Protein AF-0000000072575555 (afdb_homodimer)

Structure (mmCIF, N/CA/C/O backbone):
data_AF-0000000072575555-model_v1
#
loop_
_entity.id
_entity.type
_entity.pdbx_description
1 polymer 'TmrB-like protein'
#
loop_
_atom_site.group_PDB
_atom_site.id
_atom_site.type_symbol
_atom_site.label_atom_id
_atom_site.label_alt_id
_atom_site.label_comp_id
_atom_site.label_asym_id
_atom_site.label_entity_id
_atom_site.label_seq_id
_atom_site.pdbx_PDB_ins_code
_atom_site.Cartn_x
_atom_site.Cartn_y
_atom_site.Cartn_z
_atom_site.occupancy
_atom_site.B_iso_or_equiv
_atom_site.auth_seq_id
_atom_site.auth_comp_id
_atom_site.auth_asym_id
_atom_site.auth_atom_id
_atom_site.pdbx_PDB_model_num
ATOM 1 N N . MET A 1 1 ? 8.773 12.43 -19.031 1 25.73 1 MET A N 1
ATOM 2 C CA . MET A 1 1 ? 9.055 13.305 -17.891 1 25.73 1 MET A CA 1
ATOM 3 C C . MET A 1 1 ? 8.734 12.602 -16.578 1 25.73 1 MET A C 1
ATOM 5 O O . MET A 1 1 ? 7.633 12.078 -16.391 1 25.73 1 MET A O 1
ATOM 9 N N . ASP A 1 2 ? 9.688 12.07 -15.898 1 30.69 2 ASP A N 1
ATOM 10 C CA . ASP A 1 2 ? 9.734 11.289 -14.664 1 30.69 2 ASP A CA 1
ATOM 11 C C . ASP A 1 2 ? 9.07 12.039 -13.516 1 30.69 2 ASP A C 1
ATOM 13 O O . ASP A 1 2 ? 9.594 13.055 -13.047 1 30.69 2 ASP A O 1
ATOM 17 N N . GLN A 1 3 ? 7.836 12.227 -13.633 1 30.39 3 GLN A N 1
ATOM 18 C CA . GLN A 1 3 ? 7.105 12.898 -12.562 1 30.39 3 GLN A CA 1
ATOM 19 C C . GLN A 1 3 ? 7.215 12.125 -11.25 1 30.39 3 GLN A C 1
ATOM 21 O O . GLN A 1 3 ? 6.309 11.367 -10.891 1 30.39 3 GLN A O 1
ATOM 26 N N . ARG A 1 4 ? 8.453 11.75 -10.922 1 40.69 4 ARG A N 1
ATOM 27 C CA . ARG A 1 4 ? 8.555 11.133 -9.602 1 40.69 4 ARG A CA 1
ATOM 28 C C . ARG A 1 4 ? 8.047 12.078 -8.516 1 40.69 4 ARG A C 1
ATOM 30 O O . ARG A 1 4 ? 8.414 13.25 -8.484 1 40.69 4 ARG A O 1
ATOM 37 N N . PRO A 1 5 ? 6.91 11.781 -8.031 1 41.56 5 PRO A N 1
ATOM 38 C CA . PRO A 1 5 ? 6.398 12.664 -6.98 1 41.56 5 PRO A CA 1
ATOM 39 C C . PRO A 1 5 ? 7.48 13.102 -5.996 1 41.56 5 PRO A C 1
ATOM 41 O O . PRO A 1 5 ? 8.43 12.359 -5.75 1 41.56 5 PRO A O 1
ATOM 44 N N . LEU A 1 6 ? 7.609 14.391 -5.82 1 41.81 6 LEU A N 1
ATOM 45 C CA . LEU A 1 6 ? 8.539 15.031 -4.895 1 41.81 6 LEU A CA 1
ATOM 46 C C . LEU A 1 6 ? 8.516 14.344 -3.535 1 41.81 6 LEU A C 1
ATOM 48 O O . LEU A 1 6 ? 7.504 14.391 -2.828 1 41.81 6 LEU A O 1
ATOM 52 N N . ARG A 1 7 ? 9.242 13.367 -3.387 1 44.12 7 ARG A N 1
ATOM 53 C CA . ARG A 1 7 ? 9.484 12.648 -2.143 1 44.12 7 ARG A CA 1
ATOM 54 C C . ARG A 1 7 ? 9.578 13.609 -0.96 1 44.12 7 ARG A C 1
ATOM 56 O O . ARG A 1 7 ? 9.1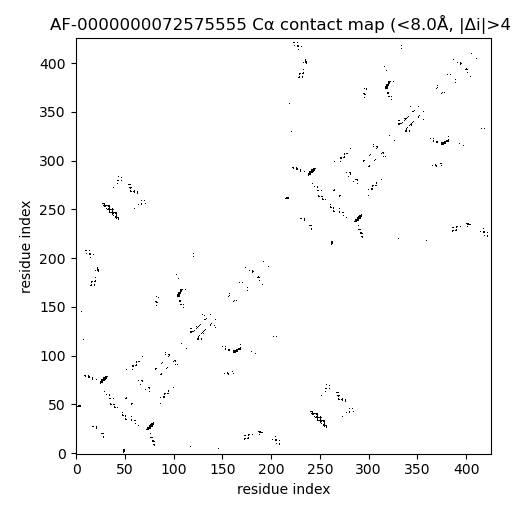95 13.258 0.159 1 44.12 7 ARG A O 1
ATOM 63 N N . GLY A 1 8 ? 10.016 14.844 -1.204 1 42.75 8 GLY A N 1
ATOM 64 C CA . GLY A 1 8 ? 10.242 15.844 -0.165 1 42.75 8 GLY A CA 1
ATOM 65 C C . GLY A 1 8 ? 8.961 16.328 0.486 1 42.75 8 GLY A C 1
ATOM 66 O O . GLY A 1 8 ? 8.992 16.906 1.574 1 42.75 8 GLY A O 1
ATOM 67 N N . ARG A 1 9 ? 7.82 16.109 -0.16 1 53.09 9 ARG A N 1
ATOM 68 C CA . ARG A 1 9 ? 6.562 16.641 0.347 1 53.09 9 ARG A CA 1
ATOM 69 C C . ARG A 1 9 ? 6.098 15.875 1.579 1 53.09 9 ARG A C 1
ATOM 71 O O . ARG A 1 9 ? 5.383 16.422 2.424 1 53.09 9 ARG A O 1
ATOM 78 N N . GLN A 1 10 ? 6.695 14.773 1.859 1 56.78 10 GLN A N 1
ATOM 79 C CA . GLN A 1 10 ? 6.191 13.875 2.893 1 56.78 10 GLN A CA 1
ATOM 80 C C . GLN A 1 10 ? 6.555 14.383 4.285 1 56.78 10 GLN A C 1
ATOM 82 O O . GLN A 1 10 ? 5.727 14.352 5.199 1 56.78 10 GLN A O 1
ATOM 87 N N . SER A 1 11 ? 7.73 15.055 4.414 1 55.81 11 SER A N 1
ATOM 88 C CA . SER A 1 11 ? 8.188 15.422 5.75 1 55.81 11 SER A CA 1
ATOM 89 C C . SER A 1 11 ? 7.418 16.625 6.293 1 55.81 11 SER A C 1
ATOM 91 O O . SER A 1 11 ? 7.133 16.688 7.488 1 55.81 11 SER A O 1
ATOM 93 N N . ILE A 1 12 ? 6.973 17.391 5.43 1 64.44 12 ILE A N 1
ATOM 94 C CA . ILE A 1 12 ? 6.344 18.656 5.84 1 64.44 12 ILE A CA 1
ATOM 95 C C . ILE A 1 12 ? 5.023 18.359 6.547 1 64.44 12 ILE A C 1
ATOM 97 O O . ILE A 1 12 ? 4.68 19.016 7.531 1 64.44 12 ILE A O 1
ATOM 101 N N . GLN A 1 13 ? 4.395 17.344 6.184 1 77.25 13 GLN A N 1
ATOM 102 C CA . GLN A 1 13 ? 3.09 17.031 6.766 1 77.25 13 GLN A CA 1
ATOM 103 C C . GLN A 1 13 ? 3.215 16.031 7.902 1 77.25 13 GLN A C 1
ATOM 105 O O . GLN A 1 13 ? 2.377 16 8.805 1 77.25 13 GLN A O 1
ATOM 110 N N . SER A 1 14 ? 4.27 15.273 7.883 1 83.38 14 SER A N 1
ATOM 111 C CA . SER A 1 14 ? 4.395 14.172 8.836 1 83.38 14 SER A CA 1
ATOM 112 C C . SER A 1 14 ? 4.832 14.68 10.203 1 83.38 14 SER A C 1
ATOM 114 O O . SER A 1 14 ? 4.375 14.172 11.234 1 83.38 14 SER A O 1
ATOM 116 N N . LEU A 1 15 ? 5.594 15.719 10.258 1 83.88 15 LEU A N 1
ATOM 117 C CA . LEU A 1 15 ? 6.176 16.172 11.523 1 83.88 15 LEU A CA 1
ATOM 118 C C . LEU A 1 15 ? 5.098 16.719 12.453 1 83.88 15 LEU A C 1
ATOM 120 O O . LEU A 1 15 ? 4.969 16.281 13.594 1 83.88 15 LEU A O 1
ATOM 124 N N . PRO A 1 16 ? 4.34 17.625 11.953 1 89.5 16 PRO A N 1
ATOM 125 C CA . PRO A 1 16 ? 3.266 18.094 12.828 1 89.5 16 PRO A CA 1
ATOM 126 C C . PRO A 1 16 ? 2.293 16.984 13.219 1 89.5 16 PRO A C 1
ATOM 128 O O . PRO A 1 16 ? 1.77 16.984 14.336 1 89.5 16 PRO A O 1
ATOM 131 N N . ALA A 1 17 ? 2.014 16.078 12.305 1 93.56 17 ALA A N 1
ATOM 132 C CA . ALA A 1 17 ? 1.118 14.961 12.602 1 93.56 17 ALA A CA 1
ATOM 133 C C . ALA A 1 17 ? 1.633 14.141 13.781 1 93.56 17 ALA A C 1
ATOM 135 O O . ALA A 1 17 ? 0.872 13.805 14.695 1 93.56 17 ALA A O 1
ATOM 136 N N . HIS A 1 18 ? 2.881 13.875 13.836 1 93.19 18 HIS A N 1
ATOM 137 C CA . HIS A 1 18 ? 3.451 13.055 14.898 1 93.19 18 HIS A CA 1
ATOM 138 C C . HIS A 1 18 ? 3.574 13.836 16.203 1 93.19 18 HIS A C 1
ATOM 140 O O . HIS A 1 18 ? 3.473 13.258 17.281 1 93.19 18 HIS A O 1
ATOM 146 N N . GLU A 1 19 ? 3.83 15.148 16.016 1 93.81 19 GLU A N 1
ATOM 147 C CA . GLU A 1 19 ? 3.818 16 17.203 1 93.81 19 GLU A CA 1
ATOM 148 C C . GLU A 1 19 ? 2.449 15.992 17.875 1 93.81 19 GLU A C 1
ATOM 150 O O . GLU A 1 19 ? 2.354 15.891 19.094 1 93.81 19 GLU A O 1
ATOM 155 N N . ILE A 1 20 ? 1.417 16.109 17.062 1 96.25 20 ILE A N 1
ATOM 156 C CA . ILE A 1 20 ? 0.058 16.062 17.594 1 96.25 20 ILE A CA 1
ATOM 157 C C . ILE A 1 20 ? -0.204 14.703 18.234 1 96.25 20 ILE A C 1
ATOM 159 O O . ILE A 1 20 ? -0.729 14.633 19.344 1 96.25 20 ILE A O 1
ATOM 163 N N . ARG A 1 21 ? 0.154 13.648 17.547 1 96.25 21 ARG A N 1
ATOM 164 C CA . ARG A 1 21 ? -0.047 12.305 18.078 1 96.25 21 ARG A CA 1
ATOM 165 C C . ARG A 1 21 ? 0.629 12.141 19.438 1 96.25 21 ARG A C 1
ATOM 167 O O . ARG A 1 21 ? 0.053 11.562 20.359 1 96.25 21 ARG A O 1
ATOM 174 N N . ARG A 1 22 ? 1.814 12.648 19.562 1 95.31 22 ARG A N 1
ATOM 175 C CA . ARG A 1 22 ? 2.584 12.531 20.797 1 95.31 22 ARG A CA 1
ATOM 176 C C . ARG A 1 22 ? 1.871 13.227 21.953 1 95.31 22 ARG A C 1
ATOM 178 O O . ARG A 1 22 ? 1.87 12.727 23.078 1 95.31 22 ARG A O 1
ATOM 185 N N . ARG A 1 23 ? 1.232 14.305 21.672 1 96.94 23 ARG A N 1
ATOM 186 C CA . ARG A 1 23 ? 0.688 15.156 22.719 1 96.94 23 ARG A CA 1
ATOM 187 C C . ARG A 1 23 ? -0.823 14.984 22.844 1 96.94 23 ARG A C 1
ATOM 189 O O . ARG A 1 23 ? -1.481 15.719 23.578 1 96.94 23 ARG A O 1
ATOM 196 N N . LEU A 1 24 ? -1.434 14.078 22.125 1 97 24 LEU A N 1
ATOM 197 C CA . LEU A 1 24 ? -2.865 13.805 22.156 1 97 24 LEU A CA 1
ATOM 198 C C . LEU A 1 24 ? -3.129 12.312 22.375 1 97 24 LEU A C 1
ATOM 200 O O . LEU A 1 24 ? -3.451 11.594 21.422 1 97 24 LEU A O 1
ATOM 204 N N . PRO A 1 25 ? -3.084 11.906 23.625 1 95.69 25 PRO A N 1
ATOM 205 C CA . PRO A 1 25 ? -3.314 10.492 23.906 1 95.69 25 PRO A CA 1
ATOM 206 C C . PRO A 1 25 ? -4.617 9.969 23.312 1 95.69 25 PRO A C 1
ATOM 208 O O . PRO A 1 25 ? -5.629 10.68 23.312 1 95.69 25 PRO A O 1
ATOM 211 N N . GLY A 1 26 ? -4.523 8.758 22.734 1 95.75 26 GLY A N 1
ATOM 212 C CA . GLY A 1 26 ? -5.695 8.133 22.141 1 95.75 26 GLY A CA 1
ATOM 213 C C . GLY A 1 26 ? -5.816 8.406 20.656 1 95.75 26 GLY A C 1
ATOM 214 O O . GLY A 1 26 ? -6.625 7.773 19.969 1 95.75 26 GLY A O 1
ATOM 215 N N . SER A 1 27 ? -5.027 9.344 20.188 1 97.5 27 SER A N 1
ATOM 216 C CA . SER A 1 27 ? -5.039 9.617 18.75 1 97.5 27 SER A CA 1
ATOM 217 C C . SER A 1 27 ? -4.223 8.578 17.984 1 97.5 27 SER A C 1
ATOM 219 O O . SER A 1 27 ? -3.443 7.832 18.578 1 97.5 27 SER A O 1
ATOM 221 N N . VAL A 1 28 ? -4.473 8.484 16.656 1 97.5 28 VAL A N 1
ATOM 222 C CA . VAL A 1 28 ? -3.736 7.566 15.797 1 97.5 28 VAL A CA 1
ATOM 223 C C . VAL A 1 28 ? -3.395 8.25 14.477 1 97.5 28 VAL A C 1
ATOM 225 O O . VAL A 1 28 ? -4.172 9.062 13.977 1 97.5 28 VAL A O 1
ATOM 228 N N . VAL A 1 29 ? -2.215 7.906 13.984 1 96.88 29 VAL A N 1
ATOM 229 C CA . VAL A 1 29 ? -1.822 8.391 12.672 1 96.88 29 VAL A CA 1
ATOM 230 C C . VAL A 1 29 ? -2.146 7.34 11.609 1 96.88 29 VAL A C 1
ATOM 232 O O . VAL A 1 29 ? -1.688 6.199 11.703 1 96.88 29 VAL A O 1
ATOM 235 N N . CYS A 1 30 ? -2.984 7.688 10.688 1 97.69 30 CYS A N 1
ATOM 236 C CA . CYS A 1 30 ? -3.287 6.902 9.5 1 97.69 30 CYS A CA 1
ATOM 237 C C . CYS A 1 30 ? -2.74 7.57 8.25 1 97.69 30 CYS A C 1
ATOM 239 O O . CYS A 1 30 ? -3.398 8.43 7.66 1 97.69 30 CYS A O 1
ATOM 241 N N . ASP A 1 31 ? -1.607 7.168 7.809 1 96 31 ASP A N 1
ATOM 242 C CA . ASP A 1 31 ? -0.878 7.844 6.738 1 96 31 ASP A CA 1
ATOM 243 C C . ASP A 1 31 ? -1.207 7.23 5.379 1 96 31 ASP A C 1
ATOM 245 O O . ASP A 1 31 ? -0.754 6.129 5.062 1 96 31 ASP A O 1
ATOM 249 N N . PRO A 1 32 ? -1.936 7.977 4.5 1 96.94 32 PRO A N 1
ATOM 250 C CA . PRO A 1 32 ? -2.354 7.441 3.201 1 96.94 32 PRO A CA 1
ATOM 251 C C . PRO A 1 32 ? -1.176 7.148 2.275 1 96.94 32 PRO A C 1
ATOM 253 O O . PRO A 1 32 ? -1.337 6.465 1.261 1 96.94 32 PRO A O 1
ATOM 256 N N . GLU A 1 33 ? -0.016 7.664 2.557 1 93.31 33 GLU A N 1
ATOM 257 C CA . GLU A 1 33 ? 1.152 7.449 1.708 1 93.31 33 GLU A CA 1
ATOM 258 C C . GLU A 1 33 ? 1.552 5.977 1.68 1 93.31 33 GLU A C 1
ATOM 260 O O . GLU A 1 33 ? 2.057 5.484 0.668 1 93.31 33 GLU A O 1
ATOM 265 N N . HIS A 1 34 ? 1.265 5.309 2.742 1 95 34 HIS A N 1
ATOM 266 C CA . HIS A 1 34 ? 1.579 3.885 2.789 1 95 34 HIS A CA 1
ATOM 267 C C . HIS A 1 34 ? 0.83 3.119 1.703 1 95 34 HIS A C 1
ATOM 269 O O . HIS A 1 34 ? 1.429 2.328 0.97 1 95 34 HIS A O 1
ATOM 275 N N . ALA A 1 35 ? -0.453 3.391 1.654 1 96.81 35 ALA A N 1
ATOM 276 C CA . ALA A 1 35 ? -1.261 2.74 0.626 1 96.81 35 ALA A CA 1
ATOM 277 C C . ALA A 1 35 ? -0.781 3.123 -0.771 1 96.81 35 ALA A C 1
ATOM 279 O O . ALA A 1 35 ? -0.708 2.273 -1.662 1 96.81 35 ALA A O 1
ATOM 280 N N . GLY A 1 36 ? -0.477 4.379 -0.942 1 96.25 36 GLY A N 1
ATOM 281 C CA . GLY A 1 36 ? 0 4.852 -2.232 1 96.25 36 GLY A CA 1
ATOM 282 C C . GLY A 1 36 ? 1.297 4.195 -2.666 1 96.25 36 GLY A C 1
ATOM 283 O O . GLY A 1 36 ? 1.409 3.719 -3.797 1 96.25 36 GLY A O 1
ATOM 284 N N . PHE A 1 37 ? 2.242 4.133 -1.781 1 95.06 37 PHE A N 1
ATOM 285 C CA . PHE A 1 37 ? 3.529 3.523 -2.09 1 95.06 37 PHE A CA 1
ATOM 286 C C . PHE A 1 37 ? 3.371 2.033 -2.367 1 95.06 37 PHE A C 1
ATOM 288 O O . PHE A 1 37 ? 4.059 1.479 -3.229 1 95.06 37 PHE A O 1
ATOM 295 N N . GLY A 1 38 ? 2.52 1.409 -1.594 1 96.31 38 GLY A N 1
ATOM 296 C CA . GLY A 1 38 ? 2.24 0.007 -1.858 1 96.31 38 GLY A CA 1
ATOM 297 C C . GLY A 1 38 ? 1.725 -0.244 -3.264 1 96.31 38 GLY A C 1
ATOM 298 O O . GLY A 1 38 ? 2.211 -1.139 -3.957 1 96.31 38 GLY A O 1
ATOM 299 N N . LEU A 1 39 ? 0.778 0.543 -3.68 1 97.69 39 LEU A N 1
ATOM 300 C CA . LEU A 1 39 ? 0.217 0.414 -5.02 1 97.69 39 LEU A CA 1
ATOM 301 C C . LEU A 1 39 ? 1.271 0.708 -6.082 1 97.69 39 LEU A C 1
ATOM 303 O O . LEU A 1 39 ? 1.372 -0.01 -7.078 1 97.69 39 LEU A O 1
ATOM 307 N N . ARG A 1 40 ? 2.041 1.747 -5.84 1 96.56 40 ARG A N 1
ATOM 308 C CA . ARG A 1 40 ? 3.076 2.137 -6.793 1 96.56 40 ARG A CA 1
ATOM 309 C C . ARG A 1 40 ? 4.113 1.032 -6.957 1 96.56 40 ARG A C 1
ATOM 311 O O . ARG A 1 40 ? 4.543 0.74 -8.078 1 96.56 40 ARG A O 1
ATOM 318 N N . ARG A 1 41 ? 4.457 0.41 -5.895 1 96.12 41 ARG A N 1
ATOM 319 C CA . ARG A 1 41 ? 5.453 -0.656 -5.922 1 96.12 41 ARG A CA 1
ATOM 320 C C . ARG A 1 41 ? 4.938 -1.867 -6.691 1 96.12 41 ARG A C 1
ATOM 322 O O . ARG A 1 41 ? 5.723 -2.648 -7.23 1 96.12 41 ARG A O 1
ATOM 329 N N . MET A 1 42 ? 3.699 -2.029 -6.664 1 97 42 MET A N 1
ATOM 330 C CA . MET A 1 42 ? 3.078 -3.145 -7.371 1 97 42 MET A CA 1
ATOM 331 C C . MET A 1 42 ? 3.162 -2.947 -8.883 1 97 42 MET A C 1
ATOM 333 O O . MET A 1 42 ? 3.141 -3.916 -9.641 1 97 42 MET A O 1
ATOM 337 N N . LEU A 1 43 ? 3.324 -1.765 -9.344 1 97.25 43 LEU A N 1
ATOM 338 C CA . LEU A 1 43 ? 3.355 -1.445 -10.766 1 97.25 43 LEU A CA 1
ATOM 339 C C . LEU A 1 43 ? 4.715 -1.781 -11.367 1 97.25 43 LEU A C 1
ATOM 341 O O . LEU A 1 43 ? 5.742 -1.684 -10.688 1 97.25 43 LEU A O 1
ATOM 345 N N . PRO A 1 44 ? 4.656 -2.133 -12.68 1 96.06 44 PRO A N 1
ATOM 346 C CA . PRO A 1 44 ? 5.941 -2.137 -13.383 1 96.06 44 PRO A CA 1
ATOM 347 C C . PRO A 1 44 ? 6.668 -0.798 -13.281 1 96.06 44 PRO A C 1
ATOM 349 O O . PRO A 1 44 ? 6.031 0.258 -13.312 1 96.06 44 PRO A O 1
ATOM 352 N N . PRO A 1 45 ? 7.938 -0.839 -13.188 1 93.38 45 PRO A N 1
ATOM 353 C CA . PRO A 1 45 ? 8.703 0.395 -13 1 93.38 45 PRO A CA 1
ATOM 354 C C . PRO A 1 45 ? 8.367 1.46 -14.039 1 93.38 45 PRO A C 1
ATOM 356 O O . PRO A 1 45 ? 8.258 2.643 -13.711 1 93.38 45 PRO A O 1
ATOM 359 N N . GLU A 1 46 ? 8.172 1.094 -15.25 1 94.25 46 GLU A N 1
ATOM 360 C CA . GLU A 1 46 ? 7.961 2.047 -16.344 1 94.25 46 GLU A CA 1
ATOM 361 C C . GLU A 1 46 ? 6.582 2.689 -16.25 1 94.25 46 GLU A C 1
ATOM 363 O O . GLU A 1 46 ? 6.309 3.682 -16.938 1 94.25 46 GLU A O 1
ATOM 368 N N . LEU A 1 47 ? 5.734 2.109 -15.383 1 95.75 47 LEU A N 1
ATOM 369 C CA . LEU A 1 47 ? 4.371 2.617 -15.289 1 95.75 47 LEU A CA 1
ATOM 370 C C . LEU A 1 47 ? 4.156 3.352 -13.969 1 95.75 47 LEU A C 1
ATOM 372 O O . LEU A 1 47 ? 3.035 3.754 -13.648 1 95.75 47 LEU A O 1
ATOM 376 N N . ARG A 1 48 ? 5.238 3.525 -13.227 1 94.38 48 ARG A N 1
ATOM 377 C CA . ARG A 1 48 ? 5.113 4.156 -11.922 1 94.38 48 ARG A CA 1
ATOM 378 C C . ARG A 1 48 ? 4.973 5.668 -12.055 1 94.38 48 ARG A C 1
ATOM 380 O O . ARG A 1 48 ? 5.918 6.352 -12.445 1 94.38 48 ARG A O 1
ATOM 387 N N . GLU A 1 49 ? 3.77 6.145 -11.891 1 92.06 49 GLU A N 1
ATOM 388 C CA . GLU A 1 49 ? 3.443 7.566 -11.859 1 92.06 49 GLU A CA 1
ATOM 389 C C . GLU A 1 49 ? 2.836 7.973 -10.523 1 92.06 49 GLU A C 1
ATOM 391 O O . GLU A 1 49 ? 3.123 7.352 -9.492 1 92.06 49 GLU A O 1
ATOM 396 N N . ASP A 1 50 ? 2.191 9.141 -10.516 1 91.44 50 ASP A N 1
ATOM 397 C CA . ASP A 1 50 ? 1.542 9.586 -9.289 1 91.44 50 ASP A CA 1
ATOM 398 C C . ASP A 1 50 ? 0.475 8.586 -8.836 1 91.44 50 ASP A C 1
ATOM 400 O O . ASP A 1 50 ? -0.509 8.367 -9.547 1 91.44 50 ASP A O 1
ATOM 404 N N . PHE A 1 51 ? 0.694 8.008 -7.676 1 95.94 51 PHE A N 1
ATOM 405 C CA . PHE A 1 51 ? -0.245 6.992 -7.211 1 95.94 51 PHE A CA 1
ATOM 406 C C . PHE A 1 51 ? -1.614 7.605 -6.945 1 95.94 51 PHE A C 1
ATOM 408 O O . PHE A 1 51 ? -2.615 6.891 -6.859 1 95.94 51 PHE A O 1
ATOM 415 N N . GLN A 1 52 ? -1.667 8.93 -6.777 1 95.75 52 GLN A N 1
ATOM 416 C CA . GLN A 1 52 ? -2.957 9.562 -6.527 1 95.75 52 GLN A CA 1
ATOM 417 C C . GLN A 1 52 ? -3.852 9.492 -7.766 1 95.75 52 GLN A C 1
ATOM 419 O O . GLN A 1 52 ? -5.059 9.727 -7.68 1 95.75 52 GLN A O 1
ATOM 424 N N . ASP A 1 53 ? -3.285 9.141 -8.945 1 96.38 53 ASP A N 1
ATOM 425 C CA . ASP A 1 53 ? -4.062 8.977 -10.172 1 96.38 53 ASP A CA 1
ATOM 426 C C . ASP A 1 53 ? -4.852 7.672 -10.148 1 96.38 53 ASP A C 1
ATOM 428 O O . ASP A 1 53 ? -5.77 7.484 -10.953 1 96.38 53 ASP A O 1
ATOM 432 N N . LEU A 1 54 ? -4.469 6.758 -9.328 1 97.69 54 LEU A N 1
ATOM 433 C CA . LEU A 1 54 ? -5.164 5.477 -9.227 1 97.69 54 LEU A CA 1
ATOM 434 C C . LEU A 1 54 ? -6.469 5.629 -8.453 1 97.69 54 LEU A C 1
ATOM 436 O O . LEU A 1 54 ? -6.477 6.148 -7.336 1 97.69 54 LEU A O 1
ATOM 440 N N . VAL A 1 55 ? -7.508 5.168 -9.039 1 98.19 55 VAL A N 1
ATOM 441 C CA . VAL A 1 55 ? -8.82 5.215 -8.406 1 98.19 55 VAL A CA 1
ATOM 442 C C . VAL A 1 55 ? -8.797 4.422 -7.102 1 98.19 55 VAL A C 1
ATOM 444 O O . VAL A 1 55 ? -9.391 4.832 -6.105 1 98.19 55 VAL A O 1
ATOM 447 N N . SER A 1 56 ? -8.047 3.369 -7.141 1 97.62 56 SER A N 1
ATOM 448 C CA . SER A 1 56 ? -8 2.479 -5.984 1 97.62 56 SER A CA 1
ATOM 449 C C . SER A 1 56 ? -7.316 3.145 -4.797 1 97.62 56 SER A C 1
ATOM 451 O O . SER A 1 56 ? -7.586 2.803 -3.645 1 97.62 56 SER A O 1
ATOM 453 N N . TRP A 1 57 ? -6.383 4.062 -5.055 1 98.31 57 TRP A N 1
ATOM 454 C CA . TRP A 1 57 ? -5.801 4.789 -3.93 1 98.31 57 TRP A CA 1
ATOM 455 C C . TRP A 1 57 ? -6.848 5.66 -3.242 1 98.31 57 TRP A C 1
ATOM 457 O O . TRP A 1 57 ? -7.008 5.598 -2.021 1 98.31 57 TRP A O 1
ATOM 467 N N . ARG A 1 58 ? -7.582 6.441 -4.004 1 98.62 58 ARG A N 1
ATOM 468 C CA . ARG A 1 58 ? -8.594 7.328 -3.439 1 98.62 58 ARG A CA 1
ATOM 469 C C . ARG A 1 58 ? -9.664 6.539 -2.695 1 98.62 58 ARG A C 1
ATOM 471 O O . ARG A 1 58 ? -10.039 6.895 -1.575 1 98.62 58 ARG A O 1
ATOM 478 N N . GLN A 1 59 ? -10.055 5.449 -3.281 1 98.44 59 GLN A N 1
ATOM 479 C CA . GLN A 1 59 ? -11.062 4.613 -2.635 1 98.44 59 GLN A CA 1
ATOM 480 C C . GLN A 1 59 ? -10.508 3.959 -1.375 1 98.44 59 GLN A C 1
ATOM 482 O O . GLN A 1 59 ? -11.227 3.787 -0.389 1 98.44 59 GLN A O 1
ATOM 487 N N . GLY A 1 60 ? -9.227 3.537 -1.486 1 98.56 60 GLY A N 1
ATOM 488 C CA . GLY A 1 60 ? -8.586 2.945 -0.322 1 98.56 60 GLY A CA 1
ATOM 489 C C . GLY A 1 60 ? -8.445 3.912 0.838 1 98.56 60 GLY A C 1
ATOM 490 O O . GLY A 1 60 ? -8.672 3.543 1.992 1 98.56 60 GLY A O 1
ATOM 491 N N . VAL A 1 61 ? -8.109 5.16 0.522 1 98.56 61 VAL A N 1
ATOM 492 C CA . VAL A 1 61 ? -8.016 6.207 1.536 1 98.56 61 VAL A CA 1
ATOM 493 C C . VAL A 1 61 ? -9.352 6.344 2.258 1 98.56 61 VAL A C 1
ATOM 495 O O . VAL A 1 61 ? -9.406 6.328 3.49 1 98.56 61 VAL A O 1
ATOM 498 N N . VAL A 1 62 ? -10.438 6.383 1.529 1 98.75 62 VAL A N 1
ATOM 499 C CA . VAL A 1 62 ? -11.766 6.574 2.105 1 98.75 62 VAL A CA 1
ATOM 500 C C . VAL A 1 62 ? -12.148 5.344 2.924 1 98.75 62 VAL A C 1
ATOM 502 O O . VAL A 1 62 ? -12.617 5.469 4.059 1 98.75 62 VAL A O 1
ATOM 505 N N . GLU A 1 63 ? -11.898 4.176 2.379 1 98.69 63 GLU A N 1
ATOM 506 C CA . GLU A 1 63 ? -12.297 2.947 3.064 1 98.69 63 GLU A CA 1
ATOM 507 C C . GLU A 1 63 ? -11.578 2.812 4.406 1 98.69 63 GLU A C 1
ATOM 509 O O . GLU A 1 63 ? -12.219 2.564 5.434 1 98.69 63 GLU A O 1
ATOM 514 N N . VAL A 1 64 ? -10.305 3.014 4.43 1 98.56 64 VAL A N 1
ATOM 515 C CA . VAL A 1 64 ? -9.5 2.822 5.633 1 98.56 64 VAL A CA 1
ATOM 516 C C . VAL A 1 64 ? -9.836 3.902 6.656 1 98.56 64 VAL A C 1
ATOM 518 O O . VAL A 1 64 ? -10.031 3.607 7.84 1 98.56 64 VAL A O 1
ATOM 521 N N . LEU A 1 65 ? -9.938 5.172 6.211 1 98.62 65 LEU A N 1
ATOM 522 C CA . LEU A 1 65 ? -10.234 6.242 7.156 1 98.62 65 LEU A CA 1
ATOM 523 C C . LEU A 1 65 ? -11.664 6.133 7.68 1 98.62 65 LEU A C 1
ATOM 525 O O . LEU A 1 65 ? -11.93 6.453 8.836 1 98.62 65 LEU A O 1
ATOM 529 N N . ASP A 1 66 ? -12.586 5.723 6.82 1 98.69 66 ASP A N 1
ATOM 530 C CA . ASP A 1 66 ? -13.945 5.469 7.289 1 98.69 66 ASP A CA 1
ATOM 531 C C . ASP A 1 66 ? -13.953 4.414 8.398 1 98.69 66 ASP A C 1
ATOM 533 O O . ASP A 1 66 ? -14.625 4.586 9.414 1 98.69 66 ASP A O 1
ATOM 537 N N . LEU A 1 67 ? -13.203 3.355 8.164 1 98.31 67 LEU A N 1
ATOM 538 C CA . LEU A 1 67 ? -13.086 2.297 9.156 1 98.31 67 LEU A CA 1
ATOM 539 C C . LEU A 1 67 ? -12.477 2.83 10.445 1 98.31 67 LEU A C 1
ATOM 541 O O . LEU A 1 67 ? -12.992 2.578 11.539 1 98.31 67 LEU A O 1
ATOM 545 N N . ALA A 1 68 ? -11.406 3.561 10.336 1 98.12 68 ALA A N 1
ATOM 546 C CA . ALA A 1 68 ? -10.719 4.117 11.5 1 98.12 68 ALA A CA 1
ATOM 547 C C . ALA A 1 68 ? -11.633 5.059 12.281 1 98.12 68 ALA A C 1
ATOM 549 O O . ALA A 1 68 ? -11.727 4.973 13.508 1 98.12 68 ALA A O 1
ATOM 550 N N . LEU A 1 69 ? -12.344 5.887 11.555 1 97.88 69 LEU A N 1
ATOM 551 C CA . LEU A 1 69 ? -13.195 6.898 12.164 1 97.88 69 LEU A CA 1
ATOM 552 C C . LEU A 1 69 ? -14.406 6.254 12.836 1 97.88 69 LEU A C 1
ATOM 554 O O . LEU A 1 69 ? -14.93 6.785 13.82 1 97.88 69 LEU A O 1
ATOM 558 N N . THR A 1 70 ? -14.805 5.113 12.375 1 97.5 70 THR A N 1
ATOM 559 C CA . THR A 1 70 ? -15.977 4.43 12.898 1 97.5 70 THR A CA 1
ATOM 560 C C . THR A 1 70 ? -15.602 3.527 14.07 1 97.5 70 THR A C 1
ATOM 562 O O . THR A 1 70 ? -16.359 3.391 15.031 1 97.5 70 THR A O 1
ATOM 565 N N . ARG A 1 71 ? -14.398 2.998 14.008 1 97.31 71 ARG A N 1
ATOM 566 C CA . ARG A 1 71 ? -14.102 1.914 14.938 1 97.31 71 ARG A CA 1
ATOM 567 C C . ARG A 1 71 ? -13.062 2.348 15.969 1 97.31 71 ARG A C 1
ATOM 569 O O . ARG A 1 71 ? -12.891 1.688 17 1 97.31 71 ARG A O 1
ATOM 576 N N . HIS A 1 72 ? -12.32 3.338 15.688 1 96.25 72 HIS A N 1
ATOM 577 C CA . HIS A 1 72 ? -11.336 3.857 16.625 1 96.25 72 HIS A CA 1
ATOM 578 C C . HIS A 1 72 ? -11.914 5.008 17.453 1 96.25 72 HIS A C 1
ATOM 580 O O . HIS A 1 72 ? -12.43 5.977 16.891 1 96.25 72 HIS A O 1
ATOM 586 N N . ASP A 1 73 ? -11.781 4.781 18.781 1 93.69 73 ASP A N 1
ATOM 587 C CA . ASP A 1 73 ? -12.242 5.832 19.688 1 93.69 73 ASP A CA 1
ATOM 588 C C . ASP A 1 73 ? -11.18 6.906 19.875 1 93.69 73 ASP A C 1
ATOM 590 O O . ASP A 1 73 ? -10.25 6.73 20.656 1 93.69 73 ASP A O 1
ATOM 594 N N . GLY A 1 74 ? -11.094 7.895 19.156 1 96 74 GLY A N 1
ATOM 595 C CA . GLY A 1 74 ? -10.125 8.977 19.266 1 96 74 GLY A CA 1
ATOM 596 C C . GLY A 1 74 ? -9.906 9.703 17.953 1 96 74 GLY A C 1
ATOM 597 O O . GLY A 1 74 ? -10.523 9.367 16.938 1 96 74 GLY A O 1
ATOM 598 N N . VAL A 1 75 ? -9.039 10.648 17.984 1 97.88 75 VAL A N 1
ATOM 599 C CA . VAL A 1 75 ? -8.758 11.492 16.844 1 97.88 75 VAL A CA 1
ATOM 600 C C . VAL A 1 75 ? -7.883 10.734 15.844 1 97.88 75 VAL A C 1
ATOM 602 O O . VAL A 1 75 ? -6.93 10.055 16.234 1 97.88 75 VAL A O 1
ATOM 605 N N . VAL A 1 76 ? -8.273 10.758 14.617 1 98.38 76 VAL A N 1
ATOM 606 C CA . VAL A 1 76 ? -7.496 10.172 13.523 1 98.38 76 VAL A CA 1
ATOM 607 C C . VAL A 1 76 ? -6.746 11.273 12.773 1 98.38 76 VAL A C 1
ATOM 609 O O . VAL A 1 76 ? -7.348 12.258 12.352 1 98.38 76 VAL A O 1
ATOM 612 N N . ILE A 1 77 ? -5.441 11.172 12.68 1 98.06 77 ILE A N 1
ATOM 613 C CA . ILE A 1 77 ? -4.582 12.133 11.992 1 98.06 77 ILE A CA 1
ATOM 614 C C . ILE A 1 77 ? -4.082 11.531 10.68 1 98.06 77 ILE A C 1
ATOM 616 O O . ILE A 1 77 ? -3.49 10.453 10.672 1 98.06 77 ILE A O 1
ATOM 620 N N . ALA A 1 78 ? -4.332 12.164 9.578 1 97.5 78 ALA A N 1
ATOM 621 C CA . ALA A 1 78 ? -3.945 11.648 8.273 1 97.5 78 ALA A CA 1
ATOM 622 C C . ALA A 1 78 ? -3.061 12.648 7.531 1 97.5 78 ALA A C 1
ATOM 624 O O . ALA A 1 78 ? -3.561 13.539 6.832 1 97.5 78 ALA A O 1
ATOM 625 N N . PRO A 1 79 ? -1.716 12.516 7.625 1 95.31 79 PRO A N 1
ATOM 626 C CA . PRO A 1 79 ? -0.813 13.414 6.902 1 95.31 79 PRO A CA 1
ATOM 627 C C . PRO A 1 79 ? -0.724 13.086 5.41 1 95.31 79 PRO A C 1
ATOM 629 O O . PRO A 1 79 ? -0.302 11.984 5.043 1 95.31 79 PRO A O 1
ATOM 632 N N . MET A 1 80 ? -1.251 13.992 4.598 1 90.81 80 MET A N 1
ATOM 633 C CA . MET A 1 80 ? -1.164 13.781 3.158 1 90.81 80 MET A CA 1
ATOM 634 C C . MET A 1 80 ? -1.24 15.109 2.406 1 90.81 80 MET A C 1
ATOM 636 O O . MET A 1 80 ? -1.782 16.078 2.922 1 90.81 80 MET A O 1
ATOM 640 N N . THR A 1 81 ? -0.633 15.133 1.252 1 89.12 81 THR A N 1
ATOM 641 C CA . THR A 1 81 ? -0.72 16.297 0.372 1 89.12 81 THR A CA 1
ATOM 642 C C . THR A 1 81 ? -1.525 15.961 -0.881 1 89.12 81 THR A C 1
ATOM 644 O O . THR A 1 81 ? -1.09 15.156 -1.712 1 89.12 81 THR A O 1
ATOM 647 N N . VAL A 1 82 ? -2.66 16.531 -0.934 1 92.56 82 VAL A N 1
ATOM 648 C CA . VAL A 1 82 ? -3.521 16.406 -2.105 1 92.56 82 VAL A CA 1
ATOM 649 C C . VAL A 1 82 ? -3.723 17.781 -2.746 1 92.56 82 VAL A C 1
ATOM 651 O O . VAL A 1 82 ? -4.262 18.688 -2.117 1 92.56 82 VAL A O 1
ATOM 654 N N . THR A 1 83 ? -3.277 17.891 -4.055 1 92.12 83 THR A N 1
ATOM 655 C CA . THR A 1 83 ? -3.334 19.203 -4.695 1 92.12 83 THR A CA 1
ATOM 656 C C . THR A 1 83 ? -4.344 19.203 -5.836 1 92.12 83 THR A C 1
ATOM 658 O O . THR A 1 83 ? -4.621 20.234 -6.43 1 92.12 83 THR A O 1
ATOM 661 N N . ASP A 1 84 ? -4.844 18.078 -6.203 1 94.5 84 ASP A N 1
ATOM 662 C CA . ASP A 1 84 ? -5.879 17.969 -7.227 1 94.5 84 ASP A CA 1
ATOM 663 C C . ASP A 1 84 ? -7.273 18.078 -6.609 1 94.5 84 ASP A C 1
ATOM 665 O O . ASP A 1 84 ? -7.637 17.281 -5.75 1 94.5 84 ASP A O 1
ATOM 669 N N . PRO A 1 85 ? -8.055 19.047 -7.074 1 95.88 85 PRO A N 1
ATOM 670 C CA . PRO A 1 85 ? -9.375 19.234 -6.473 1 95.88 85 PRO A CA 1
ATOM 671 C C . PRO A 1 85 ? -10.281 18.016 -6.633 1 95.88 85 PRO A C 1
ATOM 673 O O . PRO A 1 85 ? -11.102 17.734 -5.762 1 95.88 85 PRO A O 1
ATOM 676 N N . GLY A 1 86 ? -10.172 17.375 -7.73 1 97.31 86 GLY A N 1
ATOM 677 C CA . GLY A 1 86 ? -10.938 16.141 -7.91 1 97.31 86 GLY A CA 1
ATOM 678 C C . GLY A 1 86 ? -10.578 15.062 -6.91 1 97.31 86 GLY A C 1
ATOM 679 O O . GLY A 1 86 ? -11.461 14.438 -6.316 1 97.31 86 GLY A O 1
ATOM 680 N N . TYR A 1 87 ? -9.273 14.859 -6.715 1 97.56 87 TYR A N 1
ATOM 681 C CA . TYR A 1 87 ? -8.812 13.891 -5.727 1 97.56 87 TYR A CA 1
ATOM 682 C C . TYR A 1 87 ? -9.242 14.297 -4.324 1 97.56 87 TYR A C 1
ATOM 684 O O . TYR A 1 87 ? -9.594 13.445 -3.502 1 97.56 87 TYR A O 1
ATOM 692 N N . PHE A 1 88 ? -9.219 15.617 -4.109 1 97.44 88 PHE A N 1
ATOM 693 C CA . PHE A 1 88 ? -9.664 16.172 -2.83 1 97.44 88 PHE A CA 1
ATOM 694 C C . PHE A 1 88 ? -11.125 15.836 -2.576 1 97.44 88 PHE A C 1
ATOM 696 O O . PHE A 1 88 ? -11.484 15.383 -1.487 1 97.44 88 PHE A O 1
ATOM 703 N N . ALA A 1 89 ? -11.914 16 -3.549 1 98.06 89 ALA A N 1
ATOM 704 C CA . ALA A 1 89 ? -13.344 15.695 -3.447 1 98.06 89 ALA A CA 1
ATOM 705 C C . ALA A 1 89 ? -13.57 14.203 -3.221 1 98.06 89 ALA A C 1
ATOM 707 O O . ALA A 1 89 ? -14.438 13.82 -2.426 1 98.06 89 ALA A O 1
ATOM 708 N N . GLU A 1 90 ? -12.766 13.383 -3.84 1 98.44 90 GLU A N 1
ATOM 709 C CA . GLU A 1 90 ? -12.953 11.938 -3.787 1 98.44 90 GLU A CA 1
ATOM 710 C C . GLU A 1 90 ? -12.43 11.359 -2.475 1 98.44 90 GLU A C 1
ATOM 712 O O . GLU A 1 90 ? -12.688 10.195 -2.156 1 98.44 90 GLU A O 1
ATOM 717 N N . THR A 1 91 ? -11.68 12.148 -1.703 1 98.19 91 THR A N 1
ATOM 718 C CA . THR A 1 91 ? -11.148 11.664 -0.438 1 98.19 91 THR A CA 1
ATOM 719 C C . THR A 1 91 ? -11.75 12.43 0.737 1 98.19 91 THR A C 1
ATOM 721 O O . THR A 1 91 ? -12.75 12.008 1.315 1 98.19 91 THR A O 1
ATOM 724 N N . VAL A 1 92 ? -11.297 13.68 0.917 1 97.81 92 VAL A N 1
ATOM 725 C CA . VAL A 1 92 ? -11.789 14.516 2.01 1 97.81 92 VAL A CA 1
ATOM 726 C C . VAL A 1 92 ? -13.281 14.781 1.835 1 97.81 92 VAL A C 1
ATOM 728 O O . VAL A 1 92 ? -14.062 14.617 2.777 1 97.81 92 VAL A O 1
ATOM 731 N N . GLY A 1 93 ? -13.633 15.188 0.591 1 98 93 GLY A N 1
ATOM 732 C CA . GLY A 1 93 ? -15.039 15.422 0.317 1 98 93 GLY A CA 1
ATOM 733 C C . GLY A 1 93 ? -15.906 14.203 0.586 1 98 93 GLY A C 1
ATOM 734 O O . GLY A 1 93 ? -16.969 14.32 1.195 1 98 93 GLY A O 1
ATOM 735 N N . ARG A 1 94 ? -15.453 13.07 0.177 1 98.56 94 ARG A N 1
ATOM 736 C CA . ARG A 1 94 ? -16.203 11.836 0.351 1 98.56 94 ARG A CA 1
ATOM 737 C C . ARG A 1 94 ? -16.344 11.477 1.827 1 98.56 94 ARG A C 1
ATOM 739 O O . ARG A 1 94 ? -17.406 11.023 2.266 1 98.56 94 ARG A O 1
ATOM 746 N N . LEU A 1 95 ? -15.305 11.664 2.607 1 98.56 95 LEU A N 1
ATOM 747 C CA . LEU A 1 95 ? -15.367 11.391 4.039 1 98.56 95 LEU A CA 1
ATOM 748 C C . LEU A 1 95 ? -16.391 12.297 4.719 1 98.56 95 LEU A C 1
ATOM 750 O O . LEU A 1 95 ? -17.125 11.852 5.602 1 98.56 95 LEU A O 1
ATOM 754 N N . ARG A 1 96 ? -16.453 13.523 4.297 1 98.31 96 ARG A N 1
ATOM 755 C CA . ARG A 1 96 ? -17.453 14.445 4.824 1 98.31 96 ARG A CA 1
ATOM 756 C C . ARG A 1 96 ? -18.859 14 4.445 1 98.31 96 ARG A C 1
ATOM 758 O O . ARG A 1 96 ? -19.781 14.055 5.27 1 98.31 96 ARG A O 1
ATOM 765 N N . GLU A 1 97 ? -19.016 13.547 3.244 1 98.31 97 GLU A N 1
ATOM 766 C CA . GLU A 1 97 ? -20.312 13.062 2.771 1 98.31 97 GLU A CA 1
ATOM 767 C C . GLU A 1 97 ? -20.781 11.859 3.584 1 98.31 97 GLU A C 1
ATOM 769 O O . GLU A 1 97 ? -21.984 11.648 3.762 1 98.31 97 GLU A O 1
ATOM 774 N N . LEU A 1 98 ? -19.875 11.109 4.035 1 98.19 98 LEU A N 1
ATOM 775 C CA . LEU A 1 98 ? -20.188 9.938 4.836 1 98.19 98 LEU A CA 1
ATOM 776 C C . LEU A 1 98 ? -20.562 10.336 6.262 1 98.19 98 LEU A C 1
ATOM 778 O O . LEU A 1 98 ? -20.922 9.477 7.074 1 98.19 98 LEU A O 1
ATOM 782 N N . GLY A 1 99 ? -20.391 11.625 6.613 1 98.12 99 GLY A N 1
ATOM 783 C CA . GLY A 1 99 ? -20.891 12.141 7.879 1 98.12 99 GLY A CA 1
ATOM 784 C C . GLY A 1 99 ? -19.797 12.336 8.906 1 98.12 99 GLY A C 1
ATOM 785 O O . GLY A 1 99 ? -20.078 12.633 10.07 1 98.12 99 GLY A O 1
ATOM 786 N N . HIS A 1 100 ? -18.578 12.172 8.516 1 98.25 100 HIS A N 1
ATOM 787 C CA . HIS A 1 100 ? -17.484 12.328 9.461 1 98.25 100 HIS A CA 1
ATOM 788 C C . HIS A 1 100 ? -17.141 13.797 9.656 1 98.25 100 HIS A C 1
ATOM 790 O O . HIS A 1 100 ? -17.266 14.602 8.727 1 98.25 100 HIS A O 1
ATOM 796 N N . ASP A 1 101 ? -16.719 14.18 10.844 1 97.5 101 ASP A N 1
ATOM 797 C CA . ASP A 1 101 ? -16.188 15.508 11.133 1 97.5 101 ASP A CA 1
ATOM 798 C C . ASP A 1 101 ? -14.734 15.617 10.703 1 97.5 101 ASP A C 1
ATOM 800 O O . ASP A 1 101 ? -13.828 15.203 11.438 1 97.5 101 ASP A O 1
ATOM 804 N N . VAL A 1 102 ? -14.539 16.172 9.531 1 97.75 102 VAL A N 1
ATOM 805 C CA . VAL A 1 102 ? -13.211 16.234 8.945 1 97.75 102 VAL A CA 1
ATOM 806 C C . VAL A 1 102 ? -12.695 17.672 8.977 1 97.75 102 VAL A C 1
ATOM 808 O O . VAL A 1 102 ? -13.32 18.578 8.406 1 97.75 102 VAL A O 1
ATOM 811 N N . HIS A 1 103 ? -11.586 17.938 9.641 1 97.75 103 HIS A N 1
ATOM 812 C CA . HIS A 1 103 ? -10.859 19.203 9.625 1 97.75 103 HIS A CA 1
ATOM 813 C C . HIS A 1 103 ? -9.609 19.125 8.75 1 97.75 103 HIS A C 1
ATOM 815 O O . HIS A 1 103 ? -8.672 18.391 9.078 1 97.75 103 HIS A O 1
ATOM 821 N N . HIS A 1 104 ? -9.648 19.781 7.676 1 97.06 104 HIS A N 1
ATOM 822 C CA . HIS A 1 104 ? -8.547 19.75 6.723 1 97.06 104 HIS A CA 1
ATOM 823 C C . HIS A 1 104 ? -7.715 21.031 6.781 1 97.06 104 HIS A C 1
ATOM 825 O O . HIS A 1 104 ? -8.266 22.125 6.859 1 97.06 104 HIS A O 1
ATOM 831 N N . PHE A 1 105 ? -6.398 20.922 6.809 1 96.31 105 PHE A N 1
ATOM 832 C CA . PHE A 1 105 ? -5.473 22.047 6.824 1 96.31 105 PHE A CA 1
ATOM 833 C C . PHE A 1 105 ? -4.41 21.891 5.738 1 96.31 105 PHE A C 1
ATOM 835 O O . PHE A 1 105 ? -3.855 20.797 5.562 1 96.31 105 PHE A O 1
ATOM 842 N N . SER A 1 106 ? -4.188 22.922 5.051 1 95.12 106 SER A N 1
ATOM 843 C CA . SER A 1 106 ? -3.053 22.969 4.133 1 95.12 106 SER A CA 1
ATOM 844 C C . SER A 1 106 ? -1.882 23.734 4.746 1 95.12 106 SER A C 1
ATOM 846 O O . SER A 1 106 ? -2.008 24.922 5.078 1 95.12 106 SER A O 1
ATOM 848 N N . LEU A 1 107 ? -0.769 23.031 4.934 1 93.5 107 LEU A N 1
ATOM 849 C CA . LEU A 1 107 ? 0.437 23.688 5.438 1 93.5 107 LEU A CA 1
ATOM 850 C C . LEU A 1 107 ? 1.234 24.312 4.301 1 93.5 107 LEU A C 1
ATOM 852 O O . LEU A 1 107 ? 1.78 23.609 3.453 1 93.5 107 LEU A O 1
ATOM 856 N N . LEU A 1 108 ? 1.31 25.625 4.32 1 92.94 108 LEU A N 1
ATOM 857 C CA . LEU A 1 108 ? 1.944 26.391 3.246 1 92.94 108 LEU A CA 1
ATOM 858 C C . LEU A 1 108 ? 3.244 27.016 3.723 1 92.94 108 LEU A C 1
ATOM 860 O O . LEU A 1 108 ? 3.449 27.203 4.926 1 92.94 108 LEU A O 1
ATOM 864 N N . ALA A 1 109 ? 4.133 27.219 2.83 1 90.94 109 ALA A N 1
ATOM 865 C CA . ALA A 1 109 ? 5.352 28 3.039 1 90.94 109 ALA A CA 1
ATOM 866 C C . ALA A 1 109 ? 5.816 28.641 1.739 1 90.94 109 ALA A C 1
ATOM 868 O O . ALA A 1 109 ? 5.484 28.172 0.649 1 90.94 109 ALA A O 1
ATOM 869 N N . ALA A 1 110 ? 6.543 29.734 1.938 1 91.69 110 ALA A N 1
ATOM 870 C CA . ALA A 1 110 ? 7.133 30.344 0.75 1 91.69 110 ALA A CA 1
ATOM 871 C C . ALA A 1 110 ? 8.078 29.359 0.049 1 91.69 110 ALA A C 1
ATOM 873 O O . ALA A 1 110 ? 8.648 28.469 0.685 1 91.69 110 ALA A O 1
ATOM 874 N N . ARG A 1 111 ? 8.156 29.641 -1.281 1 89.88 111 ARG A N 1
ATOM 875 C CA . ARG A 1 111 ? 9.016 28.781 -2.096 1 89.88 111 ARG A CA 1
ATOM 876 C C . ARG A 1 111 ? 10.406 28.672 -1.481 1 89.88 111 ARG A C 1
ATOM 878 O O . ARG A 1 111 ? 10.953 27.562 -1.364 1 89.88 111 ARG A O 1
ATOM 885 N N . GLU A 1 112 ? 10.953 29.719 -1.083 1 88.94 112 GLU A N 1
ATOM 886 C CA . GLU A 1 112 ? 12.312 29.734 -0.54 1 88.94 112 GLU A CA 1
ATOM 887 C C . GLU A 1 112 ? 12.414 28.906 0.734 1 88.94 112 GLU A C 1
ATOM 889 O O . GLU A 1 112 ? 13.414 28.219 0.958 1 88.94 112 GLU A O 1
ATOM 894 N N . THR A 1 113 ? 11.414 29.016 1.483 1 87.25 113 THR A N 1
ATOM 895 C CA . THR A 1 113 ? 11.375 28.25 2.729 1 87.25 113 THR A CA 1
ATOM 896 C C . THR A 1 113 ? 11.312 26.766 2.445 1 87.25 113 THR A C 1
ATOM 898 O O . THR A 1 113 ? 12.039 25.969 3.059 1 87.25 113 THR A O 1
ATOM 901 N N . VAL A 1 114 ? 10.461 26.344 1.536 1 85.19 114 VAL A N 1
ATOM 902 C CA . VAL A 1 114 ? 10.32 24.938 1.181 1 85.19 114 VAL A CA 1
ATOM 903 C C . VAL A 1 114 ? 11.648 24.391 0.663 1 85.19 114 VAL A C 1
ATOM 905 O O . VAL A 1 114 ? 12.086 23.312 1.072 1 85.19 114 VAL A O 1
ATOM 908 N N . LEU A 1 115 ? 12.281 25.109 -0.143 1 82.5 115 LEU A N 1
ATOM 909 C CA . LEU A 1 115 ? 13.547 24.688 -0.727 1 82.5 115 LEU A CA 1
ATOM 910 C C . LEU A 1 115 ? 14.625 24.562 0.345 1 82.5 115 LEU A C 1
ATOM 912 O O . LEU A 1 115 ? 15.422 23.625 0.321 1 82.5 115 LEU A O 1
ATOM 916 N N . ARG A 1 116 ? 14.617 25.422 1.238 1 83.31 116 ARG A N 1
ATOM 917 C CA . ARG A 1 116 ? 15.57 25.375 2.344 1 83.31 116 ARG A CA 1
ATOM 918 C C . ARG A 1 116 ? 15.367 24.109 3.18 1 83.31 116 ARG A C 1
ATOM 920 O O . ARG A 1 116 ? 16.328 23.406 3.494 1 83.31 116 ARG A O 1
ATOM 927 N N . ARG A 1 117 ? 14.109 23.828 3.502 1 75.75 117 ARG A N 1
ATOM 928 C CA . ARG A 1 117 ? 13.781 22.656 4.309 1 75.75 117 ARG A CA 1
ATOM 929 C C . ARG A 1 117 ? 14.156 21.375 3.584 1 75.75 117 ARG A C 1
ATOM 931 O O . ARG A 1 117 ? 14.609 20.406 4.211 1 75.75 117 ARG A O 1
ATOM 938 N N . LEU A 1 118 ? 13.922 21.328 2.326 1 74.75 118 LEU A N 1
ATOM 939 C CA . LEU A 1 118 ? 14.281 20.156 1.523 1 74.75 118 LEU A CA 1
ATOM 940 C C . LEU A 1 118 ? 15.789 19.938 1.515 1 74.75 118 LEU A C 1
ATOM 942 O O . LEU A 1 118 ? 16.25 18.797 1.534 1 74.75 118 LEU A O 1
ATOM 946 N N . ARG A 1 119 ? 16.531 20.984 1.53 1 72.88 119 ARG A N 1
ATOM 947 C CA . ARG A 1 119 ? 17.984 20.922 1.532 1 72.88 119 ARG A CA 1
ATOM 948 C C . ARG A 1 119 ? 18.516 20.438 2.881 1 72.88 119 ARG A C 1
ATOM 950 O O . ARG A 1 119 ? 19.5 19.719 2.943 1 72.88 119 ARG A O 1
ATOM 957 N N . GLU A 1 120 ? 17.906 20.781 3.939 1 72.62 120 GLU A N 1
ATOM 958 C CA . GLU A 1 120 ? 18.344 20.453 5.293 1 72.62 120 GLU A CA 1
ATOM 959 C C . GLU A 1 120 ? 18.031 19 5.625 1 72.62 120 GLU A C 1
ATOM 961 O O . GLU A 1 120 ? 18.656 18.406 6.512 1 72.62 120 GLU A O 1
ATOM 966 N N . ARG A 1 121 ? 16.906 18.297 5.328 1 58.97 121 ARG A N 1
ATOM 967 C CA . ARG A 1 121 ? 16.453 16.953 5.676 1 58.97 121 ARG A CA 1
ATOM 968 C C . ARG A 1 121 ? 17.453 15.906 5.191 1 58.97 121 ARG A C 1
ATOM 970 O O . ARG A 1 121 ? 17.453 14.773 5.684 1 58.97 121 ARG A O 1
ATOM 977 N N . GLY A 1 122 ? 18.562 16.078 4.609 1 51.62 122 GLY A N 1
ATOM 978 C CA . GLY A 1 122 ? 19.547 15.023 4.422 1 51.62 122 GLY A CA 1
ATOM 979 C C . GLY A 1 122 ? 20.594 15.367 3.387 1 51.62 122 GLY A C 1
ATOM 980 O O . GLY A 1 122 ? 20.297 16.047 2.402 1 51.62 122 GLY A O 1
ATOM 981 N N . PRO A 1 123 ? 21.812 15.172 3.725 1 46.62 123 PRO A N 1
ATOM 982 C CA . PRO A 1 123 ? 22.859 15.227 2.703 1 46.62 123 PRO A CA 1
ATOM 983 C C . PRO A 1 123 ? 22.469 14.508 1.414 1 46.62 123 PRO A C 1
ATOM 985 O O . PRO A 1 123 ? 22.844 14.945 0.322 1 46.62 123 PRO A O 1
ATOM 988 N N . GLY A 1 124 ? 21.953 13.328 1.532 1 43.06 124 GLY A N 1
ATOM 989 C CA . GLY A 1 124 ? 21.516 12.516 0.407 1 43.06 124 GLY A CA 1
ATOM 990 C C . GLY A 1 124 ? 20.297 13.094 -0.311 1 43.06 124 GLY A C 1
ATOM 991 O O . GLY A 1 124 ? 20.125 12.875 -1.511 1 43.06 124 GLY A O 1
ATOM 992 N N . HIS A 1 125 ? 19.375 13.617 0.332 1 42.12 125 HIS A N 1
ATOM 993 C CA . HIS A 1 125 ? 18.219 14.266 -0.281 1 42.12 125 HIS A CA 1
ATOM 994 C C . HIS A 1 125 ? 18.594 15.578 -0.946 1 42.12 125 HIS A C 1
ATOM 996 O O . HIS A 1 125 ? 18.141 15.883 -2.045 1 42.12 125 HIS A O 1
ATOM 1002 N N . ALA A 1 126 ? 19.297 16.406 -0.134 1 40.09 126 ALA A N 1
ATOM 1003 C CA . ALA A 1 126 ? 19.953 17.547 -0.767 1 40.09 126 ALA A CA 1
ATOM 1004 C C . ALA A 1 126 ? 20.797 17.094 -1.963 1 40.09 126 ALA A C 1
ATOM 1006 O O . ALA A 1 126 ? 20.828 17.766 -2.996 1 40.09 126 ALA A O 1
ATOM 1007 N N . LEU A 1 127 ? 21.547 15.977 -1.693 1 39.34 127 LEU A N 1
ATOM 1008 C CA . LEU A 1 127 ? 22.328 15.445 -2.809 1 39.34 127 LEU A CA 1
ATOM 1009 C C . LEU A 1 127 ? 21.406 14.969 -3.93 1 39.34 127 LEU A C 1
ATOM 1011 O O . LEU A 1 127 ? 21.688 15.203 -5.109 1 39.34 127 LEU A O 1
ATOM 1015 N N . ARG A 1 128 ? 20.406 14.172 -3.494 1 38.84 128 ARG A N 1
ATOM 1016 C CA . ARG A 1 128 ? 19.516 13.719 -4.555 1 38.84 128 ARG A CA 1
ATOM 1017 C C . ARG A 1 128 ? 18.75 14.883 -5.172 1 38.84 128 ARG A C 1
ATOM 1019 O O . ARG A 1 128 ? 18.5 14.898 -6.379 1 38.84 128 ARG A O 1
ATOM 1026 N N . TYR A 1 129 ? 18.25 15.75 -4.324 1 35.69 129 TYR A N 1
ATOM 1027 C CA . TYR A 1 129 ? 17.672 16.953 -4.898 1 35.69 129 TYR A CA 1
ATOM 1028 C C . TYR A 1 129 ? 18.719 17.766 -5.641 1 35.69 129 TYR A C 1
ATOM 1030 O O . TYR A 1 129 ? 18.438 18.375 -6.68 1 35.69 129 TYR A O 1
ATOM 1038 N N . VAL A 1 130 ? 19.891 17.984 -4.941 1 32.5 130 VAL A N 1
ATOM 1039 C CA . VAL A 1 130 ? 21.016 18.609 -5.617 1 32.5 130 VAL A CA 1
ATOM 1040 C C . VAL A 1 130 ? 21.719 17.609 -6.52 1 32.5 130 VAL A C 1
ATOM 1042 O O . VAL A 1 130 ? 22.172 17.953 -7.609 1 32.5 130 VAL A O 1
ATOM 1045 N N . THR A 1 131 ? 22.047 16.422 -5.898 1 32.72 131 THR A N 1
ATOM 1046 C CA . THR A 1 131 ? 22.688 15.508 -6.848 1 32.72 131 THR A CA 1
ATOM 1047 C C . THR A 1 131 ? 21.641 14.898 -7.789 1 32.72 131 THR A C 1
ATOM 1049 O O . THR A 1 131 ? 22 14.125 -8.68 1 32.72 131 THR A O 1
ATOM 1052 N N . GLY A 1 132 ? 20.406 15.375 -8.164 1 30.62 132 GLY A N 1
ATOM 1053 C CA . GLY A 1 132 ? 19.875 14.68 -9.32 1 30.62 132 GLY A CA 1
ATOM 1054 C C . GLY A 1 132 ? 20.609 13.391 -9.633 1 30.62 132 GLY A C 1
ATOM 1055 O O . GLY A 1 132 ? 21.828 13.406 -9.898 1 30.62 132 GLY A O 1
ATOM 1056 N N . LYS A 1 133 ? 20.766 12.289 -9.039 1 30.36 133 LYS A N 1
ATOM 1057 C CA . LYS A 1 133 ? 21.172 11.328 -10.055 1 30.36 133 LYS A CA 1
ATOM 1058 C C . LYS A 1 133 ? 20.562 11.664 -11.414 1 30.36 133 LYS A C 1
ATOM 1060 O O . LYS A 1 133 ? 19.531 11.117 -11.781 1 30.36 133 LYS A O 1
ATOM 1065 N N . ALA A 1 134 ? 20.359 12.836 -11.844 1 30.33 134 ALA A N 1
ATOM 1066 C CA . ALA A 1 134 ? 21.156 13.273 -12.992 1 30.33 134 ALA A CA 1
ATOM 1067 C C . ALA A 1 134 ? 22.562 12.664 -12.945 1 30.33 134 ALA A C 1
ATOM 1069 O O . ALA A 1 134 ? 23.344 12.961 -12.047 1 30.33 134 ALA A O 1
ATOM 1070 N N . GLY A 1 135 ? 22.969 11.375 -12.867 1 32.91 135 GLY A N 1
ATOM 1071 C CA . GLY A 1 135 ? 24.281 11.203 -13.477 1 32.91 135 GLY A CA 1
ATOM 1072 C C . GLY A 1 135 ? 24.859 12.5 -14 1 32.91 135 GLY A C 1
ATOM 1073 O O . GLY A 1 135 ? 24.188 13.531 -14.016 1 32.91 135 GLY A O 1
ATOM 1074 N N . GLN A 1 136 ? 26.172 12.664 -14.438 1 35.81 136 GLN A N 1
ATOM 1075 C CA . GLN A 1 136 ? 26.797 13.75 -15.18 1 35.81 136 GLN A CA 1
ATOM 1076 C C . GLN A 1 136 ? 25.766 14.586 -15.922 1 35.81 136 GLN A C 1
ATOM 1078 O O . GLN A 1 136 ? 26.062 15.703 -16.359 1 35.81 136 GLN A O 1
ATOM 1083 N N . GLY A 1 137 ? 24.531 14.094 -16.297 1 36.75 137 GLY A N 1
ATOM 1084 C CA . GLY A 1 137 ? 23.672 14.75 -17.281 1 36.75 137 GLY A CA 1
ATOM 1085 C C . GLY A 1 137 ? 22.578 15.594 -16.656 1 36.75 137 GLY A C 1
ATOM 1086 O O . GLY A 1 137 ? 21.609 15.953 -17.312 1 36.75 137 GLY A O 1
ATOM 1087 N N . SER A 1 138 ? 22.297 15.562 -15.391 1 44.75 138 SER A N 1
ATOM 1088 C CA . SER A 1 138 ? 21.188 16.438 -15.016 1 44.75 138 SER A CA 1
ATOM 1089 C C . SER A 1 138 ? 21.594 17.906 -15.086 1 44.75 138 SER A C 1
ATOM 1091 O O . SER A 1 138 ? 22.141 18.453 -14.125 1 44.75 138 SER A O 1
ATOM 1093 N N . GLY A 1 139 ? 21.656 18.484 -15.953 1 49.62 139 GLY A N 1
ATOM 1094 C CA . GLY A 1 139 ? 21.938 19.859 -16.328 1 49.62 139 GLY A CA 1
ATOM 1095 C C . GLY A 1 139 ? 20.953 20.859 -15.758 1 49.62 139 GLY A C 1
ATOM 1096 O O . GLY A 1 139 ? 19.984 20.469 -15.094 1 49.62 139 GLY A O 1
ATOM 1097 N N . PRO A 1 140 ? 21.141 22.172 -15.586 1 55.28 140 PRO A N 1
ATOM 1098 C CA . PRO A 1 140 ? 20.328 23.328 -15.203 1 55.28 140 PRO A CA 1
ATOM 1099 C C . PRO A 1 140 ? 18.859 23.156 -15.555 1 55.28 140 PRO A C 1
ATOM 1101 O O . PRO A 1 140 ? 17.984 23.703 -14.867 1 55.28 140 PRO A O 1
ATOM 1104 N N . ARG A 1 141 ? 18.531 22.219 -16.297 1 56.75 141 ARG A N 1
ATOM 1105 C CA . ARG A 1 141 ? 17.172 22.094 -16.812 1 56.75 141 ARG A CA 1
ATOM 1106 C C . ARG A 1 141 ? 16.297 21.266 -15.867 1 56.75 141 ARG A C 1
ATOM 1108 O O . ARG A 1 141 ? 15.133 21.594 -15.648 1 56.75 141 ARG A O 1
ATOM 1115 N N . ARG A 1 142 ? 16.812 20.266 -15.242 1 59.19 142 ARG A N 1
ATOM 1116 C CA . ARG A 1 142 ? 16.031 19.406 -14.359 1 59.19 142 ARG A CA 1
ATOM 1117 C C . ARG A 1 142 ? 15.711 20.125 -13.047 1 59.19 142 ARG A C 1
ATOM 1119 O O . ARG A 1 142 ? 14.602 19.984 -12.523 1 59.19 142 ARG A O 1
ATOM 1126 N N . GLU A 1 143 ? 16.594 20.797 -12.523 1 63.53 143 GLU A N 1
ATOM 1127 C CA . GLU A 1 143 ? 16.359 21.594 -11.328 1 63.53 143 GLU A CA 1
ATOM 1128 C C . GLU A 1 143 ? 15.234 22.609 -11.562 1 63.53 143 GLU A C 1
ATOM 1130 O O . GLU A 1 143 ? 14.375 22.797 -10.695 1 63.53 143 GLU A O 1
ATOM 1135 N N . SER A 1 144 ? 15.242 23.062 -12.758 1 71.06 144 SER A N 1
ATOM 1136 C CA . SER A 1 144 ? 14.211 24.031 -13.125 1 71.06 144 SER A CA 1
ATOM 1137 C C . SER A 1 144 ? 12.828 23.375 -13.156 1 71.06 144 SER A C 1
ATOM 1139 O O . SER A 1 144 ? 11.852 23.969 -12.711 1 71.06 144 SER A O 1
ATOM 1141 N N . TRP A 1 145 ? 12.82 22.188 -13.539 1 72.38 145 TRP A N 1
ATOM 1142 C CA . TRP A 1 145 ? 11.539 21.5 -13.609 1 72.38 145 TRP A CA 1
ATOM 1143 C C . TRP A 1 145 ? 11 21.203 -12.219 1 72.38 145 TRP A C 1
ATOM 1145 O O . TRP A 1 145 ? 9.82 21.422 -11.938 1 72.38 145 TRP A O 1
ATOM 1155 N N . ALA A 1 146 ? 11.773 20.703 -11.312 1 74 146 ALA A N 1
ATOM 1156 C CA . ALA A 1 146 ? 11.359 20.391 -9.945 1 74 146 ALA A CA 1
ATOM 1157 C C . ALA A 1 146 ? 10.844 21.625 -9.227 1 74 146 ALA A C 1
ATOM 1159 O O . ALA A 1 146 ? 9.844 21.562 -8.516 1 74 146 ALA A O 1
ATOM 1160 N N . VAL A 1 147 ? 11.508 22.641 -9.484 1 77.81 147 VAL A N 1
ATOM 1161 C CA . VAL A 1 147 ? 11.109 23.891 -8.859 1 77.81 147 VAL A CA 1
ATOM 1162 C C . VAL A 1 147 ? 9.773 24.359 -9.445 1 77.81 147 VAL A C 1
ATOM 1164 O O . VAL A 1 147 ? 8.922 24.891 -8.727 1 77.81 147 VAL A O 1
ATOM 1167 N N . ARG A 1 148 ? 9.578 24.156 -10.695 1 80.94 148 ARG A N 1
ATOM 1168 C CA . ARG A 1 148 ? 8.312 24.531 -11.32 1 80.94 148 ARG A CA 1
ATOM 1169 C C . ARG A 1 148 ? 7.168 23.672 -10.789 1 80.94 148 ARG A C 1
ATOM 1171 O O . ARG A 1 148 ? 6.062 24.188 -10.562 1 80.94 148 ARG A O 1
ATOM 1178 N N . GLN A 1 149 ? 7.461 22.469 -10.57 1 81.19 149 GLN A N 1
ATOM 1179 C CA . GLN A 1 149 ? 6.453 21.578 -9.992 1 81.19 149 GLN A CA 1
ATOM 1180 C C . GLN A 1 149 ? 6.098 22.016 -8.57 1 81.19 149 GLN A C 1
ATOM 1182 O O . GLN A 1 149 ? 4.934 21.953 -8.172 1 81.19 149 GLN A O 1
ATOM 1187 N N . LEU A 1 150 ? 7.156 22.422 -7.945 1 83.56 150 LEU A N 1
ATOM 1188 C CA . LEU A 1 150 ? 6.922 22.938 -6.598 1 83.56 150 LEU A CA 1
ATOM 1189 C C . LEU A 1 150 ? 6.027 24.172 -6.621 1 83.56 150 LEU A C 1
ATOM 1191 O O . LEU A 1 150 ? 5.082 24.266 -5.836 1 83.56 150 LEU A O 1
ATOM 1195 N N . ASP A 1 151 ? 6.344 25.031 -7.539 1 86.44 151 ASP A N 1
ATOM 1196 C CA . ASP A 1 151 ? 5.535 26.25 -7.668 1 86.44 151 ASP A CA 1
ATOM 1197 C C . ASP A 1 151 ? 4.082 25.906 -7.977 1 86.44 151 ASP A C 1
ATOM 1199 O O . ASP A 1 151 ? 3.162 26.484 -7.391 1 86.44 151 ASP A O 1
ATOM 1203 N N . HIS A 1 152 ? 3.916 25.016 -8.828 1 85.94 152 HIS A N 1
ATOM 1204 C CA . HIS A 1 152 ? 2.57 24.594 -9.203 1 85.94 152 HIS A CA 1
ATOM 1205 C C . HIS A 1 152 ? 1.827 24.016 -8.008 1 85.94 152 HIS A C 1
ATOM 1207 O O . HIS A 1 152 ? 0.655 24.328 -7.781 1 85.94 152 HIS A O 1
ATOM 1213 N N . CYS A 1 153 ? 2.514 23.219 -7.25 1 87.62 153 CYS A N 1
ATOM 1214 C CA . CYS A 1 153 ? 1.919 22.609 -6.07 1 87.62 153 CYS A CA 1
ATOM 1215 C C . CYS A 1 153 ? 1.521 23.672 -5.047 1 87.62 153 CYS A C 1
ATOM 1217 O O . CYS A 1 153 ? 0.41 23.641 -4.516 1 87.62 153 CYS A O 1
ATOM 1219 N N . LEU A 1 154 ? 2.422 24.641 -4.863 1 89.25 154 LEU A N 1
ATOM 1220 C CA . LEU A 1 154 ? 2.168 25.688 -3.877 1 89.25 154 LEU A CA 1
ATOM 1221 C C . LEU A 1 154 ? 1.003 26.562 -4.309 1 89.25 154 LEU A C 1
ATOM 1223 O O . LEU A 1 154 ? 0.163 26.938 -3.486 1 89.25 154 LEU A O 1
ATOM 1227 N N . GLU A 1 155 ? 0.955 26.844 -5.539 1 91.5 155 GLU A N 1
ATOM 1228 C CA . GLU A 1 155 ? -0.134 27.641 -6.078 1 91.5 155 GLU A CA 1
ATOM 1229 C C . GLU A 1 155 ? -1.475 26.922 -5.938 1 91.5 155 GLU A C 1
ATOM 1231 O O . GLU A 1 155 ? -2.471 27.531 -5.539 1 91.5 155 GLU A O 1
ATOM 1236 N N . ARG A 1 156 ? -1.473 25.719 -6.207 1 92.06 156 ARG A N 1
ATOM 1237 C CA . ARG A 1 156 ? -2.699 24.938 -6.125 1 92.06 156 ARG A CA 1
ATOM 1238 C C . ARG A 1 156 ? -3.18 24.828 -4.684 1 92.06 156 ARG A C 1
ATOM 1240 O O . ARG A 1 156 ? -4.367 24.984 -4.402 1 92.06 156 ARG A O 1
ATOM 1247 N N . LEU A 1 157 ? -2.25 24.547 -3.834 1 92.44 157 LEU A N 1
ATOM 1248 C CA . LEU A 1 157 ? -2.594 24.344 -2.432 1 92.44 157 LEU A CA 1
ATOM 1249 C C . LEU A 1 157 ? -3.162 25.609 -1.816 1 92.44 157 LEU A C 1
ATOM 1251 O O . LEU A 1 157 ? -3.881 25.562 -0.816 1 92.44 157 LEU A O 1
ATOM 1255 N N . ALA A 1 158 ? -2.854 26.734 -2.426 1 93.94 158 ALA A N 1
ATOM 1256 C CA . ALA A 1 158 ? -3.287 28.016 -1.888 1 93.94 158 ALA A CA 1
ATOM 1257 C C . ALA A 1 158 ? -4.707 28.344 -2.34 1 93.94 158 ALA A C 1
ATOM 1259 O O . ALA A 1 158 ? -5.301 29.328 -1.876 1 93.94 158 ALA A O 1
ATOM 1260 N N . GLU A 1 159 ? -5.246 27.531 -3.207 1 95.25 159 GLU A N 1
ATOM 1261 C CA . GLU A 1 159 ? -6.605 27.75 -3.689 1 95.25 159 GLU A CA 1
ATOM 1262 C C . GLU A 1 159 ? -7.629 27.531 -2.58 1 95.25 159 GLU A C 1
ATOM 1264 O O . GLU A 1 159 ? -7.395 26.75 -1.659 1 95.25 159 GLU A O 1
ATOM 1269 N N . PRO A 1 160 ? -8.781 28.156 -2.682 1 94.94 160 PRO A N 1
ATOM 1270 C CA . PRO A 1 160 ? -9.773 28.141 -1.606 1 94.94 160 PRO A CA 1
ATOM 1271 C C . PRO A 1 160 ? -10.281 26.734 -1.291 1 94.94 160 PRO A C 1
ATOM 1273 O O . PRO A 1 160 ? -10.664 26.453 -0.152 1 94.94 160 PRO A O 1
ATOM 1276 N N . GLU A 1 161 ? -10.188 25.875 -2.238 1 93.75 161 GLU A N 1
ATOM 1277 C CA . GLU A 1 161 ? -10.703 24.516 -2.066 1 93.75 161 GLU A CA 1
ATOM 1278 C C . GLU A 1 161 ? -9.891 23.75 -1.037 1 93.75 161 GLU A C 1
ATOM 1280 O O . GLU A 1 161 ? -10.383 22.781 -0.438 1 93.75 161 GLU A O 1
ATOM 1285 N N . PHE A 1 162 ? -8.734 24.234 -0.767 1 94.88 162 PHE A N 1
ATOM 1286 C CA . PHE A 1 162 ? -7.844 23.5 0.126 1 94.88 162 PHE A CA 1
ATOM 1287 C C . PHE A 1 162 ? -7.688 24.234 1.455 1 94.88 162 PHE A C 1
ATOM 1289 O O . PHE A 1 162 ? -6.793 23.922 2.24 1 94.88 162 PHE A O 1
ATOM 1296 N N . ALA A 1 163 ? -8.523 25.219 1.594 1 93.62 163 ALA A N 1
ATOM 1297 C CA . ALA A 1 163 ? -8.555 25.859 2.912 1 93.62 163 ALA A CA 1
ATOM 1298 C C . ALA A 1 163 ? -8.977 24.859 3.986 1 93.62 163 ALA A C 1
ATOM 1300 O O . ALA A 1 163 ? -9.648 23.875 3.695 1 93.62 163 ALA A O 1
ATOM 1301 N N . GLU A 1 164 ? -8.508 25.125 5.227 1 95.12 164 GLU A N 1
ATOM 1302 C CA . GLU A 1 164 ? -7.848 26.25 5.883 1 95.12 164 GLU A CA 1
ATOM 1303 C C . GLU A 1 164 ? -6.344 26.25 5.605 1 95.12 164 GLU A C 1
ATOM 1305 O O . GLU A 1 164 ? -5.707 25.203 5.629 1 95.12 164 GLU A O 1
ATOM 1310 N N . HIS A 1 165 ? -5.797 27.375 5.34 1 95.69 165 HIS A N 1
ATOM 1311 C CA . HIS A 1 165 ? -4.383 27.531 5.023 1 95.69 165 HIS A CA 1
ATOM 1312 C C . HIS A 1 165 ? -3.58 27.953 6.254 1 95.69 165 HIS A C 1
ATOM 1314 O O . HIS A 1 165 ? -3.934 28.906 6.938 1 95.69 165 HIS A O 1
ATOM 1320 N N . LEU A 1 166 ? -2.529 27.234 6.578 1 94.88 166 LEU A N 1
ATOM 1321 C CA . LEU A 1 166 ? -1.598 27.578 7.645 1 94.88 166 LEU A CA 1
ATOM 1322 C C . LEU A 1 166 ? -0.208 27.859 7.082 1 94.88 166 LEU A C 1
ATOM 1324 O O . LEU A 1 166 ? 0.477 26.938 6.621 1 94.88 166 LEU A O 1
ATOM 1328 N N . TRP A 1 167 ? 0.169 29.094 7.129 1 93.56 167 TRP A N 1
ATOM 1329 C CA . TRP A 1 167 ? 1.503 29.469 6.676 1 93.56 167 TRP A CA 1
ATOM 1330 C C . TRP A 1 167 ? 2.549 29.156 7.742 1 93.56 167 TRP A C 1
ATOM 1332 O O . TRP A 1 167 ? 2.412 29.578 8.898 1 93.56 167 TRP A O 1
ATOM 1342 N N . THR A 1 168 ? 3.594 28.391 7.355 1 92.19 168 THR A N 1
ATOM 1343 C CA . THR A 1 168 ? 4.484 27.812 8.359 1 92.19 168 THR A CA 1
ATOM 1344 C C . THR A 1 168 ? 5.891 28.391 8.227 1 92.19 168 THR A C 1
ATOM 1346 O O . THR A 1 168 ? 6.852 27.828 8.75 1 92.19 168 THR A O 1
ATOM 1349 N N . ASP A 1 169 ? 6.07 29.453 7.508 1 91.06 169 ASP A N 1
ATOM 1350 C CA . ASP A 1 169 ? 7.391 30.031 7.277 1 91.06 169 ASP A CA 1
ATOM 1351 C C . ASP A 1 169 ? 8.102 30.312 8.602 1 91.06 169 ASP A C 1
ATOM 1353 O O . ASP A 1 169 ? 9.305 30.062 8.727 1 91.06 169 ASP A O 1
ATOM 1357 N N . HIS A 1 170 ? 7.375 30.75 9.562 1 89.94 170 HIS A N 1
ATOM 1358 C CA . HIS A 1 170 ? 8 31.203 10.805 1 89.94 170 HIS A CA 1
ATOM 1359 C C . HIS A 1 170 ? 7.449 30.453 12.008 1 89.94 170 HIS A C 1
ATOM 1361 O O . HIS A 1 170 ? 7.406 30.984 13.117 1 89.94 170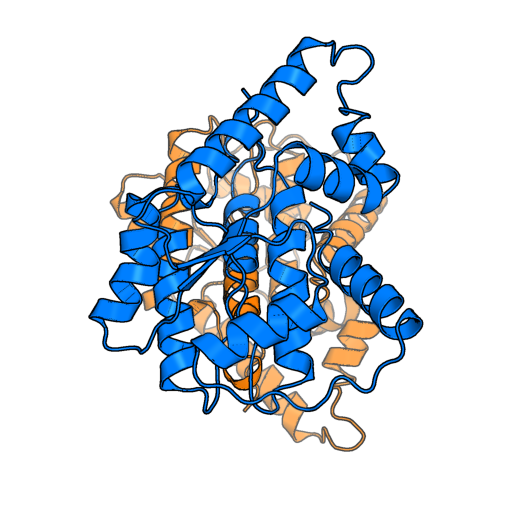 HIS A O 1
ATOM 1367 N N . THR A 1 171 ? 6.953 29.359 11.727 1 89.19 171 THR A N 1
ATOM 1368 C CA . THR A 1 171 ? 6.398 28.562 12.828 1 89.19 171 THR A CA 1
ATOM 1369 C C . THR A 1 171 ? 7.129 27.234 12.961 1 89.19 171 THR A C 1
ATOM 1371 O O . THR A 1 171 ? 7.504 26.625 11.961 1 89.19 171 THR A O 1
ATOM 1374 N N . THR A 1 172 ? 7.344 26.812 14.156 1 89.75 172 THR A N 1
ATOM 1375 C CA . THR A 1 172 ? 7.953 25.516 14.445 1 89.75 172 THR A CA 1
ATOM 1376 C C . THR A 1 172 ? 6.91 24.406 14.383 1 89.75 172 THR A C 1
ATOM 1378 O O . THR A 1 172 ? 5.711 24.672 14.305 1 89.75 172 THR A O 1
ATOM 1381 N N . VAL A 1 173 ? 7.391 23.234 14.43 1 91 173 VAL A N 1
ATOM 1382 C CA . VAL A 1 173 ? 6.531 22.062 14.383 1 91 173 VAL A CA 1
ATOM 1383 C C . VAL A 1 173 ? 5.582 22.062 15.578 1 91 173 VAL A C 1
ATOM 1385 O O . VAL A 1 173 ? 4.367 21.906 15.414 1 91 173 VAL A O 1
ATOM 1388 N N . PRO A 1 174 ? 6.051 22.344 16.844 1 93.19 174 PRO A N 1
ATOM 1389 C CA . PRO A 1 174 ? 5.133 22.375 18 1 93.19 174 PRO A CA 1
ATOM 1390 C C . PRO A 1 174 ? 4.086 23.484 17.875 1 93.19 174 PRO A C 1
ATOM 1392 O O . PRO A 1 174 ? 2.916 23.266 18.203 1 93.19 174 PRO A O 1
ATOM 1395 N N . LYS A 1 175 ? 4.512 24.594 17.391 1 93.69 175 LYS A N 1
ATOM 1396 C CA . LYS A 1 175 ? 3.572 25.719 17.25 1 93.69 175 LYS A CA 1
ATOM 1397 C C . LYS A 1 175 ? 2.527 25.406 16.172 1 93.69 175 LYS A C 1
ATOM 1399 O O . LYS A 1 175 ? 1.361 25.781 16.312 1 93.69 175 LYS A O 1
ATOM 1404 N N . THR A 1 176 ? 3.014 24.844 15.102 1 94.38 176 THR A N 1
ATOM 1405 C CA . THR A 1 176 ? 2.08 24.438 14.062 1 94.38 176 THR A CA 1
ATOM 1406 C C . THR A 1 176 ? 1.062 23.438 14.617 1 94.38 176 THR A C 1
ATOM 1408 O O . THR A 1 176 ? -0.137 23.562 14.367 1 94.38 176 THR A O 1
ATOM 1411 N N . ALA A 1 177 ? 1.529 22.453 15.375 1 96.25 177 ALA A N 1
ATOM 1412 C CA . ALA A 1 177 ? 0.651 21.484 16.016 1 96.25 177 ALA A CA 1
ATOM 1413 C C . ALA A 1 177 ? -0.373 22.172 16.906 1 96.25 177 ALA A C 1
ATOM 1415 O O . ALA A 1 177 ? -1.556 21.812 16.891 1 96.25 177 ALA A O 1
ATOM 1416 N N . ASP A 1 178 ? 0.083 23.156 17.672 1 95.94 178 ASP A N 1
ATOM 1417 C CA . ASP A 1 178 ? -0.806 23.922 18.562 1 95.94 178 ASP A CA 1
ATOM 1418 C C . ASP A 1 178 ? -1.901 24.609 17.75 1 95.94 178 ASP A C 1
ATOM 1420 O O . ASP A 1 178 ? -3.072 24.594 18.141 1 95.94 178 ASP A O 1
ATOM 1424 N N . ARG A 1 179 ? -1.506 25.266 16.688 1 95.75 179 ARG A N 1
ATOM 1425 C CA . ARG A 1 179 ? -2.459 26 15.859 1 95.75 179 ARG A CA 1
ATOM 1426 C C . ARG A 1 179 ? -3.51 25.062 15.273 1 95.75 179 ARG A C 1
ATOM 1428 O O . ARG A 1 179 ? -4.703 25.375 15.281 1 95.75 179 ARG A O 1
ATOM 1435 N N . ILE A 1 180 ? -3.051 23.922 14.773 1 96.88 180 ILE A N 1
ATOM 1436 C CA . ILE A 1 180 ? -3.971 22.938 14.211 1 96.88 180 ILE A CA 1
ATOM 1437 C C . ILE A 1 180 ? -4.941 22.469 15.297 1 96.88 180 ILE A C 1
ATOM 1439 O O . ILE A 1 180 ? -6.148 22.391 15.055 1 96.88 180 ILE A O 1
ATOM 1443 N N . ALA A 1 181 ? -4.434 22.172 16.469 1 97.38 181 ALA A N 1
ATOM 1444 C CA . ALA A 1 181 ? -5.254 21.656 17.562 1 97.38 181 ALA A CA 1
ATOM 1445 C C . ALA A 1 181 ? -6.336 22.672 17.938 1 97.38 181 ALA A C 1
ATOM 1447 O O . ALA A 1 181 ? -7.504 22.312 18.094 1 97.38 181 ALA A O 1
ATOM 1448 N N . VAL A 1 182 ? -5.953 23.906 18.109 1 96.75 182 VAL A N 1
ATOM 1449 C CA . VAL A 1 182 ? -6.891 24.953 18.484 1 96.75 182 VAL A CA 1
ATOM 1450 C C . VAL A 1 182 ? -7.996 25.062 17.438 1 96.75 182 VAL A C 1
ATOM 1452 O O . VAL A 1 182 ? -9.18 25.094 17.766 1 96.75 182 VAL A O 1
ATOM 1455 N N . LEU A 1 183 ? -7.629 25.094 16.172 1 96.56 183 LEU A N 1
ATOM 1456 C CA . LEU A 1 183 ? -8.586 25.234 15.086 1 96.56 183 LEU A CA 1
ATOM 1457 C C . LEU A 1 183 ? -9.508 24.031 15.016 1 96.56 183 LEU A C 1
ATOM 1459 O O . LEU A 1 183 ? -10.672 24.141 14.609 1 96.56 183 LEU A O 1
ATOM 1463 N N . ALA A 1 184 ? -9.023 22.859 15.391 1 97.12 184 ALA A N 1
ATOM 1464 C CA . ALA A 1 184 ? -9.797 21.625 15.336 1 97.12 184 ALA A CA 1
ATOM 1465 C C . ALA A 1 184 ? -10.562 21.391 16.641 1 97.12 184 ALA A C 1
ATOM 1467 O O . ALA A 1 184 ? -11.258 20.391 16.781 1 97.12 184 ALA A O 1
ATOM 1468 N N . GLY A 1 185 ? -10.383 22.266 17.625 1 96.75 185 GLY A N 1
ATOM 1469 C CA . GLY A 1 185 ? -11.07 22.125 18.906 1 96.75 185 GLY A CA 1
ATOM 1470 C C . GLY A 1 185 ? -10.469 21.062 19.797 1 96.75 185 GLY A C 1
ATOM 1471 O O . GLY A 1 185 ? -11.18 20.406 20.562 1 96.75 185 GLY A O 1
ATOM 1472 N N . LEU A 1 186 ? -9.172 20.828 19.641 1 97.31 186 LEU A N 1
ATOM 1473 C CA . LEU A 1 186 ? -8.461 19.828 20.422 1 97.31 186 LEU A CA 1
ATOM 1474 C C . LEU A 1 186 ? -7.574 20.484 21.484 1 97.31 186 LEU A C 1
ATOM 1476 O O . LEU A 1 186 ? -7.18 21.641 21.328 1 97.31 186 LEU A O 1
ATOM 1480 N N . THR A 1 187 ? -7.293 19.781 22.5 1 96.19 187 THR A N 1
ATOM 1481 C CA . THR A 1 187 ? -6.363 20.219 23.531 1 96.19 187 THR A CA 1
ATOM 1482 C C . THR A 1 187 ? -5.168 19.266 23.625 1 96.19 187 THR A C 1
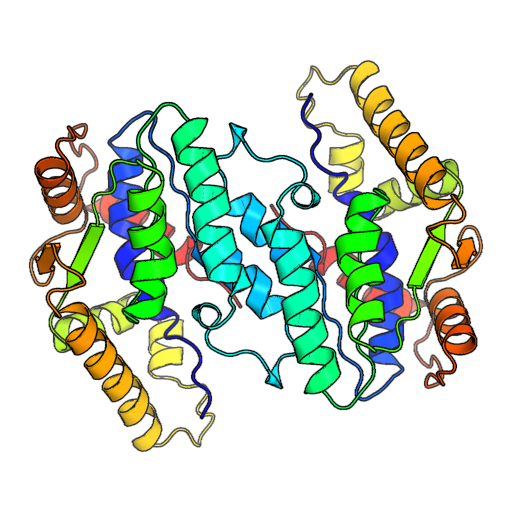ATOM 1484 O O . THR A 1 187 ? -5.324 18.094 23.984 1 96.19 187 THR A O 1
ATOM 1487 N N . LEU A 1 188 ? -4.031 19.797 23.344 1 97.06 188 LEU A N 1
ATOM 1488 C CA . LEU A 1 188 ? -2.814 18.984 23.406 1 97.06 188 LEU A CA 1
ATOM 1489 C C . LEU A 1 188 ? -2.176 19.094 24.797 1 97.06 188 LEU A C 1
ATOM 1491 O O . LEU A 1 188 ? -2.275 20.125 25.453 1 97.06 188 LEU A O 1
ATOM 1495 N N . LYS A 1 189 ? -1.557 18.031 25.188 1 95.75 189 LYS A N 1
ATOM 1496 C CA . LYS A 1 189 ? -0.686 18.125 26.359 1 95.75 189 LYS A CA 1
ATOM 1497 C C . LYS A 1 189 ? 0.46 19.109 26.125 1 95.75 189 LYS A C 1
ATOM 1499 O O . LYS A 1 189 ? 0.898 19.281 24.984 1 95.75 189 LYS A O 1
ATOM 1504 N N . PRO A 1 190 ? 0.959 19.688 27.156 1 91.44 190 PRO A N 1
ATOM 1505 C CA . PRO A 1 190 ? 2.055 20.656 27 1 91.44 190 PRO A CA 1
ATOM 1506 C C . PRO A 1 190 ? 3.307 20.016 26.391 1 91.44 190 PRO A C 1
ATOM 1508 O O . PRO A 1 190 ? 3.551 18.828 26.562 1 91.44 190 PRO A O 1
ATOM 1511 N N . ASN A 1 191 ? 3.924 20.766 25.578 1 84.5 191 ASN A N 1
ATOM 1512 C CA . ASN A 1 191 ? 5.172 20.312 24.984 1 84.5 191 ASN A CA 1
ATOM 1513 C C . ASN A 1 191 ? 6.32 20.328 25.984 1 84.5 191 ASN A C 1
ATOM 1515 O O . ASN A 1 191 ? 6.891 21.391 26.25 1 84.5 191 ASN A O 1
ATOM 1519 N N . ASN A 1 192 ? 6.551 19.312 26.703 1 74.94 192 ASN A N 1
ATOM 1520 C CA . ASN A 1 192 ? 7.598 19.312 27.719 1 74.94 192 ASN A CA 1
ATOM 1521 C C . ASN A 1 192 ? 8.953 18.922 27.125 1 74.94 192 ASN A C 1
ATOM 1523 O O . ASN A 1 192 ? 9.93 18.766 27.859 1 74.94 192 ASN A O 1
ATOM 1527 N N . GLU A 1 193 ? 9.062 18.609 25.953 1 65.12 193 GLU A N 1
ATOM 1528 C CA . GLU A 1 193 ? 10.359 18.188 25.422 1 65.12 193 GLU A CA 1
ATOM 1529 C C . GLU A 1 193 ? 11.227 19.375 25.047 1 65.12 193 GLU A C 1
ATOM 1531 O O . GLU A 1 193 ? 10.734 20.375 24.516 1 65.12 193 GLU A O 1
ATOM 1536 N N . GLY A 1 194 ? 12.367 19.609 25.719 1 59.09 194 GLY A N 1
ATOM 1537 C CA . GLY A 1 194 ? 13.336 20.625 25.359 1 59.09 194 GLY A CA 1
ATOM 1538 C C . GLY A 1 194 ? 13.648 20.656 23.875 1 59.09 194 GLY A C 1
ATOM 1539 O O . GLY A 1 194 ? 13.344 19.703 23.156 1 59.09 194 GLY A O 1
ATOM 1540 N N . ALA A 1 195 ? 13.961 21.812 23.344 1 54.22 195 ALA A N 1
ATOM 1541 C CA . ALA A 1 195 ? 14.227 22.109 21.938 1 54.22 195 ALA A CA 1
ATOM 1542 C C . ALA A 1 195 ? 15.055 21 21.297 1 54.22 195 ALA A C 1
ATOM 1544 O O . ALA A 1 195 ? 14.844 20.641 20.125 1 54.22 195 ALA A O 1
ATOM 1545 N N . LEU A 1 196 ? 15.938 20.438 22.031 1 50.03 196 LEU A N 1
ATOM 1546 C CA . LEU A 1 196 ? 16.891 19.453 21.516 1 50.03 196 LEU A CA 1
ATOM 1547 C C . LEU A 1 196 ? 16.188 18.125 21.234 1 50.03 196 LEU A C 1
ATOM 1549 O O . LEU A 1 196 ? 16.422 17.5 20.203 1 50.03 196 LEU A O 1
ATOM 1553 N N . ARG A 1 197 ? 15.43 17.688 22.141 1 55.03 197 ARG A N 1
ATOM 1554 C CA . ARG A 1 197 ? 14.758 16.406 21.984 1 55.03 197 ARG A CA 1
ATOM 1555 C C . ARG A 1 197 ? 13.719 16.453 20.875 1 55.03 197 ARG A C 1
ATOM 1557 O O . ARG A 1 197 ? 13.531 15.484 20.141 1 55.03 197 ARG A O 1
ATOM 1564 N N . THR A 1 198 ? 13.25 17.688 20.828 1 53 198 THR A N 1
ATOM 1565 C CA . THR A 1 198 ? 12.297 17.906 19.75 1 53 198 THR A CA 1
ATOM 1566 C C . THR A 1 198 ? 12.977 17.766 18.391 1 53 198 THR A C 1
ATOM 1568 O O . THR A 1 198 ? 12.43 17.141 17.469 1 53 198 THR A O 1
ATOM 1571 N N . ARG A 1 199 ? 14.102 18.344 18.312 1 54.84 199 ARG A N 1
ATOM 1572 C CA . ARG A 1 199 ? 14.859 18.312 17.062 1 54.84 199 ARG A CA 1
ATOM 1573 C C . ARG A 1 199 ? 15.258 16.875 16.719 1 54.84 199 ARG A C 1
ATOM 1575 O O . ARG A 1 199 ? 15.18 16.484 15.547 1 54.84 199 ARG A O 1
ATOM 1582 N N . MET A 1 200 ? 15.688 16.172 17.688 1 50.25 200 MET A N 1
ATOM 1583 C CA . MET A 1 200 ? 16.109 14.789 17.484 1 50.25 200 MET A CA 1
ATOM 1584 C C . MET A 1 200 ? 14.945 13.914 17.031 1 50.25 200 MET A C 1
ATOM 1586 O O . MET A 1 200 ? 15.094 13.062 16.156 1 50.25 200 MET A O 1
ATOM 1590 N N . ARG A 1 201 ? 13.93 14.227 17.688 1 54.88 201 ARG A N 1
ATOM 1591 C CA . ARG A 1 201 ? 12.734 13.453 17.359 1 54.88 201 ARG A CA 1
ATOM 1592 C C . ARG A 1 201 ? 12.234 13.789 15.961 1 54.88 201 ARG A C 1
ATOM 1594 O O . ARG A 1 201 ? 11.844 12.891 15.203 1 54.88 201 ARG A O 1
ATOM 1601 N N . GLN A 1 202 ? 12.383 15.023 15.695 1 54.38 202 GLN A N 1
ATOM 1602 C CA . GLN A 1 202 ? 11.953 15.461 14.367 1 54.38 202 GLN A CA 1
ATOM 1603 C C . GLN A 1 202 ? 12.82 14.836 13.281 1 54.38 202 GLN A C 1
ATOM 1605 O O . GLN A 1 202 ? 12.32 14.445 12.219 1 54.38 202 GLN A O 1
ATOM 1610 N N . ALA A 1 203 ? 14.039 14.75 13.57 1 53.72 203 ALA A N 1
ATOM 1611 C CA . ALA A 1 203 ? 14.969 14.102 12.648 1 53.72 203 ALA A CA 1
ATOM 1612 C C . ALA A 1 203 ? 14.633 12.625 12.484 1 53.72 203 ALA A C 1
ATOM 1614 O O . ALA A 1 203 ? 14.695 12.094 11.367 1 53.72 203 ALA A O 1
ATOM 1615 N N . GLY A 1 204 ? 14.289 12.039 13.57 1 51.53 204 GLY A N 1
ATOM 1616 C CA . GLY A 1 204 ? 13.906 10.633 13.547 1 51.53 204 GLY A CA 1
ATOM 1617 C C . GLY A 1 204 ? 12.656 10.375 12.734 1 51.53 204 GLY A C 1
ATOM 1618 O O . GLY A 1 204 ? 12.594 9.414 11.969 1 51.53 204 GLY A O 1
ATOM 1619 N N . VAL A 1 205 ? 11.742 11.273 12.961 1 52 205 VAL A N 1
ATOM 1620 C CA . VAL A 1 205 ? 10.508 11.141 12.195 1 52 205 VAL A CA 1
ATOM 1621 C C . VAL A 1 205 ? 10.789 11.391 10.719 1 52 205 VAL A C 1
ATOM 1623 O O . VAL A 1 205 ? 10.266 10.68 9.852 1 52 205 VAL A O 1
ATOM 1626 N N . GLY A 1 206 ? 11.578 12.281 10.477 1 50.59 206 GLY A N 1
ATOM 1627 C CA . GLY A 1 206 ? 11.961 12.586 9.102 1 50.59 206 GLY A CA 1
ATOM 1628 C C . GLY A 1 206 ? 12.664 11.43 8.414 1 50.59 206 GLY A C 1
ATOM 1629 O O . GLY A 1 206 ? 12.367 11.117 7.258 1 50.59 206 GLY A O 1
ATOM 1630 N N . ILE A 1 207 ? 13.547 10.781 9.203 1 45.03 207 ILE A N 1
ATOM 1631 C CA . ILE A 1 207 ? 14.344 9.68 8.672 1 45.03 207 ILE A CA 1
ATOM 1632 C C . ILE A 1 207 ? 13.445 8.469 8.43 1 45.03 207 ILE A C 1
ATOM 1634 O O . ILE A 1 207 ? 13.562 7.797 7.406 1 45.03 207 ILE A O 1
ATOM 1638 N N . ARG A 1 208 ? 12.633 8.219 9.461 1 46.91 208 ARG A N 1
ATOM 1639 C CA . ARG A 1 208 ? 11.75 7.062 9.383 1 46.91 208 ARG A CA 1
ATOM 1640 C C . ARG A 1 208 ? 10.781 7.191 8.219 1 46.91 208 ARG A C 1
ATOM 1642 O O . ARG A 1 208 ? 10.289 6.184 7.695 1 46.91 208 ARG A O 1
ATOM 1649 N N . HIS A 1 209 ? 10.672 8.438 7.98 1 42.91 209 HIS A N 1
ATOM 1650 C CA . HIS A 1 209 ? 9.727 8.672 6.898 1 42.91 209 HIS A CA 1
ATOM 1651 C C . HIS A 1 209 ? 10.445 8.906 5.574 1 42.91 209 HIS A C 1
ATOM 1653 O O . HIS A 1 209 ? 9.82 9.266 4.578 1 42.91 209 HIS A O 1
ATOM 1659 N N . ILE A 1 210 ? 11.773 8.758 5.738 1 36.97 210 ILE A N 1
ATOM 1660 C CA . ILE A 1 210 ? 12.516 8.688 4.484 1 36.97 210 ILE A CA 1
ATOM 1661 C C . ILE A 1 210 ? 12.234 7.355 3.791 1 36.97 210 ILE A C 1
ATOM 1663 O O . ILE A 1 210 ? 12.547 6.289 4.328 1 36.97 210 ILE A O 1
ATOM 1667 N N . ARG A 1 211 ? 11.305 7.191 3.07 1 39.28 211 ARG A N 1
ATOM 1668 C CA . ARG A 1 211 ? 10.867 6 2.348 1 39.28 211 ARG A CA 1
ATOM 1669 C C . ARG A 1 211 ? 11.938 5.527 1.373 1 39.28 211 ARG A C 1
ATOM 1671 O O . ARG A 1 211 ? 12.375 6.285 0.505 1 39.28 211 ARG A O 1
ATOM 1678 N N . VAL A 1 212 ? 12.883 4.711 1.886 1 34.09 212 VAL A N 1
ATOM 1679 C CA . VAL A 1 212 ? 13.82 4.09 0.956 1 34.09 212 VAL A CA 1
ATOM 1680 C C . VAL A 1 212 ? 13.047 3.414 -0.177 1 34.09 212 VAL A C 1
ATOM 1682 O O . VAL A 1 212 ? 12.258 2.496 0.06 1 34.09 212 VAL A O 1
ATOM 1685 N N . ASP A 1 213 ? 12.625 3.992 -1.109 1 32.41 213 ASP A N 1
ATOM 1686 C CA . ASP A 1 213 ? 12.125 3.34 -2.318 1 32.41 213 ASP A CA 1
ATOM 1687 C C . ASP A 1 213 ? 13.219 2.51 -2.982 1 32.41 213 ASP A C 1
ATOM 1689 O O . ASP A 1 213 ? 14.383 2.92 -3.02 1 32.41 213 ASP A O 1
ATOM 1693 N N . MET B 1 1 ? -8.375 -12.609 18.719 1 25.7 1 MET B N 1
ATOM 1694 C CA . MET B 1 1 ? -7.516 -13.578 18.047 1 25.7 1 MET B CA 1
ATOM 1695 C C . MET B 1 1 ? -6.723 -12.906 16.922 1 25.7 1 MET B C 1
ATOM 1697 O O . MET B 1 1 ? -7.301 -12.242 16.062 1 25.7 1 MET B O 1
ATOM 1701 N N . ASP B 1 2 ? -5.508 -12.547 17.141 1 30.94 2 ASP B N 1
ATOM 1702 C CA . ASP B 1 2 ? -4.508 -11.859 16.328 1 30.94 2 ASP B CA 1
ATOM 1703 C C . ASP B 1 2 ? -4.281 -12.594 15.008 1 30.94 2 ASP B C 1
ATOM 1705 O O . ASP B 1 2 ? -3.717 -13.688 14.984 1 30.94 2 ASP B O 1
ATOM 1709 N N . GLN B 1 3 ? -5.262 -12.602 14.219 1 30.7 3 GLN B N 1
ATOM 1710 C CA . GLN B 1 3 ? -5.125 -13.242 12.914 1 30.7 3 GLN B CA 1
ATOM 1711 C C . GLN B 1 3 ? -4.051 -12.555 12.078 1 30.7 3 GLN B C 1
ATOM 1713 O O . GLN B 1 3 ? -4.355 -11.68 11.258 1 30.7 3 GLN B O 1
ATOM 1718 N N . ARG B 1 4 ? -2.889 -12.352 12.688 1 41.03 4 ARG B N 1
ATOM 1719 C CA . ARG B 1 4 ? -1.828 -11.828 11.828 1 41.03 4 ARG B CA 1
ATOM 1720 C C . ARG B 1 4 ? -1.559 -12.758 10.656 1 41.03 4 ARG B C 1
ATOM 1722 O O . ARG B 1 4 ? -1.42 -13.969 10.836 1 41.03 4 ARG B O 1
ATOM 1729 N N . PRO B 1 5 ? -1.978 -12.367 9.508 1 42.44 5 PRO B N 1
ATOM 1730 C CA . PRO B 1 5 ? -1.723 -13.242 8.359 1 42.44 5 PRO B CA 1
ATOM 1731 C C . PRO B 1 5 ? -0.328 -13.859 8.391 1 42.44 5 PRO B C 1
ATOM 1733 O O . PRO B 1 5 ? 0.609 -13.258 8.922 1 42.44 5 PRO B O 1
ATOM 1736 N N . LEU B 1 6 ? -0.266 -15.172 8.273 1 42.16 6 LEU B N 1
ATOM 1737 C CA . LEU B 1 6 ? 0.953 -15.977 8.234 1 42.16 6 LEU B CA 1
ATOM 1738 C C . LEU B 1 6 ? 1.975 -15.359 7.285 1 42.16 6 LEU B C 1
ATOM 1740 O O . LEU B 1 6 ? 1.745 -15.289 6.074 1 42.16 6 LEU B O 1
ATOM 1744 N N . ARG B 1 7 ? 2.727 -14.492 7.742 1 44.75 7 ARG B N 1
ATOM 1745 C CA . ARG B 1 7 ? 3.855 -13.875 7.059 1 44.75 7 ARG B CA 1
ATOM 1746 C C . ARG B 1 7 ? 4.617 -14.898 6.219 1 44.75 7 ARG B C 1
ATOM 1748 O O . ARG B 1 7 ? 5.168 -14.562 5.172 1 44.75 7 ARG B O 1
ATOM 1755 N N . GLY B 1 8 ? 4.586 -16.188 6.617 1 43.5 8 GLY B N 1
ATOM 1756 C CA . GLY B 1 8 ? 5.332 -17.25 5.973 1 43.5 8 GLY B CA 1
ATOM 1757 C C . GLY B 1 8 ? 4.812 -17.594 4.59 1 43.5 8 GLY B C 1
ATOM 1758 O O . GLY B 1 8 ? 5.512 -18.219 3.793 1 43.5 8 GLY B O 1
ATOM 1759 N N . ARG B 1 9 ? 3.619 -17.188 4.277 1 53.47 9 ARG B N 1
ATOM 1760 C CA . ARG B 1 9 ? 3.006 -17.578 3.01 1 53.47 9 ARG B CA 1
ATOM 1761 C C . ARG B 1 9 ? 3.637 -16.828 1.844 1 53.47 9 ARG B C 1
ATOM 1763 O O . ARG B 1 9 ? 3.654 -17.328 0.715 1 53.47 9 ARG B O 1
ATOM 1770 N N . GLN B 1 10 ? 4.383 -15.82 2.115 1 56.88 10 GLN B N 1
ATOM 1771 C CA . GLN B 1 10 ? 4.871 -14.922 1.07 1 56.88 10 GLN B CA 1
ATOM 1772 C C . GLN B 1 10 ? 6.039 -15.547 0.312 1 56.88 10 GLN B C 1
ATOM 1774 O O . GLN B 1 10 ? 6.102 -15.469 -0.916 1 56.88 10 GLN B O 1
ATOM 1779 N N . SER B 1 11 ? 6.859 -16.359 1.002 1 55.88 11 SER B N 1
ATOM 1780 C CA . SER B 1 11 ? 8.07 -16.859 0.362 1 55.88 11 SER B CA 1
ATOM 1781 C C . SER B 1 11 ? 7.754 -17.984 -0.625 1 55.88 11 SER B C 1
ATOM 1783 O O . SER B 1 11 ? 8.383 -18.078 -1.68 1 55.88 11 SER B O 1
ATOM 1785 N N . ILE B 1 12 ? 6.742 -18.641 -0.344 1 64.31 12 ILE B N 1
ATOM 1786 C CA . ILE B 1 12 ? 6.426 -19.812 -1.138 1 64.31 12 ILE B CA 1
ATOM 1787 C C . ILE B 1 12 ? 6.02 -19.406 -2.549 1 64.31 12 ILE B C 1
ATOM 1789 O O . ILE B 1 12 ? 6.383 -20.062 -3.527 1 64.31 12 ILE B O 1
ATOM 1793 N N . GLN B 1 13 ? 5.449 -18.312 -2.688 1 77.5 13 GLN B N 1
ATOM 1794 C CA . GLN B 1 13 ? 4.973 -17.875 -3.998 1 77.5 13 GLN B CA 1
ATOM 1795 C C . GLN B 1 13 ? 5.98 -16.953 -4.676 1 77.5 13 GLN B C 1
ATOM 1797 O O . GLN B 1 13 ? 6.027 -16.875 -5.902 1 77.5 13 GLN B O 1
ATOM 1802 N N . SER B 1 14 ? 6.805 -16.344 -3.891 1 83.62 14 SER B N 1
ATOM 1803 C CA . SER B 1 14 ? 7.695 -15.32 -4.434 1 83.62 14 SER B CA 1
ATOM 1804 C C . SER B 1 14 ? 8.898 -15.945 -5.133 1 83.62 14 SER B C 1
ATOM 1806 O O . SER B 1 14 ? 9.359 -15.438 -6.156 1 83.62 14 SER B O 1
ATOM 1808 N N . LEU B 1 15 ? 9.352 -17.078 -4.695 1 84.12 15 LEU B N 1
ATOM 1809 C CA . LEU B 1 15 ? 10.578 -17.672 -5.211 1 84.12 15 LEU B CA 1
ATOM 1810 C C . LEU B 1 15 ? 10.398 -18.125 -6.656 1 84.12 15 LEU B C 1
ATOM 1812 O O . LEU B 1 15 ? 11.164 -17.734 -7.539 1 84.12 15 LEU B O 1
ATOM 1816 N N . PRO B 1 16 ? 9.398 -18.891 -6.875 1 89.62 16 PRO B N 1
ATOM 1817 C CA . PRO B 1 16 ? 9.195 -19.281 -8.273 1 89.62 16 PRO B CA 1
ATOM 1818 C C . PRO B 1 16 ? 8.922 -18.078 -9.18 1 89.62 16 PRO B C 1
ATOM 1820 O O . PRO B 1 16 ? 9.336 -18.078 -10.344 1 89.62 16 PRO B O 1
ATOM 1823 N N . ALA B 1 17 ? 8.195 -17.094 -8.664 1 93.62 17 ALA B N 1
ATOM 1824 C CA . ALA B 1 17 ? 7.906 -15.891 -9.445 1 93.62 17 ALA B CA 1
ATOM 1825 C C . ALA B 1 17 ? 9.195 -15.203 -9.891 1 93.62 17 ALA B C 1
ATOM 1827 O O . ALA B 1 17 ? 9.336 -14.828 -11.055 1 93.62 17 ALA B O 1
ATOM 1828 N N . HIS B 1 18 ? 10.148 -15.102 -9.047 1 93.25 18 HIS B N 1
ATOM 1829 C CA . HIS B 1 18 ? 11.391 -14.406 -9.359 1 93.25 18 HIS B CA 1
ATOM 1830 C C . HIS B 1 18 ? 12.297 -15.266 -10.242 1 93.25 18 HIS B C 1
ATOM 1832 O O . HIS B 1 18 ? 13.047 -14.734 -11.062 1 93.25 18 HIS B O 1
ATOM 1838 N N . GLU B 1 19 ? 12.18 -16.594 -10 1 93.94 19 GLU B N 1
ATOM 1839 C CA . GLU B 1 19 ? 12.891 -17.5 -10.898 1 93.94 19 GLU B CA 1
ATOM 1840 C C . GLU B 1 19 ? 12.398 -17.344 -12.336 1 93.94 19 GLU B C 1
ATOM 1842 O O . GLU B 1 19 ? 13.203 -17.297 -13.266 1 93.94 19 GLU B O 1
ATOM 1847 N N . ILE B 1 20 ? 11.094 -17.297 -12.477 1 96.38 20 ILE B N 1
ATOM 1848 C CA . ILE B 1 20 ? 10.516 -17.109 -13.805 1 96.38 20 ILE B CA 1
ATOM 1849 C C . ILE B 1 20 ? 10.945 -15.766 -14.375 1 96.38 20 ILE B C 1
ATOM 1851 O O . ILE B 1 20 ? 11.367 -15.68 -15.531 1 96.38 20 ILE B O 1
ATOM 1855 N N . ARG B 1 21 ? 10.852 -14.727 -13.586 1 96.31 21 ARG B N 1
ATOM 1856 C CA . ARG B 1 21 ? 11.25 -13.398 -14.031 1 96.31 21 ARG B CA 1
ATOM 1857 C C . ARG B 1 21 ? 12.688 -13.391 -14.523 1 96.31 21 ARG B C 1
ATOM 1859 O O . ARG B 1 21 ? 13 -12.789 -15.555 1 96.31 21 ARG B O 1
ATOM 1866 N N . ARG B 1 22 ? 13.555 -14.039 -13.812 1 95.31 22 ARG B N 1
ATOM 1867 C CA . ARG B 1 22 ? 14.969 -14.086 -14.148 1 95.31 22 ARG B CA 1
ATOM 1868 C C . ARG B 1 22 ? 15.188 -14.75 -15.508 1 95.31 22 ARG B C 1
ATOM 1870 O O . ARG B 1 22 ? 16.031 -14.312 -16.281 1 95.31 22 ARG B O 1
ATOM 1877 N N . ARG B 1 23 ? 14.406 -15.719 -15.805 1 96.94 23 ARG B N 1
ATOM 1878 C CA . ARG B 1 23 ? 14.648 -16.547 -16.984 1 96.94 23 ARG B CA 1
ATOM 1879 C C . ARG B 1 23 ? 13.688 -16.188 -18.109 1 96.94 23 ARG B C 1
ATOM 1881 O O . ARG B 1 23 ? 13.648 -16.875 -19.141 1 96.94 23 ARG B O 1
ATOM 1888 N N . LEU B 1 24 ? 12.875 -15.188 -17.984 1 97 24 LEU B N 1
ATOM 1889 C CA . LEU B 1 24 ? 11.922 -14.734 -19 1 97 24 LEU B CA 1
ATOM 1890 C C . LEU B 1 24 ? 12.07 -13.242 -19.25 1 97 24 LEU B C 1
ATOM 1892 O O . LEU B 1 24 ? 11.266 -12.445 -18.766 1 97 24 LEU B O 1
ATOM 1896 N N . PRO B 1 25 ? 13.023 -12.914 -20.094 1 95.69 25 PRO B N 1
ATOM 1897 C CA . PRO B 1 25 ? 13.234 -11.5 -20.391 1 95.69 25 PRO B CA 1
ATOM 1898 C C . PRO B 1 25 ? 11.961 -10.789 -20.844 1 95.69 25 PRO B C 1
ATOM 1900 O O . PRO B 1 25 ? 11.164 -11.367 -21.594 1 95.69 25 PRO B O 1
ATOM 1903 N N . GLY B 1 26 ? 11.789 -9.57 -20.312 1 95.81 26 GLY B N 1
ATOM 1904 C CA . GLY B 1 26 ? 10.625 -8.781 -20.672 1 95.81 26 GLY B CA 1
ATOM 1905 C C . GLY B 1 26 ? 9.461 -8.945 -19.719 1 95.81 26 GLY B C 1
ATOM 1906 O O . GLY B 1 26 ? 8.492 -8.188 -19.75 1 95.81 26 GLY B O 1
ATOM 1907 N N . SER B 1 27 ? 9.57 -9.961 -18.859 1 97.5 27 SER B N 1
ATOM 1908 C CA . SER B 1 27 ? 8.523 -10.141 -17.859 1 97.5 27 SER B CA 1
ATOM 1909 C C . SER B 1 27 ? 8.695 -9.18 -16.688 1 97.5 27 SER B C 1
ATOM 1911 O O . SER B 1 27 ? 9.758 -8.57 -16.531 1 97.5 27 SER B O 1
ATOM 1913 N N . VAL B 1 28 ? 7.613 -8.984 -15.914 1 97.5 28 VAL B N 1
ATOM 1914 C CA . VAL B 1 28 ? 7.648 -8.117 -14.742 1 97.5 28 VAL B CA 1
ATOM 1915 C C . VAL B 1 28 ? 6.879 -8.766 -13.594 1 97.5 28 VAL B C 1
ATOM 1917 O O . VAL B 1 28 ? 5.871 -9.438 -13.82 1 97.5 28 VAL B O 1
ATOM 1920 N N . VAL B 1 29 ? 7.406 -8.555 -12.406 1 96.88 29 VAL B N 1
ATOM 1921 C CA . VAL B 1 29 ? 6.699 -9.016 -11.219 1 96.88 29 VAL B CA 1
ATOM 1922 C C . VAL B 1 29 ? 5.867 -7.883 -10.633 1 96.88 29 VAL B C 1
ATOM 1924 O O . VAL B 1 29 ? 6.395 -6.809 -10.328 1 96.88 29 VAL B O 1
ATOM 1927 N N . CYS B 1 30 ? 4.59 -8.078 -10.57 1 97.69 30 CYS B N 1
ATOM 1928 C CA . CYS B 1 30 ? 3.646 -7.195 -9.898 1 97.69 30 CYS B CA 1
ATOM 1929 C C . CYS B 1 30 ? 3.072 -7.867 -8.656 1 97.69 30 CYS B C 1
ATOM 1931 O O . CYS B 1 30 ? 2.092 -8.609 -8.742 1 97.69 30 CYS B O 1
ATOM 1933 N N . ASP B 1 31 ? 3.613 -7.578 -7.527 1 96 31 ASP B N 1
ATOM 1934 C CA . ASP B 1 31 ? 3.299 -8.281 -6.285 1 96 31 ASP B CA 1
ATOM 1935 C C . ASP B 1 31 ? 2.191 -7.566 -5.516 1 96 31 ASP B C 1
ATOM 1937 O O . ASP B 1 31 ? 2.426 -6.512 -4.918 1 96 31 ASP B O 1
ATOM 1941 N N . PRO B 1 32 ? 0.975 -8.172 -5.434 1 96.88 32 PRO B N 1
ATOM 1942 C CA . PRO B 1 32 ? -0.161 -7.52 -4.773 1 96.88 32 PRO B CA 1
ATOM 1943 C C . PRO B 1 32 ? 0.057 -7.332 -3.273 1 96.88 32 PRO B C 1
ATOM 1945 O O . PRO B 1 32 ? -0.68 -6.582 -2.629 1 96.88 32 PRO B O 1
ATOM 1948 N N . GLU B 1 33 ? 1.001 -7.988 -2.697 1 93.25 33 GLU B N 1
ATOM 1949 C CA . GLU B 1 33 ? 1.256 -7.879 -1.265 1 93.25 33 GLU B CA 1
ATOM 1950 C C . GLU B 1 33 ? 1.696 -6.465 -0.89 1 93.25 33 GLU B C 1
ATOM 1952 O O . GLU B 1 33 ? 1.396 -5.988 0.206 1 93.25 33 GLU B O 1
ATOM 1957 N N . HIS B 1 34 ? 2.32 -5.82 -1.815 1 94.88 34 HIS B N 1
ATOM 1958 C CA . HIS B 1 34 ? 2.752 -4.449 -1.559 1 94.88 34 HIS B CA 1
ATOM 1959 C C . HIS B 1 34 ? 1.56 -3.541 -1.271 1 94.88 34 HIS B C 1
ATOM 1961 O O . HIS B 1 34 ? 1.567 -2.791 -0.292 1 94.88 34 HIS B O 1
ATOM 1967 N N . ALA B 1 35 ? 0.584 -3.656 -2.141 1 96.75 35 ALA B N 1
ATOM 1968 C CA . ALA B 1 35 ? -0.625 -2.861 -1.94 1 96.75 35 ALA B CA 1
ATOM 1969 C C . ALA B 1 35 ? -1.311 -3.227 -0.627 1 96.75 35 ALA B C 1
ATOM 1971 O O . ALA B 1 35 ? -1.777 -2.348 0.102 1 96.75 35 ALA B O 1
ATOM 1972 N N . GLY B 1 36 ? -1.367 -4.492 -0.344 1 96.25 36 GLY B N 1
ATOM 1973 C CA . GLY B 1 36 ? -1.989 -4.953 0.886 1 96.25 36 GLY B CA 1
ATOM 1974 C C . GLY B 1 36 ? -1.297 -4.441 2.135 1 96.25 36 GLY B C 1
ATOM 1975 O O . GLY B 1 36 ? -1.949 -3.93 3.047 1 96.25 36 GLY B O 1
ATOM 1976 N N . PHE B 1 37 ? -0.011 -4.547 2.148 1 95.06 37 PHE B N 1
ATOM 1977 C CA . PHE B 1 37 ? 0.758 -4.086 3.299 1 95.06 37 PHE B CA 1
ATOM 1978 C C . PHE B 1 37 ? 0.636 -2.574 3.461 1 95.06 37 PHE B C 1
ATOM 1980 O O . PHE B 1 37 ? 0.588 -2.068 4.586 1 95.06 37 PHE B O 1
ATOM 1987 N N . GLY B 1 38 ? 0.662 -1.89 2.34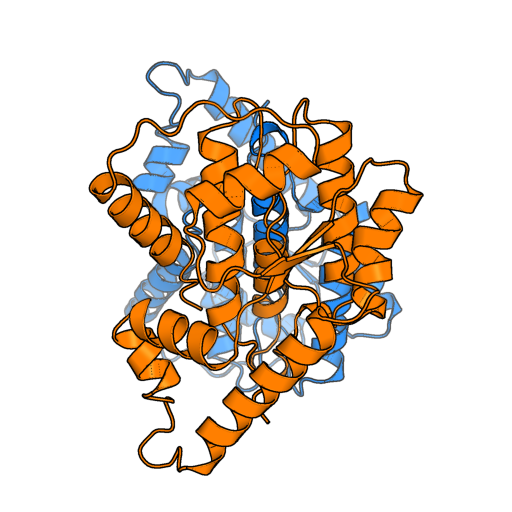6 1 96.38 38 GLY B N 1
ATOM 1988 C CA . GLY B 1 38 ? 0.454 -0.452 2.41 1 96.38 38 GLY B CA 1
ATOM 1989 C C . GLY B 1 38 ? -0.86 -0.068 3.064 1 96.38 38 GLY B C 1
ATOM 1990 O O . GLY B 1 38 ? -0.893 0.798 3.941 1 96.38 38 GLY B O 1
ATOM 1991 N N . LEU B 1 39 ? -1.913 -0.719 2.668 1 97.69 39 LEU B N 1
ATOM 1992 C CA . LEU B 1 39 ? -3.23 -0.455 3.238 1 97.69 39 LEU B CA 1
ATOM 1993 C C . LEU B 1 39 ? -3.266 -0.824 4.719 1 97.69 39 LEU B C 1
ATOM 1995 O O . LEU B 1 39 ? -3.807 -0.075 5.535 1 97.69 39 LEU B O 1
ATOM 1999 N N . ARG B 1 40 ? -2.689 -1.95 5.035 1 96.56 40 ARG B N 1
ATOM 2000 C CA . ARG B 1 40 ? -2.674 -2.416 6.418 1 96.56 40 ARG B CA 1
ATOM 2001 C C . ARG B 1 40 ? -1.923 -1.439 7.316 1 96.56 40 ARG B C 1
ATOM 2003 O O . ARG B 1 40 ? -2.365 -1.146 8.43 1 96.56 40 ARG B O 1
ATOM 2010 N N . ARG B 1 41 ? -0.858 -0.916 6.824 1 96.12 41 ARG B N 1
ATOM 2011 C CA . ARG B 1 41 ? -0.045 0.02 7.594 1 96.12 41 ARG B CA 1
ATOM 2012 C C . ARG B 1 41 ? -0.797 1.323 7.844 1 96.12 41 ARG B C 1
ATOM 2014 O O . ARG B 1 41 ? -0.524 2.027 8.82 1 96.12 41 ARG B O 1
ATOM 2021 N N . MET B 1 42 ? -1.635 1.629 6.961 1 97 42 MET B N 1
ATOM 2022 C CA . MET B 1 42 ? -2.43 2.846 7.09 1 97 42 MET B CA 1
ATOM 2023 C C . MET B 1 42 ? -3.453 2.715 8.211 1 97 42 MET B C 1
ATOM 2025 O O . MET B 1 42 ? -3.885 3.717 8.781 1 97 42 MET B O 1
ATOM 2029 N N . LEU B 1 43 ? -3.801 1.551 8.609 1 97.25 43 LEU B N 1
ATOM 2030 C CA . LEU B 1 43 ? -4.809 1.3 9.633 1 97.25 43 LEU B CA 1
ATOM 2031 C C . LEU B 1 43 ? -4.23 1.494 11.023 1 97.25 43 LEU B C 1
ATOM 2033 O O . LEU B 1 43 ? -3.045 1.239 11.25 1 97.25 43 LEU B O 1
ATOM 2037 N N . PRO B 1 44 ? -5.145 1.923 11.93 1 96.06 44 PRO B N 1
ATOM 2038 C CA . PRO B 1 44 ? -4.727 1.805 13.328 1 96.06 44 PRO B CA 1
ATOM 2039 C C . PRO B 1 44 ? -4.316 0.383 13.703 1 96.06 44 PRO B C 1
ATOM 2041 O O . PRO B 1 44 ? -4.914 -0.584 13.219 1 96.06 44 PRO B O 1
ATOM 2044 N N . PRO B 1 45 ? -3.354 0.254 14.516 1 93.25 45 PRO B N 1
ATOM 2045 C CA . PRO B 1 45 ? -2.836 -1.073 14.859 1 93.25 45 PRO B CA 1
ATOM 2046 C C . PRO B 1 45 ? -3.932 -2.037 15.305 1 93.25 45 PRO B C 1
ATOM 2048 O O . PRO B 1 45 ? -3.922 -3.211 14.93 1 93.25 45 PRO B O 1
ATOM 2051 N N . GLU B 1 46 ? -4.875 -1.588 16.047 1 94.19 46 GLU B N 1
ATOM 2052 C CA . GLU B 1 46 ? -5.898 -2.453 16.625 1 94.19 46 GLU B CA 1
ATOM 2053 C C . GLU B 1 46 ? -6.887 -2.924 15.57 1 94.19 46 GLU B C 1
ATOM 2055 O O . GLU B 1 46 ? -7.68 -3.84 15.812 1 94.19 46 GLU B O 1
ATOM 2060 N N . LEU B 1 47 ? -6.812 -2.285 14.398 1 95.75 47 LEU B N 1
ATOM 2061 C CA . LEU B 1 47 ? -7.766 -2.625 13.344 1 95.75 47 LEU B CA 1
ATOM 2062 C C . LEU B 1 47 ? -7.082 -3.391 12.219 1 95.75 47 LEU B C 1
ATOM 2064 O O . LEU B 1 47 ? -7.699 -3.668 11.188 1 95.75 47 LEU B O 1
ATOM 2068 N N . ARG B 1 48 ? -5.828 -3.727 12.422 1 94.31 48 ARG B N 1
ATOM 2069 C CA . ARG B 1 48 ? -5.078 -4.402 11.367 1 94.31 48 ARG B CA 1
ATOM 2070 C C . ARG B 1 48 ? -5.453 -5.879 11.289 1 94.31 48 ARG B C 1
ATOM 2072 O O . ARG B 1 48 ? -5.137 -6.656 12.188 1 94.31 48 ARG B O 1
ATOM 2079 N N . GLU B 1 49 ? -6.254 -6.207 10.32 1 92.06 49 GLU B N 1
ATOM 2080 C CA . GLU B 1 49 ? -6.645 -7.578 10.008 1 92.06 49 GLU B CA 1
ATOM 2081 C C . GLU B 1 49 ? -6.18 -7.973 8.609 1 92.06 49 GLU B C 1
ATOM 2083 O O . GLU B 1 49 ? -5.18 -7.453 8.109 1 92.06 49 GLU B O 1
ATOM 2088 N N . ASP B 1 50 ? -6.781 -9.055 8.094 1 91.38 50 ASP B N 1
ATOM 2089 C CA . ASP B 1 50 ? -6.434 -9.477 6.738 1 91.38 50 ASP B CA 1
ATOM 2090 C C . ASP B 1 50 ? -6.746 -8.383 5.719 1 91.38 50 ASP B C 1
ATOM 2092 O O . ASP B 1 50 ? -7.906 -8.008 5.543 1 91.38 50 ASP B O 1
ATOM 2096 N N . PHE B 1 51 ? -5.715 -7.895 5.078 1 95.81 51 PHE B N 1
ATOM 2097 C CA . PHE B 1 51 ? -5.926 -6.797 4.141 1 95.81 51 PHE B CA 1
ATOM 2098 C C . PHE B 1 51 ? -6.77 -7.25 2.959 1 95.81 51 PHE B C 1
ATOM 2100 O O . PHE B 1 51 ? -7.324 -6.422 2.232 1 95.81 51 PHE B O 1
ATOM 2107 N N . GLN B 1 52 ? -6.848 -8.555 2.746 1 95.69 52 GLN B N 1
ATOM 2108 C CA . GLN B 1 52 ? -7.664 -9.039 1.633 1 95.69 52 GLN B CA 1
ATOM 2109 C C . GLN B 1 52 ? -9.148 -8.789 1.889 1 95.69 52 GLN B C 1
ATOM 2111 O O . GLN B 1 52 ? -9.961 -8.875 0.971 1 95.69 52 GLN B O 1
ATOM 2116 N N . ASP B 1 53 ? -9.531 -8.461 3.145 1 96.31 53 ASP B N 1
ATOM 2117 C CA . ASP B 1 53 ? -10.914 -8.141 3.482 1 96.31 53 ASP B CA 1
ATOM 2118 C C . ASP B 1 53 ? -11.289 -6.746 2.982 1 96.31 53 ASP B C 1
ATOM 2120 O O . ASP B 1 53 ? -12.477 -6.402 2.92 1 96.31 53 ASP B O 1
ATOM 2124 N N . LEU B 1 54 ? -10.344 -5.926 2.711 1 97.69 54 LEU B N 1
ATOM 2125 C CA . LEU B 1 54 ? -10.602 -4.574 2.219 1 97.69 54 LEU B CA 1
ATOM 2126 C C . LEU B 1 54 ? -11 -4.602 0.747 1 97.69 54 LEU B C 1
ATOM 2128 O O . LEU B 1 54 ? -10.289 -5.172 -0.082 1 97.69 54 LEU B O 1
ATOM 2132 N N . VAL B 1 55 ? -12.078 -3.994 0.458 1 98.12 55 VAL B N 1
ATOM 2133 C CA . VAL B 1 55 ? -12.562 -3.91 -0.916 1 98.12 55 VAL B CA 1
ATOM 2134 C C . VAL B 1 55 ? -11.531 -3.195 -1.785 1 98.12 55 VAL B C 1
ATOM 2136 O O . VAL B 1 55 ? -11.305 -3.578 -2.936 1 98.12 55 VAL B O 1
ATOM 2139 N N . SER B 1 56 ? -10.898 -2.246 -1.173 1 97.62 56 SER B N 1
ATOM 2140 C CA . SER B 1 56 ? -9.953 -1.429 -1.922 1 97.62 56 SER B CA 1
ATOM 2141 C C . SER B 1 56 ? -8.719 -2.234 -2.318 1 97.62 56 SER B C 1
ATOM 2143 O O . SER B 1 56 ? -8.062 -1.925 -3.314 1 97.62 56 SER B O 1
ATOM 2145 N N . TRP B 1 57 ? -8.359 -3.244 -1.533 1 98.31 57 TRP B N 1
ATOM 2146 C CA . TRP B 1 57 ? -7.25 -4.094 -1.964 1 98.31 57 TRP B CA 1
ATOM 2147 C C . TRP B 1 57 ? -7.613 -4.859 -3.23 1 98.31 57 TRP B C 1
ATOM 2149 O O . TRP B 1 57 ? -6.867 -4.84 -4.211 1 98.31 57 TRP B O 1
ATOM 2159 N N . ARG B 1 58 ? -8.758 -5.508 -3.246 1 98.62 58 ARG B N 1
ATOM 2160 C CA . ARG B 1 58 ? -9.188 -6.289 -4.402 1 98.62 58 ARG B CA 1
ATOM 2161 C C . ARG B 1 58 ? -9.312 -5.41 -5.641 1 98.62 58 ARG B C 1
ATOM 2163 O O . ARG B 1 58 ? -8.836 -5.77 -6.719 1 98.62 58 ARG B O 1
ATOM 2170 N N . GLN B 1 59 ? -9.867 -4.25 -5.438 1 98.44 59 GLN B N 1
ATOM 2171 C CA . GLN B 1 59 ? -10.023 -3.326 -6.559 1 98.44 59 GLN B CA 1
ATOM 2172 C C . GLN B 1 59 ? -8.672 -2.811 -7.039 1 98.44 59 GLN B C 1
ATOM 2174 O O . GLN B 1 59 ? -8.469 -2.6 -8.234 1 98.44 59 GLN B O 1
ATOM 2179 N N . GLY B 1 60 ? -7.785 -2.553 -6.039 1 98.62 60 GLY B N 1
ATOM 2180 C CA . GLY B 1 60 ? -6.445 -2.107 -6.391 1 98.62 60 GLY B CA 1
ATOM 2181 C C . GLY B 1 60 ? -5.656 -3.145 -7.168 1 98.62 60 GLY B C 1
ATOM 2182 O O . GLY B 1 60 ? -4.961 -2.811 -8.125 1 98.62 60 GLY B O 1
ATOM 2183 N N . VAL B 1 61 ? -5.797 -4.398 -6.773 1 98.56 61 VAL B N 1
ATOM 2184 C CA . VAL B 1 61 ? -5.152 -5.5 -7.488 1 98.56 61 VAL B CA 1
ATOM 2185 C C . VAL B 1 61 ? -5.609 -5.508 -8.945 1 98.56 61 VAL B C 1
ATOM 2187 O O . VAL B 1 61 ? -4.785 -5.555 -9.859 1 98.56 61 VAL B O 1
ATOM 2190 N N . VAL B 1 62 ? -6.883 -5.375 -9.18 1 98.81 62 VAL B N 1
ATOM 2191 C CA . VAL B 1 62 ? -7.438 -5.43 -10.531 1 98.81 62 VAL B CA 1
ATOM 2192 C C . VAL B 1 62 ? -6.988 -4.207 -11.32 1 98.81 62 VAL B C 1
ATOM 2194 O O . VAL B 1 62 ? -6.539 -4.328 -12.469 1 98.81 62 VAL B O 1
ATOM 2197 N N . GLU B 1 63 ? -7.051 -3.047 -10.695 1 98.75 63 GLU B N 1
ATOM 2198 C CA . GLU B 1 63 ? -6.699 -1.817 -11.398 1 98.75 63 GLU B CA 1
ATOM 2199 C C . GLU B 1 63 ? -5.242 -1.84 -11.852 1 98.75 63 GLU B C 1
ATOM 2201 O O . GLU B 1 63 ? -4.945 -1.567 -13.016 1 98.75 63 GLU B O 1
ATOM 2206 N N . VAL B 1 64 ? -4.344 -2.201 -10.984 1 98.56 64 VAL B N 1
ATOM 2207 C CA . VAL B 1 64 ? -2.916 -2.172 -11.281 1 98.56 64 VAL B CA 1
ATOM 2208 C C . VAL B 1 64 ? -2.572 -3.254 -12.297 1 98.56 64 VAL B C 1
ATOM 2210 O O . VAL B 1 64 ? -1.85 -2.998 -13.266 1 98.56 64 VAL B O 1
ATOM 2213 N N . LEU B 1 65 ? -3.115 -4.473 -12.109 1 98.62 65 LEU B N 1
ATOM 2214 C CA . LEU B 1 65 ? -2.795 -5.547 -13.047 1 98.62 65 LEU B CA 1
ATOM 2215 C C . LEU B 1 65 ? -3.426 -5.289 -14.406 1 98.62 65 LEU B C 1
ATOM 2217 O O . LEU B 1 65 ? -2.846 -5.633 -15.438 1 98.62 65 LEU B O 1
ATOM 2221 N N . ASP B 1 66 ? -4.629 -4.734 -14.43 1 98.69 66 ASP B N 1
ATOM 2222 C CA . A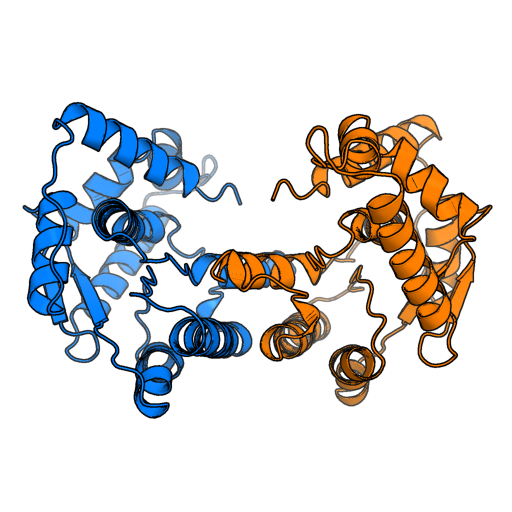SP B 1 66 ? -5.23 -4.332 -15.695 1 98.69 66 ASP B CA 1
ATOM 2223 C C . ASP B 1 66 ? -4.332 -3.348 -16.438 1 98.69 66 ASP B C 1
ATOM 2225 O O . ASP B 1 66 ? -4.113 -3.488 -17.641 1 98.69 66 ASP B O 1
ATOM 2229 N N . LEU B 1 67 ? -3.832 -2.371 -15.688 1 98.31 67 LEU B N 1
ATOM 2230 C CA . LEU B 1 67 ? -2.924 -1.389 -16.266 1 98.31 67 LEU B CA 1
ATOM 2231 C C . LEU B 1 67 ? -1.654 -2.061 -16.781 1 98.31 67 LEU B C 1
ATOM 2233 O O . LEU B 1 67 ? -1.226 -1.805 -17.906 1 98.31 67 LEU B O 1
ATOM 2237 N N . ALA B 1 68 ? -1.059 -2.912 -16 1 98.19 68 ALA B N 1
ATOM 2238 C CA . ALA B 1 68 ? 0.169 -3.605 -16.375 1 98.19 68 ALA B CA 1
ATOM 2239 C C . ALA B 1 68 ? -0.05 -4.465 -17.625 1 98.19 68 ALA B C 1
ATOM 2241 O O . ALA B 1 68 ? 0.754 -4.43 -18.562 1 98.19 68 ALA B O 1
ATOM 2242 N N . LEU B 1 69 ? -1.159 -5.164 -17.641 1 97.88 69 LEU B N 1
ATOM 2243 C CA . LEU B 1 69 ? -1.456 -6.086 -18.719 1 97.88 69 LEU B CA 1
ATOM 2244 C C . LEU B 1 69 ? -1.754 -5.332 -20.016 1 97.88 69 LEU B C 1
ATOM 2246 O O . LEU B 1 69 ? -1.513 -5.844 -21.109 1 97.88 69 LEU B O 1
ATOM 2250 N N . THR B 1 70 ? -2.227 -4.133 -19.906 1 97.5 70 THR B N 1
ATOM 2251 C CA . THR B 1 70 ? -2.6 -3.334 -21.078 1 97.5 70 THR B CA 1
ATOM 2252 C C . THR B 1 70 ? -1.402 -2.547 -21.594 1 97.5 70 THR B C 1
ATOM 2254 O O . THR B 1 70 ? -1.255 -2.363 -22.812 1 97.5 70 THR B O 1
ATOM 2257 N N . ARG B 1 71 ? -0.534 -2.168 -20.688 1 97.25 71 ARG B N 1
ATOM 2258 C CA . ARG B 1 71 ? 0.462 -1.179 -21.078 1 97.25 71 ARG B CA 1
ATOM 2259 C C . ARG B 1 71 ? 1.858 -1.791 -21.109 1 97.25 71 ARG B C 1
ATOM 2261 O O . ARG B 1 71 ? 2.783 -1.212 -21.688 1 97.25 71 ARG B O 1
ATOM 2268 N N . HIS B 1 72 ? 2.066 -2.859 -20.438 1 96.31 72 HIS B N 1
ATOM 2269 C CA . HIS B 1 72 ? 3.354 -3.547 -20.453 1 96.31 72 HIS B CA 1
ATOM 2270 C C . HIS B 1 72 ? 3.375 -4.656 -21.5 1 96.31 72 HIS B C 1
ATOM 2272 O O . HIS B 1 72 ? 2.502 -5.527 -21.5 1 96.31 72 HIS B O 1
ATOM 2278 N N . ASP B 1 73 ? 4.422 -4.512 -22.344 1 93.75 73 ASP B N 1
ATOM 2279 C CA . ASP B 1 73 ? 4.59 -5.547 -23.359 1 93.75 73 ASP B CA 1
ATOM 2280 C C . ASP B 1 73 ? 5.344 -6.75 -22.797 1 93.75 73 ASP B C 1
ATOM 2282 O O . ASP B 1 73 ? 6.57 -6.727 -22.688 1 93.75 73 ASP B O 1
ATOM 2286 N N . GLY B 1 74 ? 4.77 -7.711 -22.297 1 96.06 74 GLY B N 1
ATOM 2287 C CA . GLY B 1 74 ? 5.387 -8.906 -21.75 1 96.06 74 GLY B CA 1
ATOM 2288 C C . GLY B 1 74 ? 4.539 -9.586 -20.688 1 96.06 74 GLY B C 1
ATOM 2289 O O . GLY B 1 74 ? 3.441 -9.117 -20.375 1 96.06 74 GLY B O 1
ATOM 2290 N N . VAL B 1 75 ? 5.059 -10.625 -20.172 1 97.88 75 VAL B N 1
ATOM 2291 C CA . VAL B 1 75 ? 4.348 -11.445 -19.188 1 97.88 75 VAL B CA 1
ATOM 2292 C C . VAL B 1 75 ? 4.359 -10.742 -17.828 1 97.88 75 VAL B C 1
ATOM 2294 O O . VAL B 1 75 ? 5.387 -10.203 -17.406 1 97.88 75 VAL B O 1
ATOM 2297 N N . VAL B 1 76 ? 3.23 -10.656 -17.219 1 98.38 76 VAL B N 1
ATOM 2298 C CA . VAL B 1 76 ? 3.092 -10.117 -15.875 1 98.38 76 VAL B CA 1
ATOM 2299 C C . VAL B 1 76 ? 2.955 -11.258 -14.867 1 98.38 76 VAL B C 1
ATOM 2301 O O . VAL B 1 76 ? 2.111 -12.141 -15.031 1 98.38 76 VAL B O 1
ATOM 2304 N N . ILE B 1 77 ? 3.816 -11.312 -13.883 1 98.06 77 ILE B N 1
ATOM 2305 C CA . ILE B 1 77 ? 3.826 -12.336 -12.836 1 98.06 77 ILE B CA 1
ATOM 2306 C C . ILE B 1 77 ? 3.334 -11.742 -11.523 1 98.06 77 ILE B C 1
ATOM 2308 O O . ILE B 1 77 ? 3.881 -10.742 -11.047 1 98.06 77 ILE B O 1
ATOM 2312 N N . ALA B 1 78 ? 2.309 -12.273 -10.945 1 97.5 78 ALA B N 1
ATOM 2313 C CA . ALA B 1 78 ? 1.728 -11.75 -9.711 1 97.5 78 ALA B CA 1
ATOM 2314 C C . ALA B 1 78 ? 1.708 -12.812 -8.617 1 97.5 78 ALA B C 1
ATOM 2316 O O . ALA B 1 78 ? 0.758 -13.594 -8.516 1 97.5 78 ALA B O 1
ATOM 2317 N N . PRO B 1 79 ? 2.738 -12.852 -7.738 1 95.31 79 PRO B N 1
ATOM 2318 C CA . PRO B 1 79 ? 2.756 -13.82 -6.641 1 95.31 79 PRO B CA 1
ATOM 2319 C C . PRO B 1 79 ? 1.823 -13.438 -5.496 1 95.31 79 PRO B C 1
ATOM 2321 O O . PRO B 1 79 ? 2.004 -12.383 -4.875 1 95.31 79 PRO B O 1
ATOM 2324 N N . MET B 1 80 ? 0.773 -14.219 -5.344 1 90.81 80 MET B N 1
ATOM 2325 C CA . MET B 1 80 ? -0.143 -13.945 -4.238 1 90.81 80 MET B CA 1
ATOM 2326 C C . MET B 1 80 ? -0.89 -15.211 -3.828 1 90.81 80 MET B C 1
ATOM 2328 O O . MET B 1 80 ? -1.044 -16.141 -4.629 1 90.81 80 MET B O 1
ATOM 2332 N N . THR B 1 81 ? -1.266 -15.25 -2.572 1 89.12 81 THR B N 1
ATOM 2333 C CA . THR B 1 81 ? -2.088 -16.344 -2.066 1 89.12 81 THR B CA 1
ATOM 2334 C C . THR B 1 81 ? -3.49 -15.852 -1.721 1 89.12 81 THR B C 1
ATOM 2336 O O . THR B 1 81 ? -3.664 -15.07 -0.785 1 89.12 81 THR B O 1
ATOM 2339 N N . VAL B 1 82 ? -4.402 -16.281 -2.506 1 92.5 82 VAL B N 1
ATOM 2340 C CA . VAL B 1 82 ? -5.812 -15.992 -2.266 1 92.5 82 VAL B CA 1
ATOM 2341 C C . VAL B 1 82 ? -6.574 -17.297 -2.02 1 92.5 82 VAL B C 1
ATOM 2343 O O . VAL B 1 82 ? -6.621 -18.156 -2.891 1 92.5 82 VAL B O 1
ATOM 2346 N N . THR B 1 83 ? -7.195 -17.375 -0.786 1 92 83 THR B N 1
ATOM 2347 C CA . THR B 1 83 ? -7.848 -18.641 -0.434 1 92 83 THR B CA 1
ATOM 2348 C C . THR B 1 83 ? -9.359 -18.453 -0.327 1 92 83 THR B C 1
ATOM 2350 O O . THR B 1 83 ? -10.094 -19.422 -0.151 1 92 83 THR B O 1
ATOM 2353 N N . ASP B 1 84 ? -9.82 -17.266 -0.355 1 94.5 84 ASP B N 1
ATOM 2354 C CA . ASP B 1 84 ? -11.25 -16.984 -0.346 1 94.5 84 ASP B CA 1
ATOM 2355 C C . ASP B 1 84 ? -11.812 -16.938 -1.765 1 94.5 84 ASP B C 1
ATOM 2357 O O . ASP B 1 84 ? -11.367 -16.141 -2.592 1 94.5 84 ASP B O 1
ATOM 2361 N N . PRO B 1 85 ? -12.805 -17.781 -2.033 1 95.81 85 PRO B N 1
ATOM 2362 C CA . PRO B 1 85 ? -13.336 -17.828 -3.396 1 95.81 85 PRO B CA 1
ATOM 2363 C C . PRO B 1 85 ? -13.93 -16.5 -3.85 1 95.81 85 PRO B C 1
ATOM 2365 O O . PRO B 1 85 ? -13.867 -16.156 -5.035 1 95.81 85 PRO B O 1
ATOM 2368 N N . GLY B 1 86 ? -14.547 -15.812 -2.955 1 97.25 86 GLY B N 1
ATOM 2369 C CA . GLY B 1 86 ? -15.062 -14.5 -3.299 1 97.25 86 GLY B CA 1
ATOM 2370 C C . GLY B 1 86 ? -13.977 -13.523 -3.703 1 97.25 86 GLY B C 1
ATOM 2371 O O . GLY B 1 86 ? -14.102 -12.828 -4.711 1 97.25 86 GLY B O 1
ATOM 2372 N N . TYR B 1 87 ? -12.891 -13.508 -2.918 1 97.5 87 TYR B N 1
ATOM 2373 C CA . TYR B 1 87 ? -11.758 -12.656 -3.252 1 97.5 87 TYR B CA 1
ATOM 2374 C C . TYR B 1 87 ? -11.125 -13.078 -4.57 1 97.5 87 TYR B C 1
ATOM 2376 O O . TYR B 1 87 ? -10.695 -12.234 -5.359 1 97.5 87 TYR B O 1
ATOM 2384 N N . PHE B 1 88 ? -11.125 -14.391 -4.781 1 97.44 88 PHE B N 1
ATOM 2385 C CA . PHE B 1 88 ? -10.609 -14.945 -6.031 1 97.44 88 PHE B CA 1
ATOM 2386 C C . PHE B 1 88 ? -11.422 -14.445 -7.219 1 97.44 88 PHE B C 1
ATOM 2388 O O . PHE B 1 88 ? -10.859 -14 -8.219 1 97.44 88 PHE B O 1
ATOM 2395 N N . ALA B 1 89 ? -12.68 -14.461 -7.086 1 98.06 89 ALA B N 1
ATOM 2396 C CA . ALA B 1 89 ? -13.578 -13.992 -8.141 1 98.06 89 ALA B CA 1
ATOM 2397 C C . ALA B 1 89 ? -13.398 -12.492 -8.383 1 98.06 89 ALA B C 1
ATOM 2399 O O . ALA B 1 89 ? -13.398 -12.047 -9.531 1 98.06 89 ALA B O 1
ATOM 2400 N N . GLU B 1 90 ? -13.164 -11.75 -7.34 1 98.44 90 GLU B N 1
ATOM 2401 C CA . GLU B 1 90 ? -13.078 -10.297 -7.43 1 98.44 90 GLU B CA 1
ATOM 2402 C C . GLU B 1 90 ? -11.719 -9.852 -7.965 1 98.44 90 GLU B C 1
ATOM 2404 O O . GLU B 1 90 ? -11.523 -8.68 -8.297 1 98.44 90 GLU B O 1
ATOM 2409 N N . THR B 1 91 ? -10.75 -10.773 -8.047 1 98.19 91 THR B N 1
ATOM 2410 C CA . THR B 1 91 ? -9.43 -10.422 -8.555 1 98.19 91 THR B CA 1
ATOM 2411 C C . THR B 1 91 ? -9.125 -11.172 -9.844 1 98.19 91 THR B C 1
ATOM 2413 O O . THR B 1 91 ? -9.375 -10.656 -10.938 1 98.19 91 THR B O 1
ATOM 2416 N N . VAL B 1 92 ? -8.836 -12.484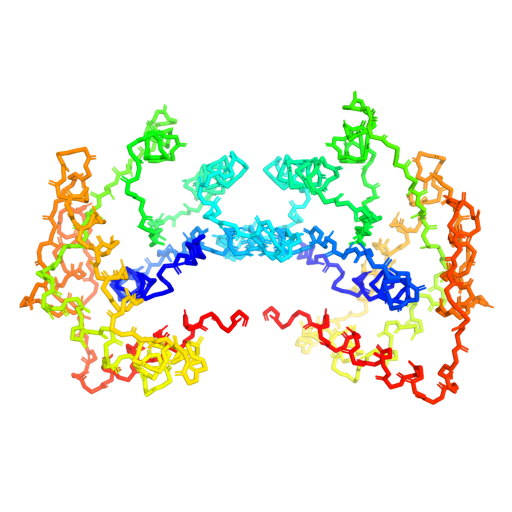 -9.727 1 97.88 92 VAL B N 1
ATOM 2417 C CA . VAL B 1 92 ? -8.523 -13.305 -10.891 1 97.88 92 VAL B CA 1
ATOM 2418 C C . VAL B 1 92 ? -9.727 -13.367 -11.82 1 97.88 92 VAL B C 1
ATOM 2420 O O . VAL B 1 92 ? -9.602 -13.164 -13.031 1 97.88 92 VAL B O 1
ATOM 2423 N N . GLY B 1 93 ? -10.898 -13.656 -11.203 1 98 93 GLY B N 1
ATOM 2424 C CA . GLY B 1 93 ? -12.109 -13.695 -12 1 98 93 GLY B CA 1
ATOM 2425 C C . GLY B 1 93 ? -12.375 -12.398 -12.742 1 98 93 GLY B C 1
ATOM 2426 O O . GLY B 1 93 ? -12.719 -12.414 -13.922 1 98 93 GLY B O 1
ATOM 2427 N N . ARG B 1 94 ? -12.203 -11.305 -12.07 1 98.56 94 ARG B N 1
ATOM 2428 C CA . ARG B 1 94 ? -12.461 -9.992 -12.664 1 98.56 94 ARG B CA 1
ATOM 2429 C C . ARG B 1 94 ? -11.484 -9.703 -13.797 1 98.56 94 ARG B C 1
ATOM 2431 O O . ARG B 1 94 ? -11.859 -9.141 -14.828 1 98.56 94 ARG B O 1
ATOM 2438 N N . LEU B 1 95 ? -10.219 -10.062 -13.633 1 98.56 95 LEU B N 1
ATOM 2439 C CA . LEU B 1 95 ? -9.234 -9.859 -14.68 1 98.56 95 LEU B CA 1
ATOM 2440 C C . LEU B 1 95 ? -9.586 -10.664 -15.93 1 98.56 95 LEU B C 1
ATOM 2442 O O . LEU B 1 95 ? -9.438 -10.18 -17.047 1 98.56 95 LEU B O 1
ATOM 2446 N N . ARG B 1 96 ? -10.078 -11.844 -15.734 1 98.31 96 ARG B N 1
ATOM 2447 C CA . ARG B 1 96 ? -10.531 -12.664 -16.859 1 98.31 96 ARG B CA 1
ATOM 2448 C C . ARG B 1 96 ? -11.727 -12.031 -17.547 1 98.31 96 ARG B C 1
ATOM 2450 O O . ARG B 1 96 ? -11.805 -12.016 -18.781 1 98.31 96 ARG B O 1
ATOM 2457 N N . GLU B 1 97 ? -12.625 -11.508 -16.781 1 98.38 97 GLU B N 1
ATOM 2458 C CA . GLU B 1 97 ? -13.805 -10.844 -17.328 1 98.38 97 GLU B CA 1
ATOM 2459 C C . GLU B 1 97 ? -13.414 -9.633 -18.172 1 98.38 97 GLU B C 1
ATOM 2461 O O . GLU B 1 97 ? -14.109 -9.289 -19.125 1 98.38 97 GLU B O 1
ATOM 2466 N N . LEU B 1 98 ? -12.375 -9.023 -17.828 1 98.19 98 LEU B N 1
ATOM 2467 C CA . LEU B 1 98 ? -11.883 -7.863 -18.562 1 98.19 98 LEU B CA 1
ATOM 2468 C C . LEU B 1 98 ? -11.203 -8.289 -19.859 1 98.19 98 LEU B C 1
ATOM 2470 O O . LEU B 1 98 ? -10.773 -7.441 -20.641 1 98.19 98 LEU B O 1
ATOM 2474 N N . GLY B 1 99 ? -11 -9.602 -20.047 1 98.12 99 GLY B N 1
ATOM 2475 C CA . GLY B 1 99 ? -10.523 -10.117 -21.328 1 98.12 99 GLY B CA 1
ATOM 2476 C C . GLY B 1 99 ? -9.062 -10.5 -21.297 1 98.12 99 GLY B C 1
ATOM 2477 O O . GLY B 1 99 ? -8.484 -10.828 -22.344 1 98.12 99 GLY B O 1
ATOM 2478 N N . HIS B 1 100 ? -8.461 -10.469 -20.156 1 98.25 100 HIS B N 1
ATOM 2479 C CA . HIS B 1 100 ? -7.047 -10.812 -20.078 1 98.25 100 HIS B CA 1
ATOM 2480 C C . HIS B 1 100 ? -6.848 -12.32 -20.047 1 98.25 100 HIS B C 1
ATOM 2482 O O . HIS B 1 100 ? -7.688 -13.047 -19.5 1 98.25 100 HIS B O 1
ATOM 2488 N N . ASP B 1 101 ? -5.785 -12.805 -20.609 1 97.5 101 ASP B N 1
ATOM 2489 C CA . ASP B 1 101 ? -5.379 -14.203 -20.516 1 97.5 101 ASP B CA 1
ATOM 2490 C C . ASP B 1 101 ? -4.66 -14.484 -19.203 1 97.5 101 ASP B C 1
ATOM 2492 O O . ASP B 1 101 ? -3.463 -14.227 -19.078 1 97.5 101 ASP B O 1
ATOM 2496 N N . VAL B 1 102 ? -5.418 -14.984 -18.266 1 97.75 102 VAL B N 1
ATOM 2497 C CA . VAL B 1 102 ? -4.898 -15.18 -16.922 1 97.75 102 VAL B CA 1
ATOM 2498 C C . VAL B 1 102 ? -4.695 -16.672 -16.656 1 97.75 102 VAL B C 1
ATOM 2500 O O . VAL B 1 102 ? -5.648 -17.453 -16.719 1 97.75 102 VAL B O 1
ATOM 2503 N N . HIS B 1 103 ? -3.48 -17.109 -16.359 1 97.75 103 HIS B N 1
ATOM 2504 C CA . HIS B 1 103 ? -3.139 -18.453 -15.906 1 97.75 103 HIS B CA 1
ATOM 2505 C C . HIS B 1 103 ? -2.859 -18.469 -14.406 1 97.75 103 HIS B C 1
ATOM 2507 O O . HIS B 1 103 ? -1.876 -17.891 -13.945 1 97.75 103 HIS B O 1
ATOM 2513 N N . HIS B 1 104 ? -3.721 -19.078 -13.695 1 97 104 HIS B N 1
ATOM 2514 C CA . HIS B 1 104 ? -3.605 -19.125 -12.242 1 97 104 HIS B CA 1
ATOM 2515 C C . HIS B 1 104 ? -3.143 -20.5 -11.766 1 97 104 HIS B C 1
ATOM 2517 O O . HIS B 1 104 ? -3.617 -21.516 -12.266 1 97 104 HIS B O 1
ATOM 2523 N N . PHE B 1 105 ? -2.18 -20.562 -10.875 1 96.31 105 PHE B N 1
ATOM 2524 C CA . PHE B 1 105 ? -1.661 -21.797 -10.289 1 96.31 105 PHE B CA 1
ATOM 2525 C C . PHE B 1 105 ? -1.652 -21.703 -8.773 1 96.31 105 PHE B C 1
ATOM 2527 O O . PHE B 1 105 ? -1.251 -20.688 -8.203 1 96.31 105 PHE B O 1
ATOM 2534 N N . SER B 1 106 ? -2.107 -22.734 -8.172 1 95.12 106 SER B N 1
ATOM 2535 C CA . SER B 1 106 ? -1.954 -22.875 -6.727 1 95.12 106 SER B CA 1
ATOM 2536 C C . SER B 1 106 ? -0.797 -23.812 -6.383 1 95.12 106 SER B C 1
ATOM 2538 O O . SER B 1 106 ? -0.801 -24.984 -6.77 1 95.12 106 SER B O 1
ATOM 2540 N N . LEU B 1 107 ? 0.213 -23.266 -5.711 1 93.5 107 LEU B N 1
ATOM 2541 C CA . LEU B 1 107 ? 1.334 -24.078 -5.262 1 93.5 107 LEU B CA 1
ATOM 2542 C C . LEU B 1 107 ? 1.023 -24.75 -3.926 1 93.5 107 LEU B C 1
ATOM 2544 O O . LEU B 1 107 ? 0.907 -24.062 -2.904 1 93.5 107 LEU B O 1
ATOM 2548 N N . LEU B 1 108 ? 0.929 -26.062 -3.957 1 92.88 108 LEU B N 1
ATOM 2549 C CA . LEU B 1 108 ? 0.53 -26.828 -2.785 1 92.88 108 LEU B CA 1
ATOM 2550 C C . LEU B 1 108 ? 1.699 -27.656 -2.25 1 92.88 108 LEU B C 1
ATOM 2552 O O . LEU B 1 108 ? 2.658 -27.922 -2.977 1 92.88 108 LEU B O 1
ATOM 2556 N N . ALA B 1 109 ? 1.684 -27.906 -1.005 1 90.81 109 ALA B N 1
ATOM 2557 C CA . ALA B 1 109 ? 2.59 -28.844 -0.342 1 90.81 109 ALA B CA 1
ATOM 2558 C C . ALA B 1 109 ? 1.923 -29.484 0.873 1 90.81 109 ALA B C 1
ATOM 2560 O O . ALA B 1 109 ? 0.986 -28.922 1.443 1 90.81 109 ALA B O 1
ATOM 2561 N N . ALA B 1 110 ? 2.443 -30.656 1.177 1 91.62 110 ALA B N 1
ATOM 2562 C CA . ALA B 1 110 ? 1.949 -31.281 2.402 1 91.62 110 ALA B CA 1
ATOM 2563 C C . ALA B 1 110 ? 2.24 -30.406 3.617 1 91.62 110 ALA B C 1
ATOM 2565 O O . ALA B 1 110 ? 3.199 -29.641 3.617 1 91.62 110 ALA B O 1
ATOM 2566 N N . ARG B 1 111 ? 1.329 -30.625 4.59 1 89.81 111 ARG B N 1
ATOM 2567 C CA . ARG B 1 111 ? 1.463 -29.844 5.82 1 89.81 111 ARG B CA 1
ATOM 2568 C C . ARG B 1 111 ? 2.883 -29.938 6.371 1 89.81 111 ARG B C 1
ATOM 2570 O O . ARG B 1 111 ? 3.479 -28.906 6.73 1 89.81 111 ARG B O 1
ATOM 2577 N N . GLU B 1 112 ? 3.414 -31.047 6.426 1 88.62 112 GLU B N 1
ATOM 2578 C CA . GLU B 1 112 ? 4.742 -31.266 6.988 1 88.62 112 GLU B CA 1
ATOM 2579 C C . GLU B 1 112 ? 5.809 -30.516 6.199 1 88.62 112 GLU B C 1
ATOM 2581 O O . GLU B 1 112 ? 6.75 -29.969 6.777 1 88.62 112 GLU B O 1
ATOM 2586 N N . THR B 1 113 ? 5.629 -30.547 4.957 1 87.12 113 THR B N 1
ATOM 2587 C CA . THR B 1 113 ? 6.57 -29.844 4.09 1 87.12 113 THR B CA 1
ATOM 2588 C C . THR B 1 113 ? 6.512 -28.344 4.328 1 87.12 113 THR B C 1
ATOM 2590 O O . THR B 1 113 ? 7.551 -27.688 4.441 1 87.12 113 THR B O 1
ATOM 2593 N N . VAL B 1 114 ? 5.324 -27.781 4.398 1 85 114 VAL B N 1
ATOM 2594 C CA . VAL B 1 114 ? 5.145 -26.344 4.625 1 85 114 VAL B CA 1
ATOM 2595 C C . VAL B 1 114 ? 5.781 -25.953 5.957 1 85 114 VAL B C 1
ATOM 2597 O O . VAL B 1 114 ? 6.508 -24.953 6.031 1 85 114 VAL B O 1
ATOM 2600 N N . LEU B 1 115 ? 5.57 -26.719 6.934 1 82.38 115 LEU B N 1
ATOM 2601 C CA . LEU B 1 115 ? 6.102 -26.438 8.266 1 82.38 115 LEU B CA 1
ATOM 2602 C C . LEU B 1 115 ? 7.625 -26.5 8.266 1 82.38 115 LEU B C 1
ATOM 2604 O O . LEU B 1 115 ? 8.281 -25.672 8.898 1 82.38 115 LEU B O 1
ATOM 2608 N N . ARG B 1 116 ? 8.148 -27.391 7.582 1 83.31 116 ARG B N 1
ATOM 2609 C CA . ARG B 1 116 ? 9.594 -27.5 7.469 1 83.31 116 ARG B CA 1
ATOM 2610 C C . ARG B 1 116 ? 10.195 -26.281 6.797 1 83.31 116 ARG B C 1
ATOM 2612 O O . ARG B 1 116 ? 11.172 -25.703 7.285 1 83.31 116 ARG B O 1
ATOM 2619 N N . ARG B 1 117 ? 9.578 -25.844 5.699 1 75.56 117 ARG B N 1
ATOM 2620 C CA . ARG B 1 117 ? 10.055 -24.672 4.961 1 75.56 117 ARG B CA 1
ATOM 2621 C C . ARG B 1 117 ? 9.977 -23.406 5.816 1 75.56 117 ARG B C 1
ATOM 2623 O O . ARG B 1 117 ? 10.852 -22.547 5.738 1 75.56 117 ARG B O 1
ATOM 2630 N N . LEU B 1 118 ? 8.922 -23.281 6.539 1 74.5 118 LEU B N 1
ATOM 2631 C CA . LEU B 1 118 ? 8.758 -22.141 7.422 1 74.5 118 LEU B CA 1
ATOM 2632 C C . LEU B 1 118 ? 9.836 -22.109 8.5 1 74.5 118 LEU B C 1
ATOM 2634 O O . LEU B 1 118 ? 10.32 -21.047 8.875 1 74.5 118 LEU B O 1
ATOM 2638 N N . ARG B 1 119 ? 10.242 -23.234 8.945 1 73 119 ARG B N 1
ATOM 2639 C CA . ARG B 1 119 ? 11.266 -23.359 9.977 1 73 119 ARG B CA 1
ATOM 2640 C C . ARG B 1 119 ? 12.641 -23.016 9.414 1 73 119 ARG B C 1
ATOM 2642 O O . ARG B 1 119 ? 13.477 -22.438 10.109 1 73 119 ARG B O 1
ATOM 2649 N N . GLU B 1 120 ? 12.922 -23.344 8.219 1 72.44 120 GLU B N 1
ATOM 2650 C CA . GLU B 1 120 ? 14.219 -23.125 7.586 1 72.44 120 GLU B CA 1
ATOM 2651 C C . GLU B 1 120 ? 14.414 -21.656 7.207 1 72.44 120 GLU B C 1
ATOM 2653 O O . GLU B 1 120 ? 15.547 -21.203 7.051 1 72.44 120 GLU B O 1
ATOM 2658 N N . ARG B 1 121 ? 13.523 -20.812 6.668 1 59 121 ARG B N 1
ATOM 2659 C CA . ARG B 1 121 ? 13.617 -19.438 6.184 1 59 121 ARG B CA 1
ATOM 2660 C C . ARG B 1 121 ? 14.109 -18.5 7.281 1 59 121 ARG B C 1
ATOM 2662 O O . ARG B 1 121 ? 14.594 -17.406 7 1 59 121 ARG B O 1
ATOM 2669 N N . GLY B 1 122 ? 14.484 -18.812 8.453 1 51.75 122 GLY B N 1
ATOM 2670 C CA . GLY B 1 122 ? 15.195 -17.891 9.336 1 51.75 122 GLY B CA 1
ATOM 2671 C C . GLY B 1 122 ? 15.117 -18.297 10.797 1 51.75 122 GLY B C 1
ATOM 2672 O O . GLY B 1 122 ? 14.117 -18.859 11.242 1 51.75 122 GLY B O 1
ATOM 2673 N N . PRO B 1 123 ? 16.234 -18.281 11.445 1 46.75 123 PRO B N 1
ATOM 2674 C CA . PRO B 1 123 ? 16.219 -18.422 12.906 1 46.75 123 PRO B CA 1
ATOM 2675 C C . PRO B 1 123 ? 15.141 -17.578 13.578 1 46.75 123 PRO B C 1
ATOM 2677 O O . PRO B 1 123 ? 14.562 -18 14.586 1 46.75 123 PRO B O 1
ATOM 2680 N N . GLY B 1 124 ? 15.008 -16.344 13.195 1 43.44 124 GLY B N 1
ATOM 2681 C CA . GLY B 1 124 ? 14.023 -15.422 13.727 1 43.44 124 GLY B CA 1
ATOM 2682 C C . GLY B 1 124 ? 12.594 -15.789 13.367 1 43.44 124 GLY B C 1
ATOM 2683 O O . GLY B 1 124 ? 11.664 -15.484 14.102 1 43.44 124 GLY B O 1
ATOM 2684 N N . HIS B 1 125 ? 12.336 -16.234 12.227 1 42.72 125 HIS B N 1
ATOM 2685 C CA . HIS B 1 125 ? 11.016 -16.703 11.82 1 42.72 125 HIS B CA 1
ATOM 2686 C C . HIS B 1 125 ? 10.656 -18.016 12.5 1 42.72 125 HIS B C 1
ATOM 2688 O O . HIS B 1 125 ? 9.523 -18.203 12.938 1 42.72 125 HIS B O 1
ATOM 2694 N N . ALA B 1 126 ? 11.617 -18.938 12.359 1 40.5 126 ALA B N 1
ATOM 2695 C CA . ALA B 1 126 ? 11.5 -20.109 13.219 1 40.5 126 ALA B CA 1
ATOM 2696 C C . ALA B 1 126 ? 11.297 -19.719 14.68 1 40.5 126 ALA B C 1
ATOM 2698 O O . ALA B 1 126 ? 10.508 -20.328 15.398 1 40.5 126 ALA B O 1
ATOM 2699 N N . LEU B 1 127 ? 12.164 -18.703 15.078 1 40.12 127 LEU B N 1
ATOM 2700 C CA . LEU B 1 127 ? 11.977 -18.219 16.438 1 40.12 127 LEU B CA 1
ATOM 2701 C C . LEU B 1 127 ? 10.609 -17.562 16.609 1 40.12 127 LEU B C 1
ATOM 2703 O O . LEU B 1 127 ? 9.945 -17.766 17.625 1 40.12 127 LEU B O 1
ATOM 2707 N N . ARG B 1 128 ? 10.305 -16.688 15.633 1 39.31 128 ARG B N 1
ATOM 2708 C CA . ARG B 1 128 ? 9 -16.062 15.766 1 39.31 128 ARG B CA 1
ATOM 2709 C C . ARG B 1 128 ? 7.879 -17.094 15.609 1 39.31 128 ARG B C 1
ATOM 2711 O O . ARG B 1 128 ? 6.852 -17 16.281 1 39.31 128 ARG B O 1
ATOM 2718 N N . TYR B 1 129 ? 8 -17.922 14.602 1 36.44 129 TYR B N 1
ATOM 2719 C CA . TYR B 1 129 ? 7.043 -19.016 14.539 1 36.44 129 TYR B CA 1
ATOM 2720 C C . TYR B 1 129 ? 7.145 -19.906 15.766 1 36.44 129 TYR B C 1
ATOM 2722 O O . TYR B 1 129 ? 6.137 -20.406 16.266 1 36.44 129 TYR B O 1
ATOM 2730 N N . VAL B 1 130 ? 8.43 -20.281 16.094 1 32.88 130 VAL B N 1
ATOM 2731 C CA . VAL B 1 130 ? 8.656 -21 17.344 1 32.88 130 VAL B CA 1
ATOM 2732 C C . VAL B 1 130 ? 8.625 -20.031 18.516 1 32.88 130 VAL B C 1
ATOM 2734 O O . VAL B 1 130 ? 8.117 -20.359 19.594 1 32.88 130 VAL B O 1
ATOM 2737 N N . THR B 1 131 ? 9.43 -18.922 18.344 1 33 131 THR B N 1
ATOM 2738 C CA . THR B 1 131 ? 9.32 -18.016 19.484 1 33 131 THR B CA 1
ATOM 2739 C C . THR B 1 131 ? 8.031 -17.203 19.422 1 33 131 THR B C 1
ATOM 2741 O O . THR B 1 131 ? 7.762 -16.391 20.297 1 33 131 THR B O 1
ATOM 2744 N N . GLY B 1 132 ? 6.859 -17.453 18.688 1 30.81 132 GLY B N 1
ATOM 2745 C CA . GLY B 1 132 ? 5.75 -16.641 19.141 1 30.81 132 GLY B CA 1
ATOM 2746 C C . GLY B 1 132 ? 6.176 -15.516 20.062 1 30.81 132 GLY B C 1
ATOM 2747 O O . GLY B 1 132 ? 6.871 -15.75 21.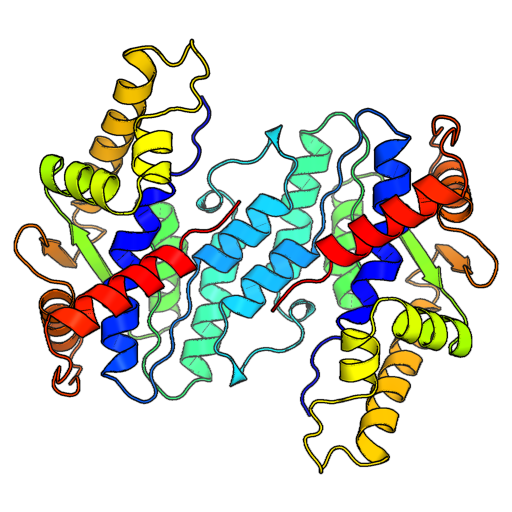062 1 30.81 132 GLY B O 1
ATOM 2748 N N . LYS B 1 133 ? 6.766 -14.398 19.859 1 30.48 133 LYS B N 1
ATOM 2749 C CA . LYS B 1 133 ? 6.438 -13.547 21 1 30.48 133 LYS B CA 1
ATOM 2750 C C . LYS B 1 133 ? 5.07 -13.906 21.578 1 30.48 133 LYS B C 1
ATOM 2752 O O . LYS B 1 133 ? 4.062 -13.281 21.234 1 30.48 133 LYS B O 1
ATOM 2757 N N . ALA B 1 134 ? 4.574 -15.055 21.641 1 30.25 134 ALA B N 1
ATOM 2758 C CA . ALA B 1 134 ? 4.305 -15.578 22.984 1 30.25 134 ALA B CA 1
ATOM 2759 C C . ALA B 1 134 ? 5.383 -15.133 23.969 1 30.25 134 ALA B C 1
ATOM 2761 O O . ALA B 1 134 ? 6.543 -15.539 23.859 1 30.25 134 ALA B O 1
ATOM 2762 N N . GLY B 1 135 ? 5.848 -13.914 24.25 1 33.19 135 GLY B N 1
ATOM 2763 C CA . GLY B 1 135 ? 6.344 -13.875 25.609 1 33.19 135 GLY B CA 1
ATOM 2764 C C . GLY B 1 135 ? 6.219 -15.203 26.344 1 33.19 135 GLY B C 1
ATOM 2765 O O . GLY B 1 135 ? 5.578 -16.125 25.828 1 33.19 135 GLY B O 1
ATOM 2766 N N . GLN B 1 136 ? 6.805 -15.508 27.547 1 36.16 136 GLN B N 1
ATOM 2767 C CA . GLN B 1 136 ? 6.582 -16.625 28.469 1 36.16 136 GLN B CA 1
ATOM 2768 C C . GLN B 1 136 ? 5.223 -17.281 28.219 1 36.16 136 GLN B C 1
ATOM 2770 O O . GLN B 1 136 ? 4.988 -18.406 28.625 1 36.16 136 GLN B O 1
ATOM 2775 N N . GLY B 1 137 ? 4.164 -16.594 27.625 1 36.72 137 GLY B N 1
ATOM 2776 C CA . GLY B 1 137 ? 2.797 -17.094 27.688 1 36.72 137 GLY B CA 1
ATOM 2777 C C . GLY B 1 137 ? 2.371 -17.812 26.422 1 36.72 137 GLY B C 1
ATOM 2778 O O . GLY B 1 137 ? 1.177 -18 26.172 1 36.72 137 GLY B O 1
ATOM 2779 N N . SER B 1 138 ? 3.064 -17.797 25.328 1 44.84 138 SER B N 1
ATOM 2780 C CA . SER B 1 138 ? 2.451 -18.547 24.219 1 44.84 138 SER B CA 1
ATOM 2781 C C . SER B 1 138 ? 2.506 -20.047 24.484 1 44.84 138 SER B C 1
ATOM 2783 O O . SER B 1 138 ? 3.516 -20.688 24.203 1 44.84 138 SER B O 1
ATOM 2785 N N . GLY B 1 139 ? 1.879 -20.562 25.125 1 49.69 139 GLY B N 1
ATOM 2786 C CA . GLY B 1 139 ? 1.646 -21.953 25.516 1 49.69 139 GLY B CA 1
ATOM 2787 C C . GLY B 1 139 ? 1.234 -22.844 24.359 1 49.69 139 GLY B C 1
ATOM 2788 O O . GLY B 1 139 ? 1.077 -22.375 23.234 1 49.69 139 GLY B O 1
ATOM 2789 N N . PRO B 1 140 ? 1.32 -24.156 24.297 1 55.09 140 PRO B N 1
ATOM 2790 C CA . PRO B 1 140 ? 0.875 -25.219 23.391 1 55.09 140 PRO B CA 1
ATOM 2791 C C . PRO B 1 140 ? -0.385 -24.844 22.609 1 55.09 140 PRO B C 1
ATOM 2793 O O . PRO B 1 140 ? -0.584 -25.312 21.484 1 55.09 140 PRO B O 1
ATOM 2796 N N . ARG B 1 141 ? -1.003 -23.828 22.953 1 56.56 141 ARG B N 1
ATOM 2797 C CA . ARG B 1 141 ? -2.301 -23.5 22.375 1 56.56 141 ARG B CA 1
ATOM 2798 C C . ARG B 1 141 ? -2.143 -22.625 21.141 1 56.56 141 ARG B C 1
ATOM 2800 O O . ARG B 1 141 ? -2.844 -22.797 20.141 1 56.56 141 ARG B O 1
ATOM 2807 N N . ARG B 1 142 ? -1.218 -21.734 21.125 1 59 142 ARG B N 1
ATOM 2808 C CA . ARG B 1 142 ? -1.041 -20.828 19.984 1 59 142 ARG B CA 1
ATOM 2809 C C . ARG B 1 142 ? -0.441 -21.562 18.797 1 59 142 ARG B C 1
ATOM 2811 O O . ARG B 1 142 ? -0.831 -21.312 17.641 1 59 142 ARG B O 1
ATOM 2818 N N . GLU B 1 143 ? 0.459 -22.344 19 1 63.56 143 GLU B N 1
ATOM 2819 C CA . GLU B 1 143 ? 1.025 -23.188 17.938 1 63.56 143 GLU B CA 1
ATOM 2820 C C . GLU B 1 143 ? -0.051 -24.031 17.266 1 63.56 143 GLU B C 1
ATOM 2822 O O . GLU B 1 143 ? -0.072 -24.156 16.047 1 63.56 143 GLU B O 1
ATOM 2827 N N . SER B 1 144 ? -0.942 -24.406 18.094 1 70.5 144 SER B N 1
ATOM 2828 C CA . SER B 1 144 ? -2.043 -25.219 17.578 1 70.5 144 SER B CA 1
ATOM 2829 C C . SER B 1 144 ? -2.953 -24.391 16.672 1 70.5 144 SER B C 1
ATOM 2831 O O . SER B 1 144 ? -3.408 -24.891 15.641 1 70.5 144 SER B O 1
ATOM 2833 N N . TRP B 1 145 ? -3.072 -23.188 17.016 1 71.62 145 TRP B N 1
ATOM 2834 C CA . TRP B 1 145 ? -3.936 -22.344 16.203 1 71.62 145 TRP B CA 1
ATOM 2835 C C . TRP B 1 145 ? -3.299 -22.047 14.844 1 71.62 145 TRP B C 1
ATOM 2837 O O . TRP B 1 145 ? -3.961 -22.125 13.812 1 71.62 145 TRP B O 1
ATOM 2847 N N . ALA B 1 146 ? -2.072 -21.703 14.766 1 73.56 146 ALA B N 1
ATOM 2848 C CA . ALA B 1 146 ? -1.361 -21.406 13.523 1 73.56 146 ALA B CA 1
ATOM 2849 C C . ALA B 1 146 ? -1.375 -22.609 12.586 1 73.56 146 ALA B C 1
ATOM 2851 O O . ALA B 1 146 ? -1.573 -22.453 11.375 1 73.56 146 ALA B O 1
ATOM 2852 N N . VAL B 1 147 ? -1.211 -23.672 13.18 1 77.5 147 VAL B N 1
ATOM 2853 C CA . VAL B 1 147 ? -1.213 -24.906 12.398 1 77.5 147 VAL B CA 1
ATOM 2854 C C . VAL B 1 147 ? -2.615 -25.172 11.859 1 77.5 147 VAL B C 1
ATOM 2856 O O . VAL B 1 147 ? -2.775 -25.625 10.719 1 77.5 147 VAL B O 1
ATOM 2859 N N . ARG B 1 148 ? -3.604 -24.891 12.617 1 80.44 148 ARG B N 1
ATOM 2860 C CA . ARG B 1 148 ? -4.977 -25.062 12.156 1 80.44 148 ARG B CA 1
ATOM 2861 C C . ARG B 1 148 ? -5.297 -24.094 11.016 1 80.44 148 ARG B C 1
ATOM 2863 O O . ARG B 1 148 ? -5.977 -24.469 10.062 1 80.44 148 ARG B O 1
ATOM 2870 N N . GLN B 1 149 ? -4.789 -22.938 11.125 1 81 149 GLN B N 1
ATOM 2871 C CA . GLN B 1 149 ? -4.984 -21.969 10.047 1 81 149 GLN B CA 1
ATOM 2872 C C . GLN B 1 149 ? -4.285 -22.422 8.766 1 81 149 GLN B C 1
ATOM 2874 O O . GLN B 1 149 ? -4.816 -22.234 7.672 1 81 149 GLN B O 1
ATOM 2879 N N . LEU B 1 150 ? -3.164 -23.016 9.055 1 83.44 150 LEU B N 1
ATOM 2880 C CA . LEU B 1 150 ? -2.443 -23.547 7.902 1 83.44 150 LEU B CA 1
ATOM 2881 C C . LEU B 1 150 ? -3.244 -24.656 7.227 1 83.44 150 LEU B C 1
ATOM 2883 O O . LEU B 1 150 ? -3.369 -24.672 6 1 83.44 150 LEU B O 1
ATOM 2887 N N . ASP B 1 151 ? -3.768 -25.5 8.062 1 86.19 151 ASP B N 1
ATOM 2888 C CA . ASP B 1 151 ? -4.574 -26.594 7.52 1 86.19 151 ASP B CA 1
ATOM 2889 C C . ASP B 1 151 ? -5.773 -26.062 6.742 1 86.19 151 ASP B C 1
ATOM 2891 O O . ASP B 1 151 ? -6.078 -26.547 5.652 1 86.19 151 ASP B O 1
ATOM 2895 N N . HIS B 1 152 ? -6.375 -25.125 7.277 1 85.88 152 HIS B N 1
ATOM 2896 C CA . HIS B 1 152 ? -7.527 -24.531 6.617 1 85.88 152 HIS B CA 1
ATOM 2897 C C . HIS B 1 152 ? -7.137 -23.906 5.277 1 85.88 152 HIS B C 1
ATOM 2899 O O . HIS B 1 152 ? -7.844 -24.078 4.281 1 85.88 152 HIS B O 1
ATOM 2905 N N . CYS B 1 153 ? -6.039 -23.25 5.258 1 87.5 153 CYS B N 1
ATOM 2906 C CA . CYS B 1 153 ? -5.551 -22.625 4.031 1 87.5 153 CYS B CA 1
ATOM 2907 C C . CYS B 1 153 ? -5.242 -23.672 2.971 1 87.5 153 CYS B C 1
ATOM 2909 O O . CYS B 1 153 ? -5.648 -23.531 1.815 1 87.5 153 CYS B O 1
ATOM 2911 N N . LEU B 1 154 ? -4.602 -24.75 3.428 1 89.19 154 LEU B N 1
ATOM 2912 C CA . LEU B 1 154 ? -4.219 -25.812 2.494 1 89.19 154 LEU B CA 1
ATOM 2913 C C . LEU B 1 154 ? -5.449 -26.516 1.937 1 89.19 154 LEU B C 1
ATOM 2915 O O . LEU B 1 154 ? -5.512 -26.812 0.742 1 89.19 154 LEU B O 1
ATOM 2919 N N . GLU B 1 155 ? -6.371 -26.719 2.768 1 91.56 155 GLU B N 1
ATOM 2920 C CA . GLU B 1 155 ? -7.617 -27.359 2.346 1 91.56 155 GLU B CA 1
ATOM 2921 C C . GLU B 1 155 ? -8.375 -26.484 1.346 1 91.56 155 GLU B C 1
ATOM 2923 O O . GLU B 1 155 ? -8.867 -26.984 0.331 1 91.56 155 GLU B O 1
ATOM 2928 N N . ARG B 1 156 ? -8.422 -25.266 1.608 1 92.06 156 ARG B N 1
ATOM 2929 C CA . ARG B 1 156 ? -9.125 -24.344 0.734 1 92.06 156 ARG B CA 1
ATOM 2930 C C . ARG B 1 156 ? -8.445 -24.234 -0.625 1 92.06 156 ARG B C 1
ATOM 2932 O O . ARG B 1 156 ? -9.102 -24.266 -1.664 1 92.06 156 ARG B O 1
ATOM 2939 N N . LEU B 1 157 ? -7.16 -24.125 -0.572 1 92.44 157 LEU B N 1
ATOM 2940 C CA . LEU B 1 157 ? -6.395 -23.953 -1.8 1 92.44 157 LEU B CA 1
ATOM 2941 C C . LEU B 1 157 ? -6.52 -25.172 -2.705 1 92.44 157 LEU B C 1
ATOM 2943 O O . LEU B 1 157 ? -6.32 -25.078 -3.918 1 92.44 157 LEU B O 1
ATOM 2947 N N . ALA B 1 158 ? -6.855 -26.297 -2.109 1 93.94 158 ALA B N 1
ATOM 2948 C CA . ALA B 1 158 ? -6.945 -27.531 -2.865 1 93.94 158 ALA B CA 1
ATOM 2949 C C . ALA B 1 158 ? -8.305 -27.672 -3.551 1 93.94 158 ALA B C 1
ATOM 2951 O O . ALA B 1 158 ? -8.516 -28.578 -4.348 1 93.94 158 ALA B O 1
ATOM 2952 N N . GLU B 1 159 ? -9.188 -26.734 -3.264 1 95.25 159 GLU B N 1
ATOM 2953 C CA . GLU B 1 159 ? -10.508 -26.766 -3.881 1 95.25 159 GLU B CA 1
ATOM 2954 C C . GLU B 1 159 ? -10.43 -26.484 -5.375 1 95.25 159 GLU B C 1
ATOM 2956 O O . GLU B 1 159 ? -9.523 -25.766 -5.828 1 95.25 159 GLU B O 1
ATOM 2961 N N . PRO B 1 160 ? -11.383 -26.953 -6.145 1 94.94 160 PRO B N 1
ATOM 2962 C CA . PRO B 1 160 ? -11.336 -26.859 -7.605 1 94.94 160 PRO B CA 1
ATOM 2963 C C . PRO B 1 160 ? -11.297 -25.422 -8.109 1 94.94 160 PRO B C 1
ATOM 2965 O O . PRO B 1 160 ? -10.734 -25.156 -9.172 1 94.94 160 PRO B O 1
ATOM 2968 N N . GLU B 1 161 ? -11.789 -24.531 -7.316 1 93.81 161 GLU B N 1
ATOM 2969 C CA . GLU B 1 161 ? -11.867 -23.141 -7.727 1 93.81 161 GLU B CA 1
ATOM 2970 C C . GLU B 1 161 ? -10.477 -22.516 -7.855 1 93.81 161 GLU B C 1
ATOM 2972 O O . GLU B 1 161 ? -10.289 -21.547 -8.578 1 93.81 161 GLU B O 1
ATOM 2977 N N . PHE B 1 162 ? -9.531 -23.172 -7.266 1 94.94 162 PHE B N 1
ATOM 2978 C CA . PHE B 1 162 ? -8.195 -22.594 -7.246 1 94.94 162 PHE B CA 1
ATOM 2979 C C . PHE B 1 162 ? -7.25 -23.406 -8.125 1 94.94 162 PHE B C 1
ATOM 2981 O O . PHE B 1 162 ? -6.027 -23.25 -8.047 1 94.94 162 PHE B O 1
ATOM 2988 N N . ALA B 1 163 ? -7.879 -24.297 -8.852 1 93.69 163 ALA B N 1
ATOM 2989 C CA . ALA B 1 163 ? -7.059 -25 -9.844 1 93.69 163 ALA B CA 1
ATOM 2990 C C . ALA B 1 163 ? -6.48 -24 -10.859 1 93.69 163 ALA B C 1
ATOM 2992 O O . ALA B 1 163 ? -7.031 -22.922 -11.062 1 93.69 163 ALA B O 1
ATOM 2993 N N . GLU B 1 164 ? -5.316 -24.406 -11.422 1 95.12 164 GLU B N 1
ATOM 2994 C CA . GLU B 1 164 ? -4.527 -25.625 -11.492 1 95.12 164 GLU B CA 1
ATOM 2995 C C . GLU B 1 164 ? -3.662 -25.797 -10.25 1 95.12 164 GLU B C 1
ATOM 2997 O O . GLU B 1 164 ? -3.068 -24.828 -9.758 1 95.12 164 GLU B O 1
ATOM 3002 N N . HIS B 1 165 ? -3.59 -26.969 -9.734 1 95.69 165 HIS B N 1
ATOM 3003 C CA . HIS B 1 165 ? -2.834 -27.281 -8.523 1 95.69 165 HIS B CA 1
ATOM 3004 C C . HIS B 1 165 ? -1.461 -27.844 -8.867 1 95.69 165 HIS B C 1
ATOM 3006 O O . HIS B 1 165 ? -1.353 -28.797 -9.648 1 95.69 165 HIS B O 1
ATOM 3012 N N . LEU B 1 166 ? -0.398 -27.281 -8.328 1 94.88 166 LEU B N 1
ATOM 3013 C CA . LEU B 1 166 ? 0.96 -27.797 -8.453 1 94.88 166 LEU B CA 1
ATOM 3014 C C . LEU B 1 166 ? 1.511 -28.219 -7.098 1 94.88 166 LEU B C 1
ATOM 3016 O O . LEU B 1 166 ? 1.781 -27.375 -6.242 1 94.88 166 LEU B O 1
ATOM 3020 N N . TRP B 1 167 ? 1.662 -29.5 -6.934 1 93.56 167 TRP B N 1
ATOM 3021 C CA . TRP B 1 167 ? 2.238 -30.016 -5.699 1 93.56 167 TRP B CA 1
ATOM 3022 C C . TRP B 1 167 ? 3.758 -29.891 -5.711 1 93.56 167 TRP B C 1
ATOM 3024 O O . TRP B 1 167 ? 4.418 -30.344 -6.648 1 93.56 167 TRP B O 1
ATOM 3034 N N . THR B 1 168 ? 4.316 -29.234 -4.66 1 92.12 168 THR B N 1
ATOM 3035 C CA . THR B 1 168 ? 5.715 -28.828 -4.723 1 92.12 168 THR B CA 1
ATOM 3036 C C . THR B 1 168 ? 6.539 -29.562 -3.674 1 92.12 168 THR B C 1
ATOM 3038 O O . THR B 1 168 ? 7.652 -29.156 -3.348 1 92.12 168 THR B O 1
ATOM 3041 N N . ASP B 1 169 ? 6.035 -30.609 -3.104 1 90.94 169 ASP B N 1
ATOM 3042 C CA . ASP B 1 169 ? 6.734 -31.328 -2.049 1 90.94 169 ASP B CA 1
ATOM 3043 C C . ASP B 1 169 ? 8.125 -31.766 -2.506 1 90.94 169 ASP B C 1
ATOM 3045 O O . ASP B 1 169 ? 9.094 -31.672 -1.75 1 90.94 169 ASP B O 1
ATOM 3049 N N . HIS B 1 170 ? 8.234 -32.156 -3.719 1 89.81 170 HIS B N 1
ATOM 3050 C CA . HIS B 1 170 ? 9.484 -32.75 -4.188 1 89.81 170 HIS B CA 1
ATOM 3051 C C . HIS B 1 170 ? 10.031 -32 -5.395 1 89.81 170 HIS B C 1
ATOM 3053 O O . HIS B 1 170 ? 10.703 -32.594 -6.246 1 89.81 170 HIS B O 1
ATOM 3059 N N . THR B 1 171 ? 9.633 -30.844 -5.48 1 89.12 171 THR B N 1
ATOM 3060 C CA . THR B 1 171 ? 10.109 -30.047 -6.613 1 89.12 171 THR B CA 1
ATOM 3061 C C . THR B 1 171 ? 10.883 -28.828 -6.133 1 89.12 171 THR B C 1
ATOM 3063 O O . THR B 1 171 ? 10.516 -28.203 -5.137 1 89.12 171 THR B O 1
ATOM 3066 N N . THR B 1 172 ? 11.914 -28.5 -6.816 1 89.75 172 THR B N 1
ATOM 3067 C CA . THR B 1 172 ? 12.711 -27.312 -6.531 1 89.75 172 THR B CA 1
ATOM 3068 C C . THR B 1 172 ? 12.07 -26.078 -7.16 1 89.75 172 THR B C 1
ATOM 3070 O O . THR B 1 172 ? 11.133 -26.188 -7.949 1 89.75 172 THR B O 1
ATOM 3073 N N . VAL B 1 173 ? 12.586 -24.969 -6.797 1 90.94 173 VAL B N 1
ATOM 3074 C CA . VAL B 1 173 ? 12.094 -23.688 -7.301 1 90.94 173 VAL B CA 1
ATOM 3075 C C . VAL B 1 173 ? 12.258 -23.641 -8.812 1 90.94 173 VAL B C 1
ATOM 3077 O O . VAL B 1 173 ? 11.305 -23.328 -9.539 1 90.94 173 VAL B O 1
ATOM 3080 N N . PRO B 1 174 ? 13.438 -24.047 -9.414 1 93.19 174 PRO B N 1
ATOM 3081 C CA . PRO B 1 174 ? 13.586 -24.016 -10.875 1 93.19 174 PRO B CA 1
ATOM 3082 C C . PRO B 1 174 ? 12.641 -24.984 -11.578 1 93.19 174 PRO B C 1
ATOM 3084 O O . PRO B 1 174 ? 12.062 -24.641 -12.617 1 93.19 174 PRO B O 1
ATOM 3087 N N . LYS B 1 175 ? 12.461 -26.109 -10.992 1 93.69 175 LYS B N 1
ATOM 3088 C CA . LYS B 1 175 ? 11.555 -27.094 -11.602 1 93.69 175 LYS B CA 1
ATOM 3089 C C . LYS B 1 175 ? 10.109 -26.609 -11.547 1 93.69 175 LYS B C 1
ATOM 3091 O O . LYS B 1 175 ? 9.344 -26.828 -12.484 1 93.69 175 LYS B O 1
ATOM 3096 N N . THR B 1 176 ? 9.773 -26.062 -10.414 1 94.38 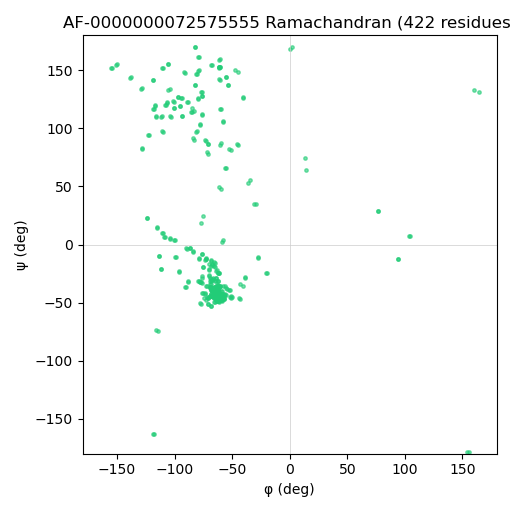176 THR B N 1
ATOM 3097 C CA . THR B 1 176 ? 8.438 -25.469 -10.305 1 94.38 176 THR B CA 1
ATOM 3098 C C . THR B 1 176 ? 8.234 -24.391 -11.359 1 94.38 176 THR B C 1
ATOM 3100 O O . THR B 1 176 ? 7.191 -24.359 -12.023 1 94.38 176 THR B O 1
ATOM 3103 N N . ALA B 1 177 ? 9.211 -23.516 -11.516 1 96.25 177 ALA B N 1
ATOM 3104 C CA . ALA B 1 177 ? 9.156 -22.469 -12.539 1 96.25 177 ALA B CA 1
ATOM 3105 C C . ALA B 1 177 ? 8.977 -23.078 -13.93 1 96.25 177 ALA B C 1
ATOM 3107 O O . ALA B 1 177 ? 8.18 -22.578 -14.727 1 96.25 177 ALA B O 1
ATOM 3108 N N . ASP B 1 178 ? 9.703 -24.141 -14.211 1 96 178 ASP B N 1
ATOM 3109 C CA . ASP B 1 178 ? 9.594 -24.828 -15.5 1 96 178 ASP B CA 1
ATOM 3110 C C . ASP B 1 178 ? 8.172 -25.344 -15.734 1 96 178 ASP B C 1
ATOM 3112 O O . ASP B 1 178 ? 7.625 -25.188 -16.828 1 96 178 ASP B O 1
ATOM 3116 N N . ARG B 1 179 ? 7.629 -25.984 -14.719 1 95.81 179 ARG B N 1
ATOM 3117 C CA . ARG B 1 179 ? 6.289 -26.547 -14.836 1 95.81 179 ARG B CA 1
ATOM 3118 C C . ARG B 1 179 ? 5.258 -25.453 -15.102 1 95.81 179 ARG B C 1
ATOM 3120 O O . ARG B 1 179 ? 4.383 -25.625 -15.953 1 95.81 179 ARG B O 1
ATOM 3127 N N . ILE B 1 180 ? 5.371 -24.375 -14.359 1 96.94 180 ILE B N 1
ATOM 3128 C CA . ILE B 1 180 ? 4.457 -23.25 -14.555 1 96.94 180 ILE B CA 1
ATOM 3129 C C . ILE B 1 180 ? 4.582 -22.719 -15.977 1 96.94 180 ILE B C 1
ATOM 3131 O O . ILE B 1 180 ? 3.578 -22.469 -16.641 1 96.94 180 ILE B O 1
ATOM 3135 N N . ALA B 1 181 ? 5.805 -22.531 -16.438 1 97.44 181 ALA B N 1
ATOM 3136 C CA . ALA B 1 181 ? 6.055 -21.984 -17.766 1 97.44 181 ALA B CA 1
ATOM 3137 C C . ALA B 1 181 ? 5.434 -22.875 -18.844 1 97.44 181 ALA B C 1
ATOM 3139 O O . ALA B 1 181 ? 4.758 -22.375 -19.75 1 97.44 181 ALA B O 1
ATOM 3140 N N . VAL B 1 182 ? 5.656 -24.156 -18.766 1 96.75 182 VAL B N 1
ATOM 3141 C CA . VAL B 1 182 ? 5.129 -25.094 -19.734 1 96.75 182 VAL B CA 1
ATOM 3142 C C . VAL B 1 182 ? 3.604 -25 -19.766 1 96.75 182 VAL B C 1
ATOM 3144 O O . VAL B 1 182 ? 3.004 -24.906 -20.844 1 96.75 182 VAL B O 1
ATOM 3147 N N . LEU B 1 183 ? 2.982 -25.031 -18.625 1 96.62 183 LEU B N 1
ATOM 3148 C CA . LEU B 1 183 ? 1.526 -25 -18.516 1 96.62 183 LEU B CA 1
ATOM 3149 C C . LEU B 1 183 ? 0.978 -23.672 -19.047 1 96.62 183 LEU B C 1
ATOM 3151 O O . LEU B 1 183 ? -0.135 -23.625 -19.578 1 96.62 183 LEU B O 1
ATOM 3155 N N . ALA B 1 184 ? 1.726 -22.594 -18.922 1 97.19 184 ALA B N 1
ATOM 3156 C CA . ALA B 1 184 ? 1.297 -21.266 -19.359 1 97.19 184 ALA B CA 1
ATOM 3157 C C . ALA B 1 184 ? 1.694 -21.016 -20.812 1 97.19 184 ALA B C 1
ATOM 3159 O O . ALA B 1 184 ? 1.439 -19.938 -21.359 1 97.19 184 ALA B O 1
ATOM 3160 N N . GLY B 1 185 ? 2.404 -21.953 -21.438 1 96.75 185 GLY B N 1
ATOM 3161 C CA . GLY B 1 185 ? 2.828 -21.797 -22.828 1 96.75 185 GLY B CA 1
ATOM 3162 C C . GLY B 1 185 ? 4.012 -20.859 -22.984 1 96.75 185 GLY B C 1
ATOM 3163 O O . GLY B 1 185 ? 4.121 -20.156 -24 1 96.75 185 GLY B O 1
ATOM 3164 N N . LEU B 1 186 ? 4.84 -20.781 -21.953 1 97.38 186 LEU B N 1
ATOM 3165 C CA . LEU B 1 186 ? 6.016 -19.906 -21.969 1 97.38 186 LEU B CA 1
ATOM 3166 C C . LEU B 1 186 ? 7.293 -20.734 -22.141 1 97.38 186 LEU B C 1
ATOM 3168 O O . LEU B 1 186 ? 7.316 -21.922 -21.812 1 97.38 186 LEU B O 1
ATOM 3172 N N . THR B 1 187 ? 8.289 -20.141 -22.641 1 96.25 187 THR B N 1
ATOM 3173 C CA . THR B 1 187 ? 9.609 -20.734 -22.75 1 96.25 187 THR B CA 1
ATOM 3174 C C . THR B 1 187 ? 10.633 -19.953 -21.938 1 96.25 187 THR B C 1
ATOM 3176 O O . THR B 1 187 ? 10.906 -18.781 -22.234 1 96.25 187 THR B O 1
ATOM 3179 N N . LEU B 1 188 ? 11.172 -20.594 -20.969 1 97.06 188 LEU B N 1
ATOM 3180 C CA . LEU B 1 188 ? 12.18 -19.953 -20.125 1 97.06 188 LEU B CA 1
ATOM 3181 C C . LEU B 1 188 ? 13.586 -20.203 -20.672 1 97.06 188 LEU B C 1
ATOM 3183 O O . LEU B 1 188 ? 13.844 -21.25 -21.266 1 97.06 188 LEU B O 1
ATOM 3187 N N . LYS B 1 189 ? 14.445 -19.25 -20.469 1 95.81 189 LYS B N 1
ATOM 3188 C CA . LYS B 1 189 ? 15.867 -19.5 -20.703 1 95.81 189 LYS B CA 1
ATOM 3189 C C . LYS B 1 189 ? 16.375 -20.594 -19.781 1 95.81 189 LYS B C 1
ATOM 3191 O O . LYS B 1 189 ? 15.867 -20.781 -18.672 1 95.81 189 LYS B O 1
ATOM 3196 N N . PRO B 1 190 ? 17.375 -21.312 -20.188 1 91.31 190 PRO B N 1
ATOM 3197 C CA . PRO B 1 190 ? 17.922 -22.391 -19.359 1 91.31 190 PRO B CA 1
ATOM 3198 C C . PRO B 1 190 ? 18.453 -21.891 -18.016 1 91.31 190 PRO B C 1
ATOM 3200 O O . PRO B 1 190 ? 18.906 -20.75 -17.922 1 91.31 190 PRO B O 1
ATOM 3203 N N . ASN B 1 191 ? 18.234 -22.656 -17.047 1 84.31 191 ASN B N 1
ATOM 3204 C CA . ASN B 1 191 ? 18.766 -22.328 -15.727 1 84.31 191 ASN B CA 1
ATOM 3205 C C . ASN B 1 191 ? 20.266 -22.547 -15.648 1 84.31 191 ASN B C 1
ATOM 3207 O O . ASN B 1 191 ? 20.734 -23.688 -15.516 1 84.31 191 ASN B O 1
ATOM 3211 N N . ASN B 1 192 ? 21.062 -21.594 -15.945 1 74.94 192 ASN B N 1
ATOM 3212 C CA . ASN B 1 192 ? 22.516 -21.766 -15.945 1 74.94 192 ASN B CA 1
ATOM 3213 C C . ASN B 1 192 ? 23.109 -21.531 -14.555 1 74.94 192 ASN B C 1
ATOM 3215 O O . ASN B 1 192 ? 24.328 -21.516 -14.391 1 74.94 192 ASN B O 1
ATOM 3219 N N . GLU B 1 193 ? 22.391 -21.188 -13.609 1 65.25 193 GLU B N 1
ATOM 3220 C CA . GLU B 1 193 ? 23 -20.906 -12.312 1 65.25 193 GLU B CA 1
ATOM 3221 C C . GLU B 1 193 ? 23.188 -22.188 -11.5 1 65.25 193 GLU B C 1
ATOM 3223 O O . GLU B 1 193 ? 22.344 -23.078 -11.523 1 65.25 193 GLU B O 1
ATOM 3228 N N . GLY B 1 194 ? 24.422 -22.578 -11.164 1 59.44 194 GLY B N 1
ATOM 3229 C CA . GLY B 1 194 ? 24.703 -23.703 -10.281 1 59.44 194 GLY B CA 1
ATOM 3230 C C . GLY B 1 194 ? 23.875 -23.688 -9.016 1 59.44 194 GLY B C 1
ATOM 3231 O O . GLY B 1 194 ? 23.281 -22.656 -8.664 1 59.44 194 GLY B O 1
ATOM 3232 N N . ALA B 1 195 ? 23.594 -24.859 -8.477 1 54.38 195 ALA B N 1
ATOM 3233 C CA . ALA B 1 195 ? 22.75 -25.094 -7.301 1 54.38 195 ALA B CA 1
ATOM 3234 C C . ALA B 1 195 ? 23.047 -24.078 -6.207 1 54.38 195 ALA B C 1
ATOM 3236 O O . ALA B 1 195 ? 22.125 -23.641 -5.504 1 54.38 195 ALA B O 1
ATOM 3237 N N . LEU B 1 196 ? 24.266 -23.672 -6.105 1 50.19 196 LEU B N 1
ATOM 3238 C CA . LEU B 1 196 ? 24.688 -22.797 -5.023 1 50.19 196 LEU B CA 1
ATOM 3239 C C . LEU B 1 196 ? 24.188 -21.375 -5.242 1 50.19 196 LEU B C 1
ATOM 3241 O O . LEU B 1 196 ? 23.703 -20.734 -4.309 1 50.19 196 LEU B O 1
ATOM 3245 N N . ARG B 1 197 ? 24.328 -20.891 -6.395 1 55.19 197 ARG B N 1
ATOM 3246 C CA . ARG B 1 197 ? 23.906 -19.531 -6.699 1 55.19 197 ARG B CA 1
ATOM 3247 C C . ARG B 1 197 ? 22.391 -19.391 -6.629 1 55.19 197 ARG B C 1
ATOM 3249 O O . ARG B 1 197 ? 21.875 -18.359 -6.188 1 55.19 197 ARG B O 1
ATOM 3256 N N . THR B 1 198 ? 21.875 -20.562 -6.973 1 52.78 198 THR B N 1
ATOM 3257 C CA . THR B 1 198 ? 20.422 -20.594 -6.879 1 52.78 198 THR B CA 1
ATOM 3258 C C . THR B 1 198 ? 19.969 -20.469 -5.43 1 52.78 198 THR B C 1
ATOM 3260 O O . THR B 1 198 ? 19.031 -19.734 -5.129 1 52.78 198 THR B O 1
ATOM 3263 N N . ARG B 1 199 ? 20.641 -21.188 -4.625 1 54.94 199 ARG B N 1
ATOM 3264 C CA . ARG B 1 199 ? 20.297 -21.172 -3.205 1 54.94 199 ARG B CA 1
ATOM 3265 C C . ARG B 1 199 ? 20.531 -19.797 -2.598 1 54.94 199 ARG B C 1
ATOM 3267 O O . ARG B 1 199 ? 19.703 -19.328 -1.799 1 54.94 199 ARG B O 1
ATOM 3274 N N . MET B 1 200 ? 21.609 -19.188 -2.959 1 51.09 200 MET B N 1
ATOM 3275 C CA . MET B 1 200 ? 21.938 -17.859 -2.439 1 51.09 200 MET B CA 1
ATOM 3276 C C . MET B 1 200 ? 20.922 -16.828 -2.9 1 51.09 200 MET B C 1
ATOM 3278 O O . MET B 1 200 ? 20.516 -15.953 -2.125 1 51.09 200 MET B O 1
ATOM 3282 N N . ARG B 1 201 ? 20.625 -17.047 -4.09 1 55.25 201 ARG B N 1
ATOM 3283 C CA . ARG B 1 201 ? 19.656 -16.109 -4.656 1 55.25 201 ARG B CA 1
ATOM 3284 C C . ARG B 1 201 ? 18.281 -16.297 -4.02 1 55.25 201 ARG B C 1
ATOM 3286 O O . ARG B 1 201 ? 17.594 -15.32 -3.707 1 55.25 201 ARG B O 1
ATOM 3293 N N . GLN B 1 202 ? 18.031 -17.531 -3.789 1 54.84 202 GLN B N 1
ATOM 3294 C CA . GLN B 1 202 ? 16.75 -17.828 -3.17 1 54.84 202 GLN B CA 1
ATOM 3295 C C . GLN B 1 202 ? 16.672 -17.281 -1.752 1 54.84 202 GLN B C 1
ATOM 3297 O O . GLN B 1 202 ? 15.633 -16.766 -1.332 1 54.84 202 GLN B O 1
ATOM 3302 N N . ALA B 1 203 ? 17.75 -17.359 -1.108 1 54.44 203 ALA B N 1
ATOM 3303 C CA . ALA B 1 203 ? 17.844 -16.797 0.232 1 54.44 203 ALA B CA 1
ATOM 3304 C C . ALA B 1 203 ? 17.672 -15.273 0.191 1 54.44 203 ALA B C 1
ATOM 3306 O O . ALA B 1 203 ? 17 -14.695 1.049 1 54.44 203 ALA B O 1
ATOM 3307 N N . GLY B 1 204 ? 18.266 -14.703 -0.794 1 51.81 204 GLY B N 1
ATOM 3308 C CA . GLY B 1 204 ? 18.172 -13.266 -0.968 1 51.81 204 GLY B CA 1
ATOM 3309 C C . GLY B 1 204 ? 16.75 -12.797 -1.261 1 51.81 204 GLY B C 1
ATOM 3310 O O . GLY B 1 204 ? 16.297 -11.797 -0.708 1 51.81 204 GLY B O 1
ATOM 3311 N N . VAL B 1 205 ? 16.141 -13.602 -2.104 1 52.75 205 VAL B N 1
ATOM 3312 C CA . VAL B 1 205 ? 14.75 -13.266 -2.418 1 52.75 205 VAL B CA 1
ATOM 3313 C C . VAL B 1 205 ? 13.875 -13.469 -1.183 1 52.75 205 VAL B C 1
ATOM 3315 O O . VAL B 1 205 ? 13 -12.648 -0.893 1 52.75 205 VAL B O 1
ATOM 3318 N N . GLY B 1 206 ? 14.141 -14.43 -0.501 1 50.88 206 GLY B N 1
ATOM 3319 C CA . GLY B 1 206 ? 13.414 -14.703 0.729 1 50.88 206 GLY B CA 1
ATOM 3320 C C . GLY B 1 206 ? 13.578 -13.617 1.771 1 50.88 206 GLY B C 1
ATOM 3321 O O . GLY B 1 206 ? 12.602 -13.211 2.404 1 50.88 206 GLY B O 1
ATOM 3322 N N . ILE B 1 207 ? 14.844 -13.141 1.868 1 45.44 207 ILE B N 1
ATOM 3323 C CA . ILE B 1 207 ? 15.164 -12.125 2.861 1 45.44 207 ILE B CA 1
ATOM 3324 C C . ILE B 1 207 ? 14.516 -10.797 2.469 1 45.44 207 ILE B C 1
ATOM 3326 O O . ILE B 1 207 ? 13.977 -10.086 3.318 1 45.44 207 ILE B O 1
ATOM 3330 N N . ARG B 1 208 ? 14.68 -10.508 1.179 1 47.22 208 ARG B N 1
ATOM 3331 C CA . ARG B 1 208 ? 14.164 -9.242 0.671 1 47.22 208 ARG B CA 1
ATOM 3332 C C . ARG B 1 208 ? 12.641 -9.172 0.815 1 47.22 208 ARG B C 1
ATOM 3334 O O . ARG B 1 208 ? 12.07 -8.078 0.899 1 47.22 208 ARG B O 1
ATOM 3341 N N . HIS B 1 209 ? 12.242 -10.375 0.842 1 43.53 209 HIS B N 1
ATOM 3342 C CA . HIS B 1 209 ? 10.781 -10.422 0.934 1 43.53 209 HIS B CA 1
ATOM 3343 C C . HIS B 1 209 ? 10.328 -10.688 2.365 1 43.53 209 HIS B C 1
ATOM 3345 O O . HIS B 1 209 ? 9.141 -10.914 2.611 1 43.53 209 HIS B O 1
ATOM 3351 N N . ILE B 1 210 ? 11.383 -10.727 3.188 1 37.38 210 ILE B N 1
ATOM 3352 C CA . ILE B 1 210 ? 11.031 -10.711 4.605 1 37.38 210 ILE B CA 1
ATOM 3353 C C . ILE B 1 210 ? 10.516 -9.328 4.992 1 37.38 210 ILE B C 1
ATOM 3355 O O . ILE B 1 210 ? 11.242 -8.336 4.887 1 37.38 210 ILE B O 1
ATOM 3359 N N . ARG B 1 211 ? 9.383 -8.992 4.879 1 40.22 211 ARG B N 1
ATOM 3360 C CA . ARG B 1 211 ? 8.719 -7.719 5.172 1 40.22 211 ARG B CA 1
ATOM 3361 C C . ARG B 1 211 ? 8.867 -7.355 6.645 1 40.22 211 ARG B C 1
ATOM 3363 O O . ARG B 1 211 ? 8.484 -8.133 7.523 1 40.22 211 ARG B O 1
ATOM 3370 N N . VAL B 1 212 ? 9.977 -6.672 6.98 1 34.56 212 VAL B N 1
ATOM 3371 C CA . VAL B 1 212 ? 10.062 -6.137 8.336 1 34.56 212 VAL B CA 1
ATOM 3372 C C . VAL B 1 212 ? 8.82 -5.312 8.648 1 34.56 212 VAL B C 1
ATOM 3374 O O . VAL B 1 212 ? 8.547 -4.305 7.984 1 34.56 212 VAL B O 1
ATOM 3377 N N . ASP B 1 213 ? 7.773 -5.762 9.008 1 32.88 213 ASP B N 1
ATOM 3378 C CA . ASP B 1 213 ? 6.664 -4.992 9.555 1 32.88 213 ASP B CA 1
ATOM 3379 C C . ASP B 1 213 ? 7.07 -4.297 10.852 1 32.88 213 ASP B C 1
ATOM 3381 O O . ASP B 1 213 ? 7.797 -4.867 11.672 1 32.88 213 ASP B O 1
#

Nearest PDB structures (foldseek):
  2vli-assembly1_A-2  TM=8.958E-01  e=3.174E-10  Deinococcus radiodurans R1 = ATCC 13939 = DSM 20539
  2vli-assembly2_B-2  TM=8.607E-01  e=1.171E-09  Deinococcus radiodurans R1 = ATCC 13939 = DSM 20539
  2bdt-assembly1_A-2  TM=6.971E-01  e=5.690E-03  Halalkalibacterium halodurans C-125
  2rhm-assembly1_A  TM=5.579E-01  e=1.721E+00  Chloroflexus aurantiacus J-10-fl
  6hqv-assembly1_B  TM=3.989E-01  e=1.721E+00  Thermochaetoides thermophila DSM 1495

InterPro domains:
  IPR027417 P-loop containing nucleoside triphosphate hydrolase [G3DSA:3.40.50.300] (15-198)

Solvent-accessible surface area (backbone atoms only — not comparable to full-atom values): 23922 Å² total; per-residue (Å²): 131,85,58,65,68,69,69,69,61,54,50,73,40,43,50,30,47,50,53,40,43,72,30,26,85,63,38,43,69,31,36,55,58,38,29,31,51,12,45,36,62,23,35,48,77,93,68,54,55,59,39,78,75,36,66,36,42,38,50,30,47,36,53,49,50,51,50,42,65,72,69,43,83,54,54,76,42,64,44,72,90,76,63,46,68,67,58,37,41,52,27,61,45,42,42,41,71,72,66,48,92,76,84,61,73,29,82,39,58,50,69,69,51,52,54,50,52,47,45,66,77,26,74,62,48,23,30,41,70,67,42,33,84,33,59,104,72,54,50,83,62,54,62,50,48,57,51,48,51,47,50,51,47,54,57,44,43,68,35,77,88,37,48,48,74,42,76,41,72,87,48,51,55,68,57,48,28,50,54,53,27,55,76,68,73,46,79,64,52,79,82,79,64,54,74,62,58,46,49,54,47,48,50,48,52,44,53,72,60,49,72,84,122,131,87,59,65,70,69,71,68,59,54,51,72,40,42,51,31,47,51,53,40,42,71,30,28,87,62,38,43,68,33,36,54,58,38,30,30,52,12,47,37,61,23,34,47,78,93,68,53,55,60,40,79,75,37,66,35,42,38,48,31,47,36,52,49,50,50,48,40,65,72,69,42,83,55,55,76,40,63,45,73,90,75,64,48,67,67,60,38,42,54,26,63,44,42,42,41,71,74,68,48,92,77,83,62,72,30,82,39,56,51,70,69,53,50,52,49,52,49,45,66,77,26,74,63,48,24,30,39,70,68,40,34,86,34,58,102,73,53,49,82,61,54,62,49,48,57,50,48,52,48,50,51,47,53,56,44,43,67,34,78,88,39,48,47,75,42,78,42,75,87,49,52,57,69,55,47,29,49,52,52,28,56,77,68,73,46,80,64,52,80,84,80,65,54,74,64,57,46,49,52,47,47,50,48,52,42,53,72,60,50,73,85,122

Foldseek 3Di:
DCPPPPLLLQLVQQLLLVLLPVFFPQEDEDELVVVLVVVQVVDDPVPRDRSLPDPVSLVVLQVVVVCCQVPRDGHYHYRDQDLDLVSCCSHVVVNVVVPDDDDAEDEAEDLVLSVVSQCVLDPVSVCCLVVVVPPVNPPPPVNVVVSVVVVVSRVSCPDPSRDPYDYPSPPDSNRVSVVSQVVSVHDTHDDPDPPVVSVVVSSVSSVVSSPPD/DCPPPPLLLQLVQQLLLVLLPVFFPQEDEDELVVVQVVVQVVDDPVPRDRSLPDPVSLVVLQVVVVCCQVPRDGHYHYRDQDLDLVSCCSHVVVNVVVPDDDDAEDEAEDLVLSVVSQCVLDPVSVCCLVVVVPPVPPPPPVNVVVSVVVVVSRVSCPDPSRDPYDYPSPPDSNRVSVVSQVVSVHDTHDDPDPPVVSVVVSSVSSVVSSPPD

Sequence (426 aa):
MDQRPLRGRQSIQSLPAHEIRRRLPGSVVCDPEHAGFGLRRMLPPELREDFQDLVSWRQGVVEVLDLALTRHDGVVIAPMTVTDPGYFAETVGRLRELGHDVHHFSLLAARETVLRRLRERGPGHALRYVTGKAGQGSGPRRESWAVRQLDHCLERLAEPEFAEHLWTDHTTVPKTADRIAVLAGLTLKPNNEGALRTRMRQAGVGIRHIRVDMDQRPLRGRQSIQSLPAHEIRRRLPGSVVCDPEHAGFGLRRMLPPELREDFQDLVSWRQGVVEVLDLALTRHDGVVIAPMTVTDPGYFAETVGRLRELGHDVHHFSLLAARETVLRRLRERGPGHALRYVTGKAGQGSGPRRESWAVRQLDHCLERLAEPEFAEHLWTDHTTVPKTADRIAVLAGLTLKPNNEGALRTRMRQAGVGIRHIRVD

pLDDT: mean 80.77, std 22.26, range [25.7, 98.81]

Radius of gyration: 23.56 Å; Cα contacts (8 Å, |Δi|>4): 525; chains: 2; bounding box: 48×64×52 Å

Secondary structure (DSSP, 8-state):
------TTHHHHHHHHHHHHHHHSTT-EE--HHHHHHHHHHHS-GGG---GGG-HHHHHHHHHHHHHHHHH-SS-EE-------HHHHIIIIIHHHHTT------EEE--HHHHHHHHHHS-HHHHHHHHSTT--TT--HHHHHHHHHHHHHHHHHHTSGGGPSEEE-TT--HHHHHHHHHHHHT--PPP--S-HHHHHHHHHHHHHHT----/------TTHHHHHHHHHHHHHHHSTT-EE--HHHHHHHHHHHS-GGG---GGG-HHHHHHHHHHHHHHHHH-SS-EE-------HHHHIIIIIHHHHTT------EEE--HHHHHHHHHHS-HHHHHHHHSTT--TT--HHHHHHHHHHHHHHHHHHTSGGGPSEEE-TT--HHHHHHHHHHHTT--PPP--S-HHHHHHHHHHHHHHT----

Organism: Streptomyces coelicolor (strain ATCC BAA-471 / A3(2) / M145) (NCBI:txid100226)